Protein AF-A0A822L9Z8-F1 (afdb_monomer)

Mean predicted aligned error: 18.03 Å

pLDDT: mean 89.72, std 11.15, range [35.81, 98.69]

Sequence (725 aa):
MANYASNNVSVLLGTGTGSFGTATNFSVGNRPLSLTVGDFNSDGKSDLAVANLYSSNVSVLLNADPTATVTITDVSQPAISLSINDVTVTEGNSGTTNAVFTVSLSSAASTVVSVDYATANGTATAGTDYTAIPPTTLTFNPGETSKTITVPVNGDNQVELNETFFLNLSNLQANGSNVTLADNQGQGTINNDDSASIAITDVTITEGNSGTTNAVFTVTLSNAVDTAVTVNYATADGTATTTDNDYTAIAATPLIFNAGETSKTITVAVNGDTKVESNETFFVNLSNLQTNGRNVTLADNQGQGTILNDDTSVTLAVSPSSVTEDGTTNLVYTFTRSGVTTDALTVNYTVEGTATNGTDYTSIPTSVTFAAGSSTATVTVDPTADTIVESDETVVLTLASGTGYTIGTSTPVTGTITNDDFPQLSINDITVVEGKDNNAILTVTVDNPNSQPITVNYTTAPINATANVDYTSKTGTITIAPNTATATISIPILNDNLNEPDEVFTVTLSNPVNATINPDEAIGQVIITDTLQSAITRTLPNNVENLRLIGTNNINGTGNAGNNNITGNSGNNQINGRAGIDTLTGGLGADTFIFQFGQSTISASDRITDFAINSDKIDLLTQGGTATSAPSSFSRAANSTVTTLQNLINQVFTDANGATTGNQGLAVNSAALVQVTTGAIAGTYLVINDSAAGFQSSNDLLINITGFTGTLPALGNIPVSNFFV

InterPro domains:
  IPR001343 RTX calcium-binding nonapeptide repeat [PF00353] (558-592)
  IPR003644 Na-Ca exchanger/integrin-beta4 [PF03160] (79-193)
  IPR003644 Na-Ca exchanger/integrin-beta4 [PF03160] (208-310)
  IPR003644 Na-Ca exchanger/integrin-beta4 [PF03160] (428-530)
  IPR003644 Na-Ca exchanger/integrin-beta4 [SM00237] (70-170)
  IPR003644 Na-Ca exchanger/integrin-beta4 [SM00237] (186-287)
  IPR003644 Na-Ca exchanger/integrin-beta4 [SM00237] (303-400)
  IPR003644 Na-Ca exchanger/integrin-beta4 [SM00237] (431-510)
  IPR011049 Serralysin-like metalloprotease, C-terminal [G3DSA:2.150.10.10] (558-649)
  IPR013517 FG-GAP repeat [PF13517] (6-50)
  IPR028994 Integrin alpha, N-terminal [SSF69318] (3-101)
  IPR038081 CalX-like domain superfamily [G3DSA:2.60.40.2030] (72-199)
  IPR038081 CalX-like domain superfamily [G3DSA:2.60.40.2030] (200-316)
  IPR038081 CalX-like domain superfamily [G3DSA:2.60.40.2030] (317-421)
  IPR038081 CalX-like domain superfamily [G3DSA:2.60.40.2030] (422-542)
  IPR038081 CalX-like domain superfamily [SSF141072] (78-196)
  IPR038081 CalX-like domain superfamily [SSF141072] (197-313)
  IPR038081 CalX-like domain superfamily [SSF141072] (314-423)
  IPR038081 CalX-like domain superfamily [SSF141072] (422-531)
  IPR048165 Bluetail putative surface-anchoring domain [NF041519] (666-724)

Structure (mmCIF, N/CA/C/O backbone):
data_AF-A0A822L9Z8-F1
#
_entry.id   AF-A0A822L9Z8-F1
#
loop_
_atom_site.group_PDB
_atom_site.id
_atom_site.type_symbol
_atom_site.label_atom_id
_atom_site.label_alt_id
_atom_site.label_comp_id
_atom_site.label_asym_id
_atom_site.label_entity_id
_atom_site.label_seq_id
_atom_site.pdbx_PDB_ins_code
_atom_site.Cartn_x
_atom_site.Cartn_y
_atom_site.Cartn_z
_atom_site.occupancy
_atom_site.B_iso_or_equiv
_atom_site.auth_seq_id
_atom_site.auth_comp_id
_atom_site.auth_asym_id
_atom_site.auth_atom_id
_atom_site.pdbx_PDB_model_num
ATOM 1 N N . MET A 1 1 ? 57.750 -28.800 -144.791 1.00 73.25 1 MET A N 1
ATOM 2 C CA . MET A 1 1 ? 57.804 -29.773 -145.904 1.00 73.25 1 MET A CA 1
ATOM 3 C C . MET A 1 1 ? 58.913 -30.776 -145.630 1.00 73.25 1 MET A C 1
ATOM 5 O O . MET A 1 1 ? 59.996 -30.364 -145.225 1.00 73.25 1 MET A O 1
ATOM 9 N N . ALA A 1 2 ? 58.637 -32.071 -145.806 1.00 72.75 2 ALA A N 1
ATOM 10 C CA . ALA A 1 2 ? 59.658 -33.111 -145.721 1.00 72.75 2 ALA A CA 1
ATOM 11 C C . ALA A 1 2 ? 60.414 -33.192 -147.048 1.00 72.75 2 ALA A C 1
ATOM 13 O O . ALA A 1 2 ? 59.808 -33.414 -148.096 1.00 72.75 2 ALA A O 1
ATOM 14 N N . ASN A 1 3 ? 61.730 -32.980 -147.008 1.00 77.62 3 ASN A N 1
ATOM 15 C CA . ASN A 1 3 ? 62.567 -33.040 -148.201 1.00 77.62 3 ASN A CA 1
ATOM 16 C C . ASN A 1 3 ? 62.964 -34.501 -148.437 1.00 77.62 3 ASN A C 1
ATOM 18 O O . ASN A 1 3 ? 63.997 -34.970 -147.955 1.00 77.62 3 ASN A O 1
ATOM 22 N N . TYR A 1 4 ? 62.100 -35.239 -149.137 1.00 67.94 4 TYR A N 1
ATOM 23 C CA . TYR A 1 4 ? 62.306 -36.653 -149.449 1.00 67.94 4 TYR A CA 1
ATOM 24 C C . TYR A 1 4 ? 63.661 -36.848 -150.163 1.00 67.94 4 TYR A C 1
ATOM 26 O O . TYR A 1 4 ? 63.909 -36.216 -151.184 1.00 67.94 4 TYR A O 1
ATOM 34 N N . ALA A 1 5 ? 64.533 -37.707 -149.611 1.00 76.12 5 ALA A N 1
ATOM 35 C CA . ALA A 1 5 ? 65.953 -37.916 -149.980 1.00 76.12 5 ALA A CA 1
ATOM 36 C C . ALA A 1 5 ? 67.013 -36.949 -149.396 1.00 76.12 5 ALA A C 1
ATOM 38 O O . ALA A 1 5 ? 68.198 -37.153 -149.648 1.00 76.12 5 ALA A O 1
ATOM 39 N N . SER A 1 6 ? 66.630 -35.977 -148.560 1.00 80.25 6 SER A N 1
ATOM 40 C CA . SER A 1 6 ? 67.551 -35.134 -147.769 1.00 80.25 6 SER A CA 1
ATOM 41 C C . SER A 1 6 ? 67.664 -35.618 -146.310 1.00 80.25 6 SER A C 1
ATOM 43 O O . SER A 1 6 ? 67.047 -36.615 -145.932 1.00 80.25 6 SER A O 1
ATOM 45 N N . ASN A 1 7 ? 68.433 -34.911 -145.474 1.00 81.50 7 ASN A N 1
ATOM 46 C CA . ASN A 1 7 ? 68.509 -35.105 -144.020 1.00 81.50 7 ASN A CA 1
ATOM 47 C C . ASN A 1 7 ? 67.814 -33.993 -143.193 1.00 81.50 7 ASN A C 1
ATOM 49 O O . ASN A 1 7 ? 68.020 -33.883 -141.978 1.00 81.50 7 ASN A O 1
ATOM 53 N N . ASN A 1 8 ? 67.021 -33.140 -143.851 1.00 81.50 8 ASN A N 1
ATOM 54 C CA . ASN A 1 8 ? 66.370 -31.977 -143.250 1.00 81.50 8 ASN A CA 1
ATOM 55 C C . ASN A 1 8 ? 64.905 -31.808 -143.686 1.00 81.50 8 ASN A C 1
ATOM 57 O O . ASN A 1 8 ? 64.459 -32.342 -144.702 1.00 81.50 8 ASN A O 1
ATOM 61 N N . VAL A 1 9 ? 64.162 -31.022 -142.915 1.00 82.56 9 VAL A N 1
ATOM 62 C CA . VAL A 1 9 ? 62.843 -30.491 -143.281 1.00 82.56 9 VAL A CA 1
ATOM 63 C C . VAL A 1 9 ? 62.949 -28.984 -143.451 1.00 82.56 9 VAL A C 1
ATOM 65 O O . VAL A 1 9 ? 63.661 -28.318 -142.700 1.00 82.56 9 VAL A O 1
ATOM 68 N N . SER A 1 10 ? 62.227 -28.445 -144.429 1.00 80.69 10 SER A N 1
ATOM 69 C CA . SER A 1 10 ? 62.142 -27.004 -144.660 1.00 80.69 10 SER A CA 1
ATOM 70 C C . SER A 1 10 ? 60.831 -26.468 -144.110 1.00 80.69 10 SER A C 1
ATOM 72 O O . SER A 1 10 ? 59.753 -26.937 -144.495 1.00 80.69 10 SER A O 1
ATOM 74 N N . VAL A 1 11 ? 60.908 -25.465 -143.244 1.00 77.88 11 VAL A N 1
ATOM 75 C CA . VAL A 1 11 ? 59.760 -24.649 -142.849 1.00 77.88 11 VAL A CA 1
ATOM 76 C C . VAL A 1 11 ? 59.856 -23.338 -143.611 1.00 77.88 11 VAL A C 1
ATOM 78 O O . VAL A 1 11 ? 60.832 -22.602 -143.483 1.00 77.88 11 VAL A O 1
ATOM 81 N N . LEU A 1 12 ? 58.851 -23.069 -144.440 1.00 79.19 12 LEU A N 1
ATOM 82 C CA . LEU A 1 12 ? 58.699 -21.787 -145.103 1.00 79.19 12 LEU A CA 1
ATOM 83 C C . LEU A 1 12 ? 57.536 -21.077 -144.426 1.00 79.19 12 LEU A C 1
ATOM 85 O O . LEU A 1 12 ? 56.405 -21.562 -144.462 1.00 79.19 12 LEU A O 1
ATOM 89 N N . LEU A 1 13 ? 57.817 -19.946 -143.789 1.00 74.31 13 LEU A N 1
ATOM 90 C CA . LEU A 1 13 ? 56.772 -19.113 -143.212 1.00 74.31 13 LEU A CA 1
ATOM 91 C C . LEU A 1 13 ? 56.090 -18.330 -144.339 1.00 74.31 13 LEU A C 1
ATOM 93 O O . LEU A 1 13 ? 56.753 -17.836 -145.256 1.00 74.31 13 LEU A O 1
ATOM 97 N N . GLY A 1 14 ? 54.761 -18.242 -144.301 1.00 70.62 14 GLY A N 1
ATOM 98 C CA . GLY A 1 14 ? 54.021 -17.396 -145.232 1.00 70.62 14 GLY A CA 1
ATOM 99 C C . GLY A 1 14 ? 54.395 -15.930 -145.015 1.00 70.62 14 GLY A C 1
ATOM 100 O O . GLY A 1 14 ? 54.433 -15.467 -143.879 1.00 70.62 14 GLY A O 1
ATOM 101 N N . THR A 1 15 ? 54.640 -15.179 -146.089 1.00 71.81 15 THR A N 1
ATOM 102 C CA . THR A 1 15 ? 54.974 -13.741 -146.014 1.00 71.81 15 THR A CA 1
ATOM 103 C C . THR A 1 15 ? 53.754 -12.856 -145.736 1.00 71.81 15 THR A C 1
ATOM 105 O O . THR A 1 15 ? 53.850 -11.636 -145.805 1.00 71.81 15 THR A O 1
ATOM 108 N N . GLY A 1 16 ? 52.578 -13.451 -145.503 1.00 69.50 16 GLY A N 1
ATOM 109 C CA . GLY A 1 16 ? 51.302 -12.737 -145.389 1.00 69.50 16 GLY A CA 1
ATOM 110 C C . GLY A 1 16 ? 50.712 -12.258 -146.725 1.00 69.50 16 GLY A C 1
ATOM 111 O O . GLY A 1 16 ? 49.621 -11.705 -146.731 1.00 69.50 16 GLY A O 1
ATOM 112 N N . THR A 1 17 ? 51.379 -12.501 -147.862 1.00 74.62 17 THR A N 1
ATOM 113 C CA . THR A 1 17 ? 50.949 -12.065 -149.212 1.00 74.62 17 THR A CA 1
ATOM 114 C C . THR A 1 17 ? 50.526 -13.222 -150.129 1.00 74.62 17 THR A C 1
ATOM 116 O O . THR A 1 17 ? 50.446 -13.064 -151.345 1.00 74.62 17 THR A O 1
ATOM 119 N N . GLY A 1 18 ? 50.299 -14.414 -149.567 1.00 68.31 18 GLY A N 1
ATOM 120 C CA . GLY A 1 18 ? 50.016 -15.638 -150.331 1.00 68.31 18 GLY A CA 1
ATOM 121 C C . GLY A 1 18 ? 51.251 -16.293 -150.967 1.00 68.31 18 GLY A C 1
ATOM 122 O O . GLY A 1 18 ? 51.114 -17.293 -151.664 1.00 68.31 18 GLY A O 1
ATOM 123 N N . SER A 1 19 ? 52.451 -15.758 -150.716 1.00 74.69 19 SER A N 1
ATOM 124 C CA . SER A 1 19 ? 53.739 -16.376 -151.059 1.00 74.69 19 SER A CA 1
ATOM 125 C C . SER A 1 19 ? 54.448 -16.907 -149.809 1.00 74.69 19 SER A C 1
ATOM 127 O O . SER A 1 19 ? 54.140 -16.519 -148.680 1.00 74.69 19 SER A O 1
ATOM 129 N N . PHE A 1 20 ? 55.410 -17.804 -150.010 1.00 81.94 20 PHE A N 1
ATOM 130 C CA . PHE A 1 20 ? 56.274 -18.312 -148.948 1.00 81.94 20 PHE A CA 1
ATOM 131 C C . PHE A 1 20 ? 57.614 -17.572 -148.937 1.00 81.94 20 PHE A C 1
ATOM 133 O O . PHE A 1 20 ? 58.163 -17.261 -149.994 1.00 81.94 20 PHE A O 1
ATOM 140 N N . GLY A 1 21 ? 58.133 -17.291 -147.739 1.00 76.81 21 GLY A N 1
ATOM 141 C CA . GLY A 1 21 ? 59.463 -16.716 -147.549 1.00 76.81 21 GLY A CA 1
ATOM 142 C C . GLY A 1 21 ? 60.583 -17.731 -147.790 1.00 76.81 21 GLY A C 1
ATOM 143 O O . GLY A 1 21 ? 60.344 -18.893 -148.122 1.00 76.81 21 GLY A O 1
ATOM 144 N N . THR A 1 22 ? 61.829 -17.300 -147.594 1.00 79.62 22 THR A N 1
ATOM 145 C CA . THR A 1 22 ? 63.006 -18.182 -147.628 1.00 79.62 22 THR A CA 1
ATOM 146 C C . THR A 1 22 ? 62.857 -19.352 -146.653 1.00 79.62 22 THR A C 1
ATOM 148 O O . THR A 1 22 ? 62.456 -19.158 -145.507 1.00 79.62 22 THR A O 1
ATOM 151 N N . ALA A 1 23 ? 63.201 -20.562 -147.095 1.00 79.44 23 ALA A N 1
ATOM 152 C CA . ALA A 1 23 ? 63.126 -21.760 -146.267 1.00 79.44 23 ALA A CA 1
ATOM 153 C C . ALA A 1 23 ? 64.140 -21.744 -145.113 1.00 79.44 23 ALA A C 1
ATOM 155 O O . ALA A 1 23 ? 65.342 -21.609 -145.345 1.00 79.44 23 ALA A O 1
ATOM 156 N N . THR A 1 24 ? 63.660 -21.990 -143.893 1.00 79.50 24 THR A N 1
ATOM 157 C CA . THR A 1 24 ? 64.499 -22.358 -142.747 1.00 79.50 24 THR A CA 1
ATOM 158 C C . THR A 1 24 ? 64.573 -23.878 -142.669 1.00 79.50 24 THR A C 1
ATOM 160 O O . THR A 1 24 ? 63.544 -24.554 -142.598 1.00 79.50 24 THR A O 1
ATOM 163 N N . ASN A 1 25 ? 65.787 -24.427 -142.706 1.00 80.88 25 ASN A N 1
ATOM 164 C CA . ASN A 1 25 ? 66.011 -25.870 -142.703 1.00 80.88 25 ASN A CA 1
ATOM 165 C C . ASN A 1 25 ? 66.376 -26.363 -141.304 1.00 80.88 25 ASN A C 1
ATOM 167 O O . ASN A 1 25 ? 67.339 -25.882 -140.713 1.00 80.88 25 ASN A O 1
ATOM 171 N N . PHE A 1 26 ? 65.655 -27.372 -140.824 1.00 77.75 26 PHE A N 1
ATOM 172 C CA . PHE A 1 26 ? 65.957 -28.070 -139.579 1.00 77.75 26 PHE A CA 1
ATOM 173 C C . PHE A 1 26 ? 66.465 -29.474 -139.897 1.00 77.75 26 PHE A C 1
ATOM 175 O O . PHE A 1 26 ? 65.824 -30.221 -140.641 1.00 77.75 26 PHE A O 1
ATOM 182 N N . SER A 1 27 ? 67.625 -29.835 -139.353 1.00 79.50 27 SER A N 1
ATOM 183 C CA . SER A 1 27 ? 68.164 -31.192 -139.457 1.00 79.50 27 SER A CA 1
ATOM 184 C C . SER A 1 27 ? 67.308 -32.144 -138.632 1.00 79.50 27 SER A C 1
ATOM 186 O O . SER A 1 27 ? 67.150 -31.942 -137.432 1.00 79.50 27 SER A O 1
ATOM 188 N N . VAL A 1 28 ? 66.762 -33.177 -139.267 1.00 72.44 28 VAL A N 1
ATOM 189 C CA . VAL A 1 28 ? 65.811 -34.100 -138.619 1.00 72.44 28 VAL A CA 1
ATOM 190 C C . VAL A 1 28 ? 66.139 -35.569 -138.847 1.00 72.44 28 VAL A C 1
ATOM 192 O O . VAL A 1 28 ? 65.419 -36.420 -138.353 1.00 72.44 28 VAL A O 1
ATOM 195 N N . GLY A 1 29 ? 67.233 -35.886 -139.545 1.00 73.75 29 GLY A N 1
ATOM 196 C CA . GLY A 1 29 ? 67.642 -37.265 -139.823 1.00 73.75 29 GLY A CA 1
ATOM 197 C C . GLY A 1 29 ? 67.360 -37.695 -141.263 1.00 73.75 29 GLY A C 1
ATOM 198 O O . GLY A 1 29 ? 66.861 -36.921 -142.073 1.00 73.75 29 GLY A O 1
ATOM 199 N N . ASN A 1 30 ? 67.776 -38.912 -141.617 1.00 77.19 30 ASN A N 1
ATOM 200 C CA . ASN A 1 30 ? 67.880 -39.364 -143.008 1.00 77.19 30 ASN A CA 1
ATOM 201 C C . ASN A 1 30 ? 66.503 -39.675 -143.632 1.00 77.19 30 ASN A C 1
ATOM 203 O O . ASN A 1 30 ? 65.719 -40.408 -143.036 1.00 77.19 30 ASN A O 1
ATOM 207 N N . ARG A 1 31 ? 66.231 -39.163 -144.843 1.00 79.56 31 ARG A N 1
ATOM 208 C CA . ARG A 1 31 ? 64.976 -39.357 -145.604 1.00 79.56 31 ARG A CA 1
ATOM 209 C C . ARG A 1 31 ? 63.708 -39.087 -144.771 1.00 79.56 31 ARG A C 1
ATOM 211 O O . ARG A 1 31 ? 62.918 -40.012 -144.562 1.00 79.56 31 ARG A O 1
ATOM 218 N N . PRO A 1 32 ? 63.456 -37.836 -144.344 1.00 81.00 32 PRO A N 1
ATOM 219 C CA . PRO A 1 32 ? 62.203 -37.500 -143.678 1.00 81.00 32 PRO A CA 1
ATOM 220 C C . PRO A 1 32 ? 61.037 -37.782 -144.634 1.00 81.00 32 PRO A C 1
ATOM 222 O O . PRO A 1 32 ? 61.035 -37.316 -145.776 1.00 81.00 32 PRO A O 1
ATOM 225 N N . LEU A 1 33 ? 60.080 -38.599 -144.191 1.00 80.12 33 LEU A N 1
ATOM 226 C CA . LEU A 1 33 ? 58.956 -39.053 -145.018 1.00 80.12 33 LEU A CA 1
ATOM 227 C C . LEU A 1 33 ? 57.681 -38.279 -144.712 1.00 80.12 33 LEU A C 1
ATOM 229 O O . LEU A 1 33 ? 56.967 -37.869 -145.621 1.00 80.12 33 LEU A O 1
ATOM 233 N N . SER A 1 34 ? 57.396 -38.102 -143.426 1.00 81.00 34 SER A N 1
ATOM 234 C CA . SER A 1 34 ? 56.205 -37.415 -142.949 1.00 81.00 34 SER A CA 1
ATOM 235 C C . SER A 1 34 ? 56.560 -36.563 -141.743 1.00 81.00 34 SER A C 1
ATOM 237 O O . SER A 1 34 ? 57.427 -36.929 -140.946 1.00 81.00 34 SER A O 1
ATOM 239 N N . LEU A 1 35 ? 55.889 -35.423 -141.631 1.00 84.31 35 LEU A N 1
ATOM 240 C CA . LEU A 1 35 ? 55.989 -34.521 -140.495 1.00 84.31 35 LEU A CA 1
ATOM 241 C C . LEU A 1 35 ? 54.594 -34.264 -139.946 1.00 84.31 35 LEU A C 1
ATOM 243 O O . LEU A 1 35 ? 53.627 -34.185 -140.702 1.00 84.31 35 LEU A O 1
ATOM 247 N N . THR A 1 36 ? 54.519 -34.089 -138.638 1.00 84.25 36 THR A N 1
ATOM 248 C CA . THR A 1 36 ? 53.328 -33.599 -137.959 1.00 84.25 36 THR A CA 1
ATOM 249 C C . THR A 1 36 ? 53.727 -32.488 -137.002 1.00 84.25 36 THR A C 1
ATOM 251 O O . THR A 1 36 ? 54.853 -32.454 -136.501 1.00 84.25 36 THR A O 1
ATOM 254 N N . VAL A 1 37 ? 52.800 -31.566 -136.784 1.00 81.94 37 VAL A N 1
ATOM 255 C CA . VAL A 1 37 ? 52.950 -30.462 -135.843 1.00 81.94 37 VAL A CA 1
ATOM 256 C C . VAL A 1 37 ? 51.928 -30.676 -134.740 1.00 81.94 37 VAL A C 1
ATOM 258 O O . VAL A 1 37 ? 50.768 -30.967 -135.027 1.00 81.94 37 VAL A O 1
ATOM 261 N N . GLY A 1 38 ? 52.366 -30.592 -133.495 1.00 79.00 38 GLY A N 1
ATOM 262 C CA . GLY A 1 38 ? 51.529 -30.824 -132.329 1.00 79.00 38 GLY A CA 1
ATOM 263 C C . GLY A 1 38 ? 52.293 -30.464 -131.073 1.00 79.00 38 GLY A C 1
ATOM 264 O O . GLY A 1 38 ? 53.514 -30.446 -131.088 1.00 79.00 38 GLY A O 1
ATOM 265 N N . ASP A 1 39 ? 51.577 -30.138 -130.014 1.00 81.12 39 ASP A N 1
ATOM 266 C CA . ASP A 1 39 ? 52.170 -29.908 -128.703 1.00 81.12 39 ASP A CA 1
ATOM 267 C C . ASP A 1 39 ? 52.439 -31.274 -128.047 1.00 81.12 39 ASP A C 1
ATOM 269 O O . ASP A 1 39 ? 51.537 -31.898 -127.481 1.00 81.12 39 ASP A O 1
ATOM 273 N N . PHE A 1 40 ? 53.645 -31.817 -128.245 1.00 79.75 40 PHE A N 1
ATOM 274 C CA . PHE A 1 40 ? 53.984 -33.182 -127.827 1.00 79.75 40 PHE A CA 1
ATOM 275 C C . PHE A 1 40 ? 54.425 -33.249 -126.362 1.00 79.75 40 PHE A C 1
ATOM 277 O O . PHE A 1 40 ? 54.470 -34.347 -125.802 1.00 79.75 40 PHE A O 1
ATOM 284 N N . ASN A 1 41 ? 54.722 -32.107 -125.737 1.00 75.94 41 ASN A N 1
ATOM 285 C CA . ASN A 1 41 ? 55.059 -31.992 -124.318 1.00 75.94 41 ASN A CA 1
ATOM 286 C C . ASN A 1 41 ? 53.975 -31.276 -123.478 1.00 75.94 41 ASN A C 1
ATOM 288 O O . ASN A 1 41 ? 54.139 -31.174 -122.263 1.00 75.94 41 ASN A O 1
ATOM 292 N N . SER A 1 42 ? 52.856 -30.872 -124.091 1.00 77.75 42 SER A N 1
ATOM 293 C CA . SER A 1 42 ? 51.732 -30.156 -123.466 1.00 77.75 42 SER A CA 1
ATOM 294 C C . SER A 1 42 ? 52.104 -28.786 -122.877 1.00 77.75 42 SER A C 1
ATOM 296 O O . SER A 1 42 ? 51.516 -28.369 -121.877 1.00 77.75 42 SER A O 1
ATOM 298 N N . ASP A 1 43 ? 53.080 -28.087 -123.467 1.00 73.75 43 ASP A N 1
ATOM 299 C CA . ASP A 1 43 ? 53.517 -26.756 -123.018 1.00 73.75 43 ASP A CA 1
ATOM 300 C C . ASP A 1 43 ? 52.731 -25.587 -123.650 1.00 73.75 43 ASP A C 1
ATOM 302 O O . ASP A 1 43 ? 52.975 -24.413 -123.354 1.00 73.75 43 ASP A O 1
ATOM 306 N N . GLY A 1 44 ? 51.741 -25.899 -124.487 1.00 76.81 44 GLY A N 1
ATOM 307 C CA . GLY A 1 44 ? 50.893 -24.951 -125.198 1.00 76.81 44 GLY A CA 1
ATOM 308 C C . GLY A 1 44 ? 51.519 -24.392 -126.478 1.00 76.81 44 GLY A C 1
ATOM 309 O O . GLY A 1 44 ? 50.858 -23.619 -127.181 1.00 76.81 44 GLY A O 1
ATOM 310 N N . LYS A 1 45 ? 52.760 -24.762 -126.818 1.00 74.19 45 LYS A N 1
ATOM 311 C CA . LYS A 1 45 ? 53.426 -24.396 -128.071 1.00 74.19 45 LYS A CA 1
ATOM 312 C C . LYS A 1 45 ? 53.475 -25.609 -128.999 1.00 74.19 45 LYS A C 1
ATOM 314 O O . LYS A 1 45 ? 53.554 -26.758 -128.599 1.00 74.19 45 LYS A O 1
ATOM 319 N N . SER A 1 46 ? 53.370 -25.357 -130.301 1.00 77.06 46 SER A N 1
ATOM 320 C CA . SER A 1 46 ? 53.441 -26.437 -131.286 1.00 77.06 46 SER A CA 1
ATOM 321 C C . SER A 1 46 ? 54.887 -26.874 -131.524 1.00 77.06 46 SER A C 1
ATOM 323 O O . SER A 1 46 ? 55.716 -26.052 -131.926 1.00 77.06 46 SER A O 1
ATOM 325 N N . ASP A 1 47 ? 55.144 -28.168 -131.360 1.00 82.69 47 ASP A N 1
ATOM 326 C CA . ASP A 1 47 ? 56.397 -28.850 -131.677 1.00 82.69 47 ASP A CA 1
ATOM 327 C C . ASP A 1 47 ? 56.349 -29.488 -133.071 1.00 82.69 47 ASP A C 1
ATOM 329 O O . ASP A 1 47 ? 55.291 -29.634 -133.692 1.00 82.69 47 ASP A O 1
ATOM 333 N N . LEU A 1 48 ? 57.510 -29.928 -133.563 1.00 82.56 48 LEU A N 1
ATOM 334 C CA . LEU A 1 48 ? 57.636 -30.618 -134.846 1.00 82.56 48 LEU A CA 1
ATOM 335 C C . LEU A 1 48 ? 58.151 -32.047 -134.647 1.00 82.56 48 LEU A C 1
ATOM 337 O O . LEU A 1 48 ? 59.287 -32.234 -134.219 1.00 82.56 48 LEU A O 1
ATOM 341 N N . ALA A 1 49 ? 57.359 -33.054 -135.029 1.00 82.94 49 ALA A N 1
ATOM 342 C CA . ALA A 1 49 ? 57.779 -34.458 -135.040 1.00 82.94 49 ALA A CA 1
ATOM 343 C C . ALA A 1 49 ? 57.906 -34.991 -136.473 1.00 82.94 49 ALA A C 1
ATOM 345 O O . ALA A 1 49 ? 57.030 -34.775 -137.315 1.00 82.94 49 ALA A O 1
ATOM 346 N N . VAL A 1 50 ? 58.999 -35.704 -136.754 1.00 82.56 50 VAL A N 1
ATOM 347 C CA . VAL A 1 50 ? 59.344 -36.202 -138.091 1.00 82.56 50 VAL A CA 1
ATOM 348 C C . VAL A 1 50 ? 59.669 -37.690 -138.058 1.00 82.56 50 VAL A C 1
ATOM 350 O O . VAL A 1 50 ? 60.563 -38.132 -137.335 1.00 82.56 50 VAL A O 1
ATOM 353 N N . ALA A 1 51 ? 58.964 -38.460 -138.891 1.00 80.62 51 ALA A N 1
ATOM 354 C CA . ALA A 1 51 ? 59.261 -39.866 -139.138 1.00 80.62 51 ALA A CA 1
ATOM 355 C C . ALA A 1 51 ? 60.274 -40.002 -140.287 1.00 80.62 51 ALA A C 1
ATOM 357 O O . ALA A 1 51 ? 60.022 -39.568 -141.418 1.00 80.62 51 ALA A O 1
ATOM 358 N N . ASN A 1 52 ? 61.414 -40.628 -139.995 1.00 78.62 52 ASN A N 1
ATOM 359 C CA . ASN A 1 52 ? 62.534 -40.796 -140.921 1.00 78.62 52 ASN A CA 1
ATOM 360 C C . ASN A 1 52 ? 62.513 -42.198 -141.552 1.00 78.62 52 ASN A C 1
ATOM 362 O O . ASN A 1 52 ? 62.588 -43.204 -140.847 1.00 78.62 52 ASN A O 1
ATOM 366 N N . LEU A 1 53 ? 62.420 -42.295 -142.882 1.00 73.62 53 LEU A N 1
ATOM 367 C CA . LEU A 1 53 ? 62.389 -43.580 -143.588 1.00 73.62 53 LEU A CA 1
ATOM 368 C C . LEU A 1 53 ? 63.791 -44.222 -143.572 1.00 73.62 53 LEU A C 1
ATOM 370 O O . LEU A 1 53 ? 64.761 -43.585 -143.971 1.00 73.62 53 LEU A O 1
ATOM 374 N N . TYR A 1 54 ? 63.883 -45.495 -143.166 1.00 74.00 54 TYR A N 1
ATOM 375 C CA . TYR A 1 54 ? 65.130 -46.242 -142.881 1.00 74.00 54 TYR A CA 1
ATOM 376 C C . TYR A 1 54 ? 65.867 -45.845 -141.591 1.00 74.00 54 TYR A C 1
ATOM 378 O O . TYR A 1 54 ? 66.981 -46.317 -141.364 1.00 74.00 54 TYR A O 1
ATOM 386 N N . SER A 1 55 ? 65.243 -45.045 -140.723 1.00 71.19 55 SER A N 1
ATOM 387 C CA . SER A 1 55 ? 65.681 -44.887 -139.335 1.00 71.19 55 SER A CA 1
ATOM 388 C C . SER A 1 55 ? 64.727 -45.620 -138.393 1.00 71.19 55 SER A C 1
ATOM 390 O O . SER A 1 55 ? 63.521 -45.643 -138.626 1.00 71.19 55 SER A O 1
ATOM 392 N N . SER A 1 56 ? 65.245 -46.178 -137.300 1.00 75.94 56 SER A N 1
ATOM 393 C CA . SER A 1 56 ? 64.425 -46.771 -136.231 1.00 75.94 56 SER A CA 1
ATOM 394 C C . SER A 1 56 ? 63.965 -45.734 -135.191 1.00 75.94 56 SER A C 1
ATOM 396 O O . SER A 1 56 ? 63.619 -46.107 -134.074 1.00 75.94 56 SER A O 1
ATOM 398 N N . ASN A 1 57 ? 63.999 -44.433 -135.515 1.00 72.50 57 ASN A N 1
ATOM 399 C CA . ASN A 1 57 ? 63.609 -43.346 -134.613 1.00 72.50 57 ASN A CA 1
ATOM 400 C C . ASN A 1 57 ? 62.719 -42.283 -135.286 1.00 72.50 57 ASN A C 1
ATOM 402 O O . ASN A 1 57 ? 62.714 -42.116 -136.507 1.00 72.50 57 ASN A O 1
ATOM 406 N N . VAL A 1 58 ? 61.977 -41.553 -134.449 1.00 76.69 58 VAL A N 1
ATOM 407 C CA . VAL A 1 58 ? 61.270 -40.308 -134.784 1.00 76.69 58 VAL A CA 1
ATOM 408 C C . VAL A 1 58 ? 62.060 -39.164 -134.157 1.00 76.69 58 VAL A C 1
ATOM 410 O O . VAL A 1 58 ? 62.458 -39.260 -132.996 1.00 76.69 58 VAL A O 1
ATOM 413 N N . SER A 1 59 ? 62.306 -38.094 -134.909 1.00 80.69 59 SER A N 1
ATOM 414 C CA . SER A 1 59 ? 62.958 -36.892 -134.381 1.00 80.69 59 SER A CA 1
ATOM 415 C C . SER A 1 59 ? 61.903 -35.861 -134.003 1.00 80.69 59 SER A C 1
ATOM 417 O O . SER A 1 59 ? 61.072 -35.509 -134.837 1.00 80.69 59 SER A O 1
ATOM 419 N N . VAL A 1 60 ? 61.938 -35.384 -132.757 1.00 78.81 60 VAL A N 1
ATOM 420 C CA . VAL A 1 60 ? 61.043 -34.334 -132.250 1.00 78.81 60 VAL A CA 1
ATOM 421 C C . VAL A 1 60 ? 61.877 -33.106 -131.910 1.00 78.81 60 VAL A C 1
ATOM 423 O O . VAL A 1 60 ? 62.831 -33.200 -131.138 1.00 78.81 60 VAL A O 1
ATOM 426 N N . LEU A 1 61 ? 61.534 -31.967 -132.505 1.00 79.50 61 LEU A N 1
ATOM 427 C CA . LEU A 1 61 ? 62.079 -30.664 -132.152 1.00 79.50 61 LEU A CA 1
ATOM 428 C C . LEU A 1 61 ? 61.056 -29.953 -131.267 1.00 79.50 61 LEU A C 1
ATOM 430 O O . LEU A 1 61 ? 60.007 -29.538 -131.763 1.00 79.50 61 LEU A O 1
ATOM 434 N N . LEU A 1 62 ? 61.373 -29.850 -129.977 1.00 78.31 62 LEU A N 1
ATOM 435 C CA . LEU A 1 62 ? 60.532 -29.170 -128.996 1.00 78.31 62 LEU A CA 1
ATOM 436 C C . LEU A 1 62 ? 60.684 -27.652 -129.114 1.00 78.31 62 LEU A C 1
ATOM 438 O O . LEU A 1 62 ? 61.802 -27.141 -129.224 1.00 78.31 62 LEU A O 1
ATOM 442 N N . ASN A 1 63 ? 59.568 -26.936 -129.053 1.00 73.06 63 ASN A N 1
ATOM 443 C CA . ASN A 1 63 ? 59.490 -25.482 -129.075 1.00 73.06 63 ASN A CA 1
ATOM 444 C C . ASN A 1 63 ? 59.509 -24.912 -127.645 1.00 73.06 63 ASN A C 1
ATOM 446 O O . ASN A 1 63 ? 58.624 -24.162 -127.236 1.00 73.06 63 ASN A O 1
ATOM 450 N N . ALA A 1 64 ? 60.527 -25.293 -126.870 1.00 60.47 64 ALA A N 1
ATOM 451 C CA . ALA A 1 64 ? 60.615 -24.967 -125.450 1.00 60.47 64 ALA A CA 1
ATOM 452 C C . ALA A 1 64 ? 61.178 -23.551 -125.187 1.00 60.47 64 ALA A C 1
ATOM 454 O O . ALA A 1 64 ? 62.225 -23.177 -125.719 1.00 60.47 64 ALA A O 1
ATOM 455 N N . ASP A 1 65 ? 60.520 -22.801 -124.292 1.00 55.34 65 ASP A N 1
ATOM 456 C CA . ASP A 1 65 ? 61.123 -21.691 -123.526 1.00 55.34 65 ASP A CA 1
ATOM 457 C C . ASP A 1 65 ? 61.796 -22.277 -122.268 1.00 55.34 65 ASP A C 1
ATOM 459 O O . ASP A 1 65 ? 61.138 -23.027 -121.545 1.00 55.34 65 ASP A O 1
ATOM 463 N N . PRO A 1 66 ? 63.065 -21.980 -121.940 1.00 48.56 66 PRO A N 1
ATOM 464 C CA . PRO A 1 66 ? 63.812 -22.761 -120.954 1.00 48.56 66 PRO A CA 1
ATOM 465 C C . PRO A 1 66 ? 63.598 -22.362 -119.477 1.00 48.56 66 PRO A C 1
ATOM 467 O O . PRO A 1 66 ? 64.512 -22.560 -118.679 1.00 48.56 66 PRO A O 1
ATOM 470 N N . THR A 1 67 ? 62.433 -21.843 -119.060 1.00 51.59 67 THR A N 1
ATOM 471 C CA . THR A 1 67 ? 62.174 -21.517 -117.635 1.00 51.59 67 THR A CA 1
ATOM 472 C C . THR A 1 67 ? 60.687 -21.549 -117.232 1.00 51.59 67 THR A C 1
ATOM 474 O O . THR A 1 67 ? 60.046 -20.501 -117.166 1.00 51.59 67 THR A O 1
ATOM 477 N N . ALA A 1 68 ? 60.134 -22.715 -116.877 1.00 41.59 68 ALA A N 1
ATOM 478 C CA . ALA A 1 68 ? 58.827 -22.792 -116.207 1.00 41.59 68 ALA A CA 1
ATOM 479 C C . ALA A 1 68 ? 58.828 -23.796 -115.039 1.00 41.59 68 ALA A C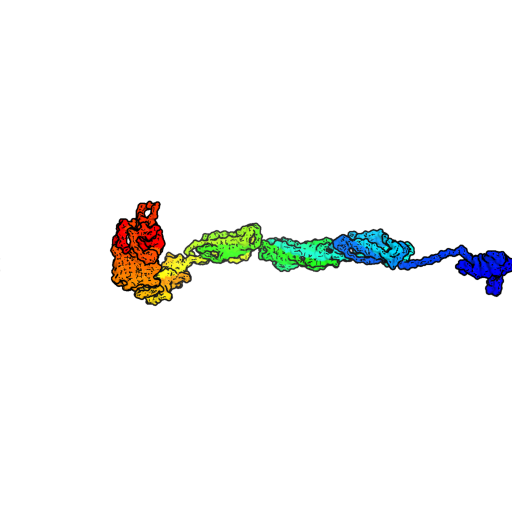 1
ATOM 481 O O . ALA A 1 68 ? 58.908 -25.008 -115.227 1.00 41.59 68 ALA A O 1
ATOM 482 N N . THR A 1 69 ? 58.734 -23.261 -113.821 1.00 41.34 69 THR A N 1
ATOM 483 C CA . THR A 1 69 ? 58.417 -23.953 -112.565 1.00 41.34 69 THR A CA 1
ATOM 484 C C . THR A 1 69 ? 56.916 -23.840 -112.283 1.00 41.34 69 THR A C 1
ATOM 486 O O . THR A 1 69 ? 56.336 -22.761 -112.379 1.00 41.34 69 THR A O 1
ATOM 489 N N . VAL A 1 70 ? 56.283 -24.956 -111.912 1.00 37.81 70 VAL A N 1
ATOM 490 C CA . VAL A 1 70 ? 54.864 -25.038 -111.520 1.00 37.81 70 VAL A CA 1
ATOM 491 C C . VAL A 1 70 ? 54.642 -24.322 -110.183 1.00 37.81 70 VAL A C 1
ATOM 493 O O . VAL A 1 70 ? 55.322 -24.620 -109.203 1.00 37.81 70 VAL A O 1
ATOM 496 N N . THR A 1 71 ? 53.678 -23.401 -110.128 1.00 36.22 71 THR A N 1
ATOM 497 C CA . THR A 1 71 ? 53.212 -22.747 -108.894 1.00 36.22 71 THR A CA 1
ATOM 498 C C . THR A 1 71 ? 51.875 -23.362 -108.473 1.00 36.22 71 THR A C 1
ATOM 500 O O . THR A 1 71 ? 50.921 -23.344 -109.247 1.00 36.22 71 THR A O 1
ATOM 503 N N . ILE A 1 72 ? 51.792 -23.906 -107.255 1.00 40.59 72 ILE A N 1
ATOM 504 C CA . ILE A 1 72 ? 50.510 -24.197 -106.599 1.00 40.59 72 ILE A CA 1
ATOM 505 C C . ILE A 1 72 ? 49.981 -22.868 -106.053 1.00 40.59 72 ILE A C 1
ATOM 507 O O . ILE A 1 72 ? 50.665 -22.212 -105.270 1.00 40.59 72 ILE A O 1
ATOM 511 N N . THR A 1 73 ? 48.785 -22.458 -106.476 1.00 39.53 73 THR A N 1
ATOM 512 C CA . THR A 1 73 ? 48.056 -21.339 -105.867 1.00 39.53 73 THR A CA 1
ATOM 513 C C . THR A 1 73 ? 47.556 -21.735 -104.482 1.00 39.53 73 THR A C 1
ATOM 515 O O . THR A 1 73 ? 46.751 -22.655 -104.340 1.00 39.53 73 THR A O 1
ATOM 518 N N . ASP A 1 74 ? 48.069 -21.016 -103.492 1.00 45.59 74 ASP A N 1
ATOM 519 C CA . ASP A 1 74 ? 47.679 -21.004 -102.087 1.00 45.59 74 ASP A CA 1
ATOM 520 C C . ASP A 1 74 ? 46.180 -20.677 -101.918 1.00 45.59 74 ASP A C 1
ATOM 522 O O . ASP A 1 74 ? 45.679 -19.690 -102.465 1.00 45.59 74 ASP A O 1
ATOM 526 N N . VAL A 1 75 ? 45.453 -21.517 -101.176 1.00 52.50 75 VAL A N 1
ATOM 527 C CA . VAL A 1 75 ? 44.073 -21.261 -100.742 1.00 52.50 75 VAL A CA 1
ATOM 528 C C . VAL A 1 75 ? 44.112 -20.378 -99.494 1.00 52.50 75 VAL A C 1
ATOM 530 O O . VAL A 1 75 ? 44.048 -20.878 -98.374 1.00 52.50 75 VAL A O 1
ATOM 533 N N . SER A 1 76 ? 44.215 -19.058 -99.677 1.00 61.25 76 SER A N 1
ATOM 534 C CA . SER A 1 76 ? 44.219 -18.105 -98.558 1.00 61.25 76 SER A CA 1
ATOM 535 C C . SER A 1 76 ? 43.013 -18.335 -97.632 1.00 61.25 76 SER A C 1
ATOM 537 O O . SER A 1 76 ? 41.865 -18.250 -98.077 1.00 61.25 76 SER A O 1
ATOM 539 N N . GLN A 1 77 ? 43.280 -18.621 -96.354 1.00 63.34 77 GLN A N 1
ATOM 540 C CA . GLN A 1 77 ? 42.281 -18.810 -95.296 1.00 63.34 77 GLN A CA 1
ATOM 541 C C . GLN A 1 77 ? 41.373 -17.563 -95.158 1.00 63.34 77 GLN A C 1
ATOM 543 O O . GLN A 1 77 ? 41.885 -16.441 -95.251 1.00 63.34 77 GLN A O 1
ATOM 548 N N . PRO A 1 78 ? 40.044 -17.711 -94.939 1.00 68.19 78 PRO A N 1
ATOM 549 C CA . PRO A 1 78 ? 39.157 -16.572 -94.684 1.00 68.19 78 PRO A CA 1
ATOM 550 C C . PRO A 1 78 ? 39.626 -15.755 -93.472 1.00 68.19 78 PRO A C 1
ATOM 552 O O . PRO A 1 78 ? 40.262 -16.287 -92.566 1.00 68.19 78 PRO A O 1
ATOM 555 N N . ALA A 1 79 ? 39.313 -14.456 -93.465 1.00 84.94 79 ALA A N 1
ATOM 556 C CA . ALA A 1 79 ? 39.691 -13.559 -92.377 1.00 84.94 79 ALA A CA 1
ATOM 557 C C . ALA A 1 79 ? 39.109 -14.035 -91.036 1.00 84.94 79 ALA A C 1
ATOM 559 O O . ALA A 1 79 ? 37.919 -14.340 -90.936 1.00 84.94 79 ALA A O 1
ATOM 560 N N . ILE A 1 80 ? 39.956 -14.068 -90.011 1.00 91.88 80 ILE A N 1
ATOM 561 C CA . ILE A 1 80 ? 39.614 -14.461 -88.647 1.00 91.88 80 ILE A CA 1
ATOM 562 C C . ILE A 1 80 ? 39.603 -13.199 -87.784 1.00 91.88 80 ILE A C 1
ATOM 564 O O . ILE A 1 80 ? 40.542 -12.405 -87.822 1.00 91.88 80 ILE A O 1
ATOM 568 N N . SER A 1 81 ? 38.559 -12.997 -86.990 1.00 93.44 81 SER A N 1
ATOM 569 C CA . SER A 1 81 ? 38.528 -11.942 -85.978 1.00 93.44 81 SER A CA 1
ATOM 570 C C . SER A 1 81 ? 38.798 -12.531 -84.601 1.00 93.44 81 SER A C 1
ATOM 572 O O . SER A 1 81 ? 38.182 -13.535 -84.241 1.00 93.44 81 SER A O 1
ATOM 574 N N . LEU A 1 82 ? 39.682 -11.893 -83.839 1.00 96.19 82 LEU A N 1
ATOM 575 C CA . LEU A 1 82 ? 39.905 -12.143 -82.422 1.00 96.19 82 LEU A CA 1
ATOM 576 C C . LEU A 1 82 ? 39.149 -11.088 -81.605 1.00 96.19 82 LEU A C 1
ATOM 578 O O . LEU A 1 82 ? 39.289 -9.892 -81.869 1.00 96.19 82 LEU A O 1
ATOM 582 N N . SER A 1 83 ? 38.351 -11.530 -80.639 1.00 96.88 83 SER A N 1
ATOM 583 C CA . SER A 1 83 ? 37.575 -10.670 -79.741 1.00 96.88 83 SER A CA 1
ATOM 584 C C . SER A 1 83 ? 37.611 -11.197 -78.309 1.00 96.88 83 SER A C 1
ATOM 586 O O . SER A 1 83 ? 37.878 -12.378 -78.075 1.00 96.88 83 SER A O 1
ATOM 588 N N . ILE A 1 84 ? 37.299 -10.336 -77.353 1.00 98.25 84 ILE A N 1
ATOM 589 C CA . ILE A 1 84 ? 37.130 -10.655 -75.934 1.00 98.25 84 ILE A CA 1
ATOM 590 C C . ILE A 1 84 ? 35.737 -10.191 -75.497 1.00 98.25 84 ILE A C 1
ATOM 592 O O . ILE A 1 84 ? 35.224 -9.234 -76.057 1.00 98.25 84 ILE A O 1
ATOM 596 N N . ASN A 1 85 ? 35.086 -10.901 -74.574 1.00 97.94 85 ASN A N 1
ATOM 597 C CA . ASN A 1 85 ? 33.782 -10.491 -74.046 1.00 97.94 85 ASN A CA 1
ATOM 598 C C . ASN A 1 85 ? 33.912 -9.656 -72.769 1.00 97.94 85 ASN A C 1
ATOM 600 O O . ASN A 1 85 ? 34.879 -9.802 -72.025 1.00 97.94 85 ASN A O 1
ATOM 604 N N . ASP A 1 86 ? 32.862 -8.905 -72.457 1.00 98.31 86 ASP A N 1
ATOM 605 C CA . ASP A 1 86 ? 32.670 -8.308 -71.138 1.00 98.31 86 ASP A CA 1
ATOM 606 C C . ASP A 1 86 ? 32.147 -9.343 -70.136 1.00 98.31 86 ASP A C 1
ATOM 608 O O . ASP A 1 86 ? 31.472 -10.316 -70.502 1.00 98.31 86 ASP A O 1
ATOM 612 N N . VAL A 1 87 ? 32.450 -9.130 -68.858 1.00 97.88 87 VAL A N 1
ATOM 613 C CA . VAL A 1 87 ? 32.029 -9.997 -67.753 1.00 97.88 87 VAL A CA 1
ATOM 614 C C . VAL A 1 87 ? 31.485 -9.172 -66.598 1.00 97.88 87 VAL A C 1
ATOM 616 O O . VAL A 1 87 ? 31.910 -8.048 -66.354 1.00 97.88 87 VAL A O 1
ATOM 619 N N . THR A 1 88 ? 30.559 -9.754 -65.846 1.00 97.81 88 THR A N 1
ATOM 620 C CA . THR A 1 88 ? 30.067 -9.187 -64.590 1.00 97.81 88 THR A CA 1
ATOM 621 C C . THR A 1 88 ? 30.207 -10.238 -63.503 1.00 97.81 88 THR A C 1
ATOM 623 O O . THR A 1 88 ? 29.870 -11.402 -63.728 1.00 97.81 88 THR A O 1
ATOM 626 N N . VAL A 1 89 ? 30.710 -9.840 -62.340 1.00 97.56 89 VAL A N 1
ATOM 627 C CA . VAL A 1 89 ? 30.913 -10.715 -61.185 1.00 97.56 89 VAL A CA 1
ATOM 628 C C . VAL A 1 89 ? 30.528 -9.967 -59.914 1.00 97.56 89 VAL A C 1
ATOM 630 O O . VAL A 1 89 ? 30.714 -8.761 -59.833 1.00 97.56 89 VAL A O 1
ATOM 633 N N . THR A 1 90 ? 29.955 -10.670 -58.946 1.00 97.31 90 THR A N 1
ATOM 634 C CA . THR A 1 90 ? 29.731 -10.143 -57.595 1.00 97.31 90 THR A CA 1
ATOM 635 C C . THR A 1 90 ? 30.950 -10.470 -56.745 1.00 97.31 90 THR A C 1
ATOM 637 O O . THR A 1 90 ? 31.413 -11.613 -56.787 1.00 97.31 90 THR A O 1
ATOM 640 N N . GLU A 1 91 ? 31.486 -9.492 -56.022 1.00 95.38 91 GLU A N 1
ATOM 641 C CA . GLU A 1 91 ? 32.731 -9.661 -55.265 1.00 95.38 91 GLU A CA 1
ATOM 642 C C . GLU A 1 91 ? 32.584 -10.585 -54.054 1.00 95.38 91 GLU A C 1
ATOM 644 O O . GLU A 1 91 ? 33.456 -11.429 -53.830 1.00 95.38 91 GLU A O 1
ATOM 649 N N . GLY A 1 92 ? 31.433 -10.526 -53.374 1.00 94.75 92 GLY A N 1
ATOM 650 C CA . GLY A 1 92 ? 31.133 -11.293 -52.174 1.00 94.75 92 GLY A CA 1
ATOM 651 C C . GLY A 1 92 ? 31.845 -10.755 -50.931 1.00 94.75 92 GLY A C 1
ATOM 652 O O . GLY A 1 92 ? 32.857 -10.082 -51.010 1.00 94.75 92 GLY A O 1
ATOM 653 N N . ASN A 1 93 ? 31.377 -11.163 -49.753 1.00 92.12 93 ASN A N 1
ATOM 654 C CA . ASN A 1 93 ? 31.783 -10.564 -48.471 1.00 92.12 93 ASN A CA 1
ATOM 655 C C . ASN A 1 93 ? 33.245 -10.788 -48.006 1.00 92.12 93 ASN A C 1
ATOM 657 O O . ASN A 1 93 ? 33.666 -10.295 -46.954 1.00 92.12 93 ASN A O 1
ATOM 661 N N . SER A 1 94 ? 33.989 -11.685 -48.664 1.00 93.06 94 SER A N 1
ATOM 662 C CA . SER A 1 94 ? 35.375 -12.022 -48.302 1.00 93.06 94 SER A CA 1
ATOM 663 C C . SER A 1 94 ? 36.059 -12.891 -49.359 1.00 93.06 94 SER A C 1
ATOM 665 O O . SER A 1 94 ? 35.414 -13.655 -50.079 1.00 93.06 94 SER A O 1
ATOM 667 N N . GLY A 1 95 ? 37.392 -12.895 -49.358 1.00 93.81 95 GLY A N 1
ATOM 668 C CA . GLY A 1 95 ? 38.179 -13.800 -50.194 1.00 93.81 95 GLY A CA 1
ATOM 669 C C . GLY A 1 95 ? 38.255 -13.304 -51.632 1.00 93.81 95 GLY A C 1
ATOM 670 O O . GLY A 1 95 ? 38.453 -12.118 -51.854 1.00 93.81 95 GLY A O 1
ATOM 671 N N . THR A 1 96 ? 38.160 -14.210 -52.607 1.00 95.25 96 THR A N 1
ATOM 672 C CA . THR A 1 96 ? 38.173 -13.825 -54.024 1.00 95.25 96 THR A CA 1
ATOM 673 C C . THR A 1 96 ? 37.135 -14.589 -54.832 1.00 95.25 96 THR A C 1
ATOM 675 O O . THR A 1 96 ? 37.023 -15.811 -54.684 1.00 95.25 96 THR A O 1
ATOM 678 N N . THR A 1 97 ? 36.459 -13.900 -55.744 1.00 96.75 97 THR A N 1
ATOM 679 C CA . THR A 1 97 ? 35.632 -14.467 -56.816 1.00 96.75 97 THR A CA 1
ATOM 680 C C . THR A 1 97 ? 36.354 -14.338 -58.160 1.00 96.75 97 THR A C 1
ATOM 682 O O . THR A 1 97 ? 37.433 -13.762 -58.251 1.00 96.75 97 THR A O 1
ATOM 685 N N . ASN A 1 98 ? 35.830 -14.954 -59.222 1.00 97.12 98 ASN A N 1
ATOM 686 C CA . ASN A 1 98 ? 36.535 -15.055 -60.502 1.00 97.12 98 ASN A CA 1
ATOM 687 C C . ASN A 1 98 ? 35.763 -14.359 -61.625 1.00 97.12 98 ASN A C 1
ATOM 689 O O . ASN A 1 98 ? 34.711 -14.842 -62.044 1.00 97.12 98 ASN A O 1
ATOM 693 N N . ALA A 1 99 ? 36.341 -13.297 -62.184 1.00 97.56 99 ALA A N 1
ATOM 694 C CA . ALA A 1 99 ? 35.928 -12.739 -63.466 1.00 97.56 99 ALA A CA 1
ATOM 695 C C . ALA A 1 99 ? 36.584 -13.544 -64.602 1.00 97.56 99 ALA A C 1
ATOM 697 O O . ALA A 1 99 ? 37.804 -13.511 -64.780 1.00 97.56 99 ALA A O 1
ATOM 698 N N . VAL A 1 100 ? 35.788 -14.311 -65.355 1.00 98.00 100 VAL A N 1
ATOM 699 C CA . VAL A 1 100 ? 36.290 -15.243 -66.383 1.00 98.00 100 VAL A CA 1
ATOM 700 C C . VAL A 1 100 ? 36.010 -14.707 -67.784 1.00 98.00 100 VAL A C 1
ATOM 702 O O . VAL A 1 100 ? 34.921 -14.883 -68.330 1.00 98.00 100 VAL A O 1
ATOM 705 N N . PHE A 1 101 ? 37.019 -14.084 -68.383 1.00 98.44 101 PHE A N 1
ATOM 706 C CA . PHE A 1 101 ? 36.973 -13.576 -69.751 1.00 98.44 101 PHE A CA 1
ATOM 707 C C . PHE A 1 101 ? 37.225 -14.704 -70.748 1.00 98.44 101 PHE A C 1
ATOM 709 O O . PHE A 1 101 ? 38.114 -15.528 -70.551 1.00 98.44 101 PHE A O 1
ATOM 716 N N . THR A 1 102 ? 36.484 -14.719 -71.849 1.00 98.06 102 THR A N 1
ATOM 717 C CA . THR A 1 10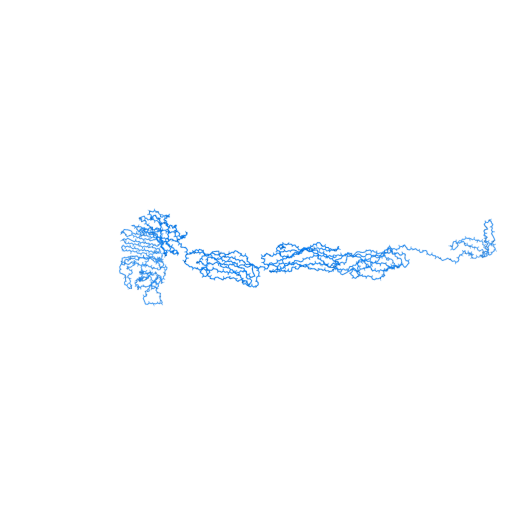2 ? 36.644 -15.644 -72.972 1.00 98.06 102 THR A CA 1
ATOM 718 C C . THR A 1 102 ? 37.145 -14.885 -74.194 1.00 98.06 102 THR A C 1
ATOM 720 O O . THR A 1 102 ? 36.433 -14.087 -74.801 1.00 98.06 102 THR A O 1
ATOM 723 N N . VAL A 1 103 ? 38.378 -15.176 -74.592 1.00 98.00 103 VAL A N 1
ATOM 724 C CA . VAL A 1 103 ? 38.970 -14.679 -75.834 1.00 98.00 103 VAL A CA 1
ATOM 725 C C . VAL A 1 103 ? 38.643 -15.669 -76.946 1.00 98.00 103 VAL A C 1
ATOM 727 O O . VAL A 1 103 ? 38.932 -16.859 -76.810 1.00 98.00 103 VAL A O 1
ATOM 730 N N . SER A 1 104 ? 38.040 -15.192 -78.035 1.00 97.50 104 SER A N 1
ATOM 731 C CA . SER A 1 104 ? 37.494 -16.024 -79.112 1.00 97.50 104 SER A CA 1
ATOM 732 C C . SER A 1 104 ? 38.043 -15.638 -80.481 1.00 97.50 104 SER A C 1
ATOM 734 O O . SER A 1 104 ? 38.167 -14.461 -80.804 1.00 97.50 104 SER A O 1
ATOM 736 N N . LEU A 1 105 ? 38.315 -16.646 -81.304 1.00 95.50 105 LEU A N 1
ATOM 737 C CA . LEU A 1 105 ? 38.522 -16.531 -82.743 1.00 95.50 105 LEU A CA 1
ATOM 738 C C . LEU A 1 105 ? 37.211 -16.873 -83.464 1.00 95.50 105 LEU A C 1
ATOM 740 O O . LEU A 1 105 ? 36.578 -17.880 -83.147 1.00 95.50 105 LEU A O 1
ATOM 744 N N . SER A 1 106 ? 36.830 -16.100 -84.486 1.00 94.12 106 SER A N 1
ATOM 745 C CA . SER A 1 106 ? 35.625 -16.375 -85.297 1.00 94.12 106 SER A CA 1
ATOM 746 C C . SER A 1 106 ? 35.677 -17.708 -86.055 1.00 94.12 106 SER A C 1
ATOM 748 O O . SER A 1 106 ? 34.641 -18.246 -86.444 1.00 94.12 106 SER A O 1
ATOM 750 N N . SER A 1 107 ? 36.878 -18.241 -86.275 1.00 90.00 107 SER A N 1
ATOM 751 C CA . SER A 1 107 ? 37.136 -19.577 -86.813 1.00 90.00 107 SER A CA 1
ATOM 752 C C . SER A 1 107 ? 38.556 -20.022 -86.459 1.00 90.00 107 SER A C 1
ATOM 754 O O . SER A 1 107 ? 39.411 -19.188 -86.170 1.00 90.00 107 SER A O 1
ATOM 756 N N . ALA A 1 108 ? 38.833 -21.324 -86.517 1.00 90.00 108 ALA A N 1
ATOM 757 C CA . ALA A 1 108 ? 40.155 -21.855 -86.192 1.00 90.00 108 ALA A CA 1
ATOM 758 C C . ALA A 1 108 ? 41.238 -21.379 -87.180 1.00 90.00 108 ALA A C 1
ATOM 760 O O . ALA A 1 108 ? 41.071 -21.489 -88.396 1.00 90.00 108 ALA A O 1
ATOM 761 N N . ALA A 1 109 ? 42.373 -20.911 -86.657 1.00 89.56 109 ALA A N 1
ATOM 762 C CA . ALA A 1 109 ? 43.555 -20.578 -87.451 1.00 89.56 109 ALA A CA 1
ATOM 763 C C . ALA A 1 109 ? 44.345 -21.840 -87.844 1.00 89.56 109 ALA A C 1
ATOM 765 O O . ALA A 1 109 ? 44.375 -22.825 -87.099 1.00 89.56 109 ALA A O 1
ATOM 766 N N . SER A 1 110 ? 44.987 -21.821 -89.018 1.00 86.31 110 SER A N 1
ATOM 767 C CA . SER A 1 110 ? 45.854 -22.922 -89.478 1.00 86.31 110 SER A CA 1
ATOM 768 C C . SER A 1 110 ? 47.280 -22.839 -88.925 1.00 86.31 110 SER A C 1
ATOM 770 O O . SER A 1 110 ? 48.026 -23.814 -88.996 1.00 86.31 110 SER A O 1
ATOM 772 N N . THR A 1 111 ? 47.662 -21.686 -88.372 1.00 89.94 111 THR A N 1
ATOM 773 C CA . THR A 1 111 ? 48.935 -21.463 -87.674 1.00 89.94 111 THR A CA 1
ATOM 774 C C . THR A 1 111 ? 48.689 -21.004 -86.236 1.00 89.94 111 THR A C 1
ATOM 776 O O . THR A 1 111 ? 47.560 -20.702 -85.854 1.00 89.94 111 THR A O 1
ATOM 779 N N . VAL A 1 112 ? 49.741 -20.999 -85.413 1.00 93.19 112 VAL A N 1
ATOM 780 C CA . VAL A 1 112 ? 49.668 -20.506 -84.030 1.00 93.19 112 VAL A CA 1
ATOM 781 C C . VAL A 1 112 ? 49.358 -19.009 -84.030 1.00 93.19 112 VAL A C 1
ATOM 783 O O . VAL A 1 112 ? 50.055 -18.238 -84.691 1.00 93.19 112 VAL A O 1
ATOM 786 N N . VAL A 1 113 ? 48.371 -18.597 -83.237 1.00 95.06 113 VAL A N 1
ATOM 787 C CA . VAL A 1 113 ? 48.026 -17.185 -83.011 1.00 95.06 113 VAL A CA 1
ATOM 788 C C . VAL A 1 113 ? 48.321 -16.850 -81.559 1.00 95.06 113 VAL A C 1
ATOM 790 O O . VAL A 1 113 ? 47.824 -17.537 -80.671 1.00 95.06 113 VAL A O 1
ATOM 793 N N . SER A 1 114 ? 49.102 -15.807 -81.292 1.00 96.00 114 SER A N 1
ATOM 794 C CA . SER A 1 114 ? 49.314 -15.324 -79.925 1.00 96.00 114 SER A CA 1
ATOM 795 C C . SER A 1 114 ? 48.932 -13.859 -79.775 1.00 96.00 114 SER A C 1
ATOM 797 O O . SER A 1 114 ? 49.067 -13.076 -80.712 1.00 96.00 114 SER A O 1
ATOM 799 N N . VAL A 1 115 ? 48.446 -13.488 -78.597 1.00 97.31 115 VAL A N 1
ATOM 800 C CA . VAL A 1 115 ? 48.078 -12.116 -78.236 1.00 97.31 115 VAL A CA 1
ATOM 801 C C . VAL A 1 115 ? 48.502 -11.869 -76.793 1.00 97.31 115 VAL A C 1
ATOM 803 O O . VAL A 1 115 ? 48.350 -12.752 -75.950 1.00 97.31 115 VAL A O 1
ATOM 806 N N . ASP A 1 116 ? 49.049 -10.697 -76.501 1.00 98.00 116 ASP A N 1
ATOM 807 C CA . ASP A 1 116 ? 49.385 -10.317 -75.132 1.00 98.00 116 ASP A CA 1
ATOM 808 C C . ASP A 1 116 ? 48.157 -9.739 -74.435 1.00 98.00 116 ASP A C 1
ATOM 810 O O . ASP A 1 116 ? 47.353 -9.041 -75.054 1.00 98.00 116 ASP A O 1
ATOM 814 N N . TYR A 1 117 ? 48.022 -9.998 -73.141 1.00 98.25 117 TYR A N 1
ATOM 815 C CA . TYR A 1 117 ? 46.952 -9.469 -72.315 1.00 98.25 117 TYR A CA 1
ATOM 816 C C . TYR A 1 117 ? 47.470 -8.944 -70.977 1.00 98.25 117 TYR A C 1
ATOM 818 O O . TYR A 1 117 ? 48.433 -9.468 -70.415 1.00 98.25 117 TYR A O 1
ATOM 826 N N . ALA A 1 118 ? 46.824 -7.898 -70.470 1.00 98.00 118 ALA A N 1
ATOM 827 C CA . ALA A 1 118 ? 47.076 -7.333 -69.147 1.00 98.00 118 ALA A CA 1
ATOM 828 C C . ALA A 1 118 ? 45.811 -6.655 -68.617 1.00 98.00 118 ALA A C 1
ATOM 830 O O . ALA A 1 118 ? 45.019 -6.112 -69.394 1.00 98.00 118 ALA A O 1
ATOM 831 N N . THR A 1 119 ? 45.634 -6.655 -67.298 1.00 98.31 119 THR A N 1
ATOM 832 C CA . THR A 1 119 ? 44.561 -5.875 -66.673 1.00 98.31 119 THR A CA 1
ATOM 833 C C . THR A 1 119 ? 44.926 -4.392 -66.600 1.00 98.31 119 THR A C 1
ATOM 835 O O . THR A 1 119 ? 46.096 -4.045 -66.435 1.00 98.31 119 THR A O 1
ATOM 838 N N . ALA A 1 120 ? 43.927 -3.518 -66.654 1.00 97.56 120 ALA A N 1
ATOM 839 C CA . ALA A 1 120 ? 44.046 -2.097 -66.357 1.00 97.56 120 ALA A CA 1
ATOM 840 C C . ALA A 1 120 ? 42.877 -1.643 -65.475 1.00 97.56 120 ALA A C 1
ATOM 842 O O . ALA A 1 120 ? 41.758 -2.130 -65.628 1.00 97.56 120 ALA A O 1
ATOM 843 N N . ASN A 1 121 ? 43.138 -0.691 -64.579 1.00 98.06 121 ASN A N 1
ATOM 844 C CA . ASN A 1 121 ? 42.106 -0.114 -63.720 1.00 98.06 121 ASN A CA 1
ATOM 845 C C . ASN A 1 121 ? 41.040 0.613 -64.553 1.00 98.06 121 ASN A C 1
ATOM 847 O O . ASN A 1 121 ? 41.359 1.237 -65.570 1.00 98.06 121 ASN A O 1
ATOM 851 N N . GLY A 1 122 ? 39.795 0.546 -64.089 1.00 96.19 122 GLY A N 1
ATOM 852 C CA . GLY A 1 122 ? 38.706 1.422 -64.512 1.00 96.19 122 GLY A CA 1
ATOM 853 C C . GLY A 1 122 ? 38.337 2.330 -63.344 1.00 96.19 122 GLY A C 1
ATOM 854 O O . GLY A 1 122 ? 39.148 3.168 -62.952 1.00 96.19 122 GLY A O 1
ATOM 855 N N . THR A 1 123 ? 37.140 2.149 -62.784 1.00 96.06 123 THR A N 1
ATOM 856 C CA . THR A 1 123 ? 36.822 2.687 -61.448 1.00 96.06 123 THR A CA 1
ATOM 857 C C . THR A 1 123 ? 37.407 1.809 -60.340 1.00 96.06 123 THR A C 1
ATOM 859 O O . THR A 1 123 ? 37.926 2.361 -59.380 1.00 96.06 123 THR A O 1
ATOM 862 N N . ALA A 1 124 ? 37.455 0.491 -60.562 1.00 97.00 124 ALA A N 1
ATOM 863 C CA . ALA A 1 124 ? 38.115 -0.466 -59.684 1.00 97.00 124 ALA A CA 1
ATOM 864 C C . ALA A 1 124 ? 39.643 -0.338 -59.766 1.00 97.00 124 ALA A C 1
ATOM 866 O O . ALA A 1 124 ? 40.240 -0.184 -60.845 1.00 97.00 124 ALA A O 1
ATOM 867 N N . THR A 1 125 ? 40.286 -0.472 -58.616 1.00 95.62 125 THR A N 1
ATOM 868 C CA . THR A 1 125 ? 41.717 -0.378 -58.355 1.00 95.62 125 THR A CA 1
ATOM 869 C C . THR A 1 125 ? 42.333 -1.747 -58.058 1.00 95.62 125 THR A C 1
ATOM 871 O O . THR A 1 125 ? 41.987 -2.447 -57.109 1.00 95.62 125 THR A O 1
ATOM 874 N N . ALA A 1 126 ? 43.357 -2.114 -58.831 1.00 96.00 126 ALA A N 1
ATOM 875 C CA . ALA A 1 126 ? 44.130 -3.320 -58.563 1.00 96.00 126 ALA A CA 1
ATOM 876 C C . ALA A 1 126 ? 44.741 -3.334 -57.148 1.00 96.00 126 ALA A C 1
ATOM 878 O O . ALA A 1 126 ? 45.398 -2.380 -56.730 1.00 96.00 126 ALA A O 1
ATOM 879 N N . GLY A 1 127 ? 44.608 -4.465 -56.462 1.00 92.88 127 GLY A N 1
ATOM 880 C CA . GLY A 1 127 ? 45.060 -4.677 -55.089 1.00 92.88 127 GLY A CA 1
ATOM 881 C C . GLY A 1 127 ? 43.941 -4.532 -54.062 1.00 92.88 127 GLY A C 1
ATOM 882 O O . GLY A 1 127 ? 43.932 -5.322 -53.121 1.00 92.88 127 GLY A O 1
ATOM 883 N N . THR A 1 128 ? 43.004 -3.600 -54.273 1.00 92.75 128 THR A N 1
ATOM 884 C CA . THR A 1 128 ? 41.791 -3.464 -53.451 1.00 92.75 128 THR A CA 1
ATOM 885 C C . THR A 1 128 ? 40.697 -4.356 -54.017 1.00 92.75 128 THR A C 1
ATOM 887 O O . THR A 1 128 ? 40.385 -5.355 -53.386 1.00 92.75 128 THR A O 1
ATOM 890 N N . ASP A 1 129 ? 40.289 -4.129 -55.267 1.00 95.81 129 ASP A N 1
ATOM 891 C CA . ASP A 1 129 ? 39.032 -4.686 -55.804 1.00 95.81 129 ASP A CA 1
ATOM 892 C C . ASP A 1 129 ? 39.286 -5.912 -56.695 1.00 95.81 129 ASP A C 1
ATOM 894 O O . ASP A 1 129 ? 38.457 -6.802 -56.869 1.00 95.81 129 ASP A O 1
ATOM 898 N N . TYR A 1 130 ? 40.485 -6.015 -57.273 1.00 97.62 130 TYR A N 1
ATOM 899 C CA . TYR A 1 130 ? 40.891 -7.181 -58.057 1.00 97.62 130 TYR A CA 1
ATOM 900 C C . TYR A 1 130 ? 42.408 -7.390 -58.056 1.00 97.62 130 TYR A C 1
ATOM 902 O O . TYR A 1 130 ? 43.199 -6.483 -57.795 1.00 97.62 130 TYR A O 1
ATOM 910 N N . THR A 1 131 ? 42.854 -8.600 -58.389 1.00 97.56 131 THR A N 1
ATOM 911 C CA . THR A 1 131 ? 44.279 -8.923 -58.526 1.00 97.56 131 THR A CA 1
ATOM 912 C C . THR A 1 131 ? 44.762 -8.642 -59.950 1.00 97.56 131 THR A C 1
ATOM 914 O O . THR A 1 131 ? 44.309 -9.275 -60.905 1.00 97.56 131 THR A O 1
ATOM 917 N N . ALA A 1 132 ? 45.720 -7.721 -60.107 1.00 97.00 132 ALA A N 1
ATOM 918 C CA . ALA A 1 132 ? 46.263 -7.378 -61.421 1.00 97.00 132 ALA A CA 1
ATOM 919 C C . ALA A 1 132 ? 46.993 -8.550 -62.090 1.00 97.00 132 ALA A C 1
ATOM 921 O O . ALA A 1 132 ? 47.809 -9.239 -61.473 1.00 97.00 132 ALA A O 1
ATOM 922 N N . ILE A 1 133 ? 46.773 -8.700 -63.396 1.00 97.56 133 ILE A N 1
ATOM 923 C CA . ILE A 1 133 ? 47.555 -9.587 -64.252 1.00 97.56 133 ILE A CA 1
ATOM 924 C C . ILE A 1 133 ? 48.570 -8.746 -65.042 1.00 97.56 133 ILE A C 1
ATOM 926 O O . ILE A 1 133 ? 48.157 -7.888 -65.832 1.00 97.56 133 ILE A O 1
ATOM 930 N N . PRO A 1 134 ? 49.888 -8.971 -64.864 1.00 95.75 134 PRO A N 1
ATOM 931 C CA . PRO A 1 134 ? 50.910 -8.296 -65.658 1.00 95.75 134 PRO A CA 1
ATOM 932 C C . PRO A 1 134 ? 50.877 -8.770 -67.124 1.00 95.75 134 PRO A C 1
ATOM 934 O O . PRO A 1 134 ? 50.310 -9.829 -67.403 1.00 95.75 134 PRO A O 1
ATOM 937 N N . PRO A 1 135 ? 51.520 -8.046 -68.063 1.00 96.25 135 PRO A N 1
ATOM 938 C CA . PRO A 1 135 ? 51.586 -8.445 -69.469 1.00 96.25 135 PRO A CA 1
ATOM 939 C C . PRO A 1 135 ? 51.990 -9.914 -69.648 1.00 96.25 135 PRO A C 1
ATOM 941 O O . PRO A 1 135 ? 53.103 -10.313 -69.306 1.00 96.25 135 PRO A O 1
ATOM 944 N N . THR A 1 136 ? 51.055 -10.711 -70.161 1.00 96.81 136 THR A N 1
ATOM 945 C CA . THR A 1 136 ? 51.163 -12.165 -70.326 1.00 96.81 136 THR A CA 1
ATOM 946 C C . THR A 1 136 ? 50.715 -12.546 -71.735 1.00 96.81 136 THR A C 1
ATOM 948 O O . THR A 1 136 ? 49.811 -11.924 -72.276 1.00 96.81 136 THR A O 1
ATOM 951 N N . THR A 1 137 ? 51.310 -13.570 -72.346 1.00 97.25 137 THR A N 1
ATOM 952 C CA . THR A 1 137 ? 50.935 -14.016 -73.700 1.00 97.25 137 THR A CA 1
ATOM 953 C C . THR A 1 137 ? 49.915 -15.156 -73.652 1.00 97.25 137 THR A C 1
ATOM 955 O O . THR A 1 137 ? 50.154 -16.190 -73.027 1.00 97.25 137 THR A O 1
ATOM 958 N N . LEU A 1 138 ? 48.794 -15.000 -74.358 1.00 97.25 138 LEU A N 1
ATOM 959 C CA . LEU A 1 138 ? 47.809 -16.046 -74.630 1.00 97.25 138 LEU A CA 1
ATOM 960 C C . LEU A 1 138 ? 48.063 -16.642 -76.020 1.00 97.25 138 LEU A C 1
ATOM 962 O O . LEU A 1 138 ? 48.088 -15.914 -77.009 1.00 97.25 138 LEU A O 1
ATOM 966 N N . THR A 1 139 ? 48.202 -17.965 -76.110 1.00 96.25 139 THR A N 1
ATOM 967 C CA . THR A 1 139 ? 48.545 -18.661 -77.364 1.00 96.25 139 THR A CA 1
ATOM 968 C C . THR A 1 139 ? 47.454 -19.638 -77.769 1.00 96.25 139 THR A C 1
ATOM 970 O O . THR A 1 139 ? 47.183 -20.569 -77.023 1.00 96.25 139 THR A O 1
ATOM 973 N N . PHE A 1 140 ? 46.888 -19.483 -78.963 1.00 96.19 140 PHE A N 1
ATOM 974 C CA . PHE A 1 140 ? 45.998 -20.439 -79.619 1.00 96.19 140 PHE A CA 1
ATOM 975 C C . PHE A 1 140 ? 46.813 -21.370 -80.519 1.00 96.19 140 PHE A C 1
ATOM 977 O O . PHE A 1 140 ? 47.452 -20.929 -81.479 1.00 96.19 140 PHE A O 1
ATOM 984 N N . ASN A 1 141 ? 46.784 -22.664 -80.217 1.00 93.81 141 ASN A N 1
ATOM 985 C CA . ASN A 1 141 ? 47.310 -23.692 -81.106 1.00 93.81 141 ASN A CA 1
ATOM 986 C C . ASN A 1 141 ? 46.371 -23.881 -82.313 1.00 93.81 141 ASN A C 1
ATOM 988 O O . ASN A 1 141 ? 45.171 -23.610 -82.200 1.00 93.81 141 ASN A O 1
ATOM 992 N N . PRO A 1 142 ? 46.874 -24.378 -83.461 1.00 90.81 142 PRO A N 1
ATOM 993 C CA . PRO A 1 142 ? 46.033 -24.638 -84.626 1.00 90.81 142 PRO A CA 1
ATOM 994 C C . PRO A 1 142 ? 44.810 -25.493 -84.265 1.00 90.81 142 PRO A C 1
ATOM 996 O O . PRO A 1 142 ? 44.942 -26.522 -83.603 1.00 90.81 142 PRO A O 1
ATOM 999 N N . GLY A 1 143 ? 43.622 -25.069 -84.702 1.00 87.25 143 GLY A N 1
ATOM 1000 C CA . GLY A 1 143 ? 42.354 -25.735 -84.375 1.00 87.25 143 GLY A CA 1
ATOM 1001 C C . GLY A 1 143 ? 41.609 -25.187 -83.149 1.00 87.25 143 GLY A C 1
ATOM 1002 O O . GLY A 1 143 ? 40.412 -25.437 -83.029 1.00 87.25 143 GLY A O 1
ATOM 1003 N N . GLU A 1 144 ? 42.257 -24.426 -82.261 1.00 94.81 144 GLU A N 1
ATOM 1004 C CA . GLU A 1 144 ? 41.590 -23.810 -81.104 1.00 94.81 144 GLU A CA 1
ATOM 1005 C C . GLU A 1 144 ? 40.836 -22.533 -81.506 1.00 94.81 144 GLU A C 1
ATOM 1007 O O . GLU A 1 144 ? 41.328 -21.735 -82.302 1.00 94.81 144 GLU A O 1
ATOM 1012 N N . THR A 1 145 ? 39.647 -22.315 -80.934 1.00 95.06 145 THR A N 1
ATOM 1013 C CA . THR A 1 145 ? 38.809 -21.135 -81.229 1.00 95.06 145 THR A CA 1
ATOM 1014 C C . THR A 1 145 ? 38.492 -20.278 -80.012 1.00 95.06 145 THR A C 1
ATOM 1016 O O . THR A 1 145 ? 37.998 -19.172 -80.175 1.00 95.06 145 THR A O 1
ATOM 1019 N N . SER A 1 146 ? 38.756 -20.751 -78.795 1.00 96.50 146 SER A N 1
ATOM 1020 C CA . SER A 1 146 ? 38.502 -19.982 -77.574 1.00 96.50 146 SER A CA 1
ATOM 1021 C C . SER A 1 146 ? 39.466 -20.367 -76.459 1.00 96.50 146 SER A C 1
ATOM 1023 O O . SER A 1 146 ? 39.802 -21.544 -76.307 1.00 96.50 146 SER A O 1
ATOM 1025 N N . LYS A 1 147 ? 39.857 -19.393 -75.640 1.00 97.38 147 LYS A N 1
ATOM 1026 C CA . LYS A 1 147 ? 40.550 -19.607 -74.365 1.00 97.38 147 LYS A CA 1
ATOM 1027 C C . LYS A 1 147 ? 40.013 -18.653 -73.312 1.00 97.38 147 LYS A C 1
ATOM 1029 O O . LYS A 1 147 ? 39.512 -17.583 -73.642 1.00 97.38 147 LYS A O 1
ATOM 1034 N N . THR A 1 148 ? 40.139 -19.041 -72.050 1.00 97.62 148 THR A N 1
ATOM 1035 C CA . THR A 1 148 ? 39.697 -18.224 -70.921 1.00 97.62 148 THR A CA 1
ATOM 1036 C C . THR A 1 148 ? 40.872 -17.595 -70.187 1.00 97.62 148 THR A C 1
ATOM 1038 O O . THR A 1 148 ? 41.914 -18.232 -70.025 1.00 97.62 148 THR A O 1
ATOM 1041 N N . ILE A 1 149 ? 40.677 -16.375 -69.698 1.00 98.19 149 ILE A N 1
ATOM 1042 C CA . ILE A 1 149 ? 41.560 -15.689 -68.755 1.00 98.19 149 ILE A CA 1
ATOM 1043 C C . ILE A 1 149 ? 40.738 -15.403 -67.500 1.00 98.19 149 ILE A C 1
ATOM 1045 O O . ILE A 1 149 ? 39.660 -14.818 -67.583 1.00 98.19 149 ILE A O 1
ATOM 1049 N N . THR A 1 150 ? 41.250 -15.811 -66.343 1.00 98.00 150 THR A N 1
ATOM 1050 C CA . THR A 1 150 ? 40.593 -15.583 -65.053 1.00 98.00 150 THR A CA 1
ATOM 1051 C C . THR A 1 150 ? 41.302 -14.469 -64.303 1.00 98.00 150 THR A C 1
ATOM 1053 O O . THR A 1 150 ? 42.498 -14.581 -64.038 1.00 98.00 150 THR A O 1
ATOM 1056 N N . VAL A 1 151 ? 40.556 -13.430 -63.939 1.00 98.19 151 VAL A N 1
ATOM 1057 C CA . VAL A 1 151 ? 41.004 -12.347 -63.059 1.00 98.19 151 VAL A CA 1
ATOM 1058 C C . VAL A 1 151 ? 40.327 -12.536 -61.693 1.00 98.19 151 VAL A C 1
ATOM 1060 O O . VAL A 1 151 ? 39.095 -12.522 -61.643 1.00 98.19 151 VAL A O 1
ATOM 1063 N N . PRO A 1 152 ? 41.081 -12.749 -60.597 1.00 97.94 152 PRO A N 1
ATOM 1064 C CA . PRO A 1 152 ? 40.511 -12.775 -59.251 1.00 97.94 152 PRO A CA 1
ATOM 1065 C C . PRO A 1 152 ? 40.002 -11.385 -58.850 1.00 97.94 152 PRO A C 1
ATOM 1067 O O . PRO A 1 152 ? 40.761 -10.419 -58.928 1.00 97.94 152 PRO A O 1
ATOM 1070 N N . VAL A 1 153 ? 38.748 -11.298 -58.419 1.00 98.06 153 VAL A N 1
ATOM 1071 C CA . VAL A 1 153 ? 38.105 -10.122 -57.814 1.00 98.06 153 VAL A CA 1
ATOM 1072 C C . VAL A 1 153 ? 38.109 -10.322 -56.307 1.00 98.06 153 VAL A C 1
ATOM 1074 O O . VAL A 1 153 ? 37.800 -11.420 -55.853 1.00 98.06 153 VAL A O 1
ATOM 1077 N N . ASN A 1 154 ? 38.531 -9.319 -55.549 1.00 96.88 154 ASN A N 1
ATOM 1078 C CA . ASN A 1 154 ? 38.663 -9.400 -54.100 1.00 96.88 154 ASN A CA 1
ATOM 1079 C C . ASN A 1 154 ? 37.327 -9.027 -53.462 1.00 96.88 154 ASN A C 1
ATOM 1081 O O . ASN A 1 154 ? 36.756 -8.021 -53.841 1.00 96.88 154 ASN A O 1
ATOM 1085 N N . GLY A 1 155 ? 36.850 -9.835 -52.524 1.00 96.44 155 GLY A N 1
ATOM 1086 C CA . GLY A 1 155 ? 35.627 -9.552 -51.782 1.00 96.44 155 GLY A CA 1
ATOM 1087 C C . GLY A 1 155 ? 35.912 -8.958 -50.406 1.00 96.44 155 GLY A C 1
ATOM 1088 O O . GLY A 1 155 ? 36.833 -9.427 -49.719 1.00 96.44 155 GLY A O 1
ATOM 1089 N N . ASP A 1 156 ? 35.109 -7.987 -49.978 1.00 94.81 156 ASP A N 1
ATOM 1090 C CA . ASP A 1 156 ? 35.133 -7.409 -48.634 1.00 94.81 156 ASP A CA 1
ATOM 1091 C C . ASP A 1 156 ? 33.714 -7.062 -48.123 1.00 94.81 156 ASP A C 1
ATOM 1093 O O . ASP A 1 156 ? 32.761 -7.635 -48.615 1.00 94.81 156 ASP A O 1
ATOM 1097 N N . ASN A 1 157 ? 33.570 -6.277 -47.046 1.00 95.62 157 ASN A N 1
ATOM 1098 C CA . ASN A 1 157 ? 32.254 -5.874 -46.505 1.00 95.62 157 ASN A CA 1
ATOM 1099 C C . ASN A 1 157 ? 32.010 -4.357 -46.628 1.00 95.62 157 ASN A C 1
ATOM 1101 O O . ASN A 1 157 ? 31.185 -3.793 -45.898 1.00 95.62 157 ASN A O 1
ATOM 1105 N N . GLN A 1 158 ? 32.822 -3.653 -47.410 1.00 95.62 158 GLN A N 1
ATOM 1106 C CA . GLN A 1 158 ? 32.707 -2.221 -47.601 1.00 95.62 158 GLN A CA 1
ATOM 1107 C C . GLN A 1 158 ? 31.513 -1.949 -48.504 1.00 95.62 158 GLN A C 1
ATOM 1109 O O . GLN A 1 158 ? 31.352 -2.551 -49.548 1.00 95.62 158 GLN A O 1
ATOM 1114 N N . VAL A 1 159 ? 30.636 -1.037 -48.096 1.00 97.38 159 VAL A N 1
ATOM 1115 C CA . VAL A 1 159 ? 29.519 -0.645 -48.953 1.00 97.38 159 VAL A CA 1
ATOM 1116 C C . VAL A 1 159 ? 30.004 0.422 -49.918 1.00 97.38 159 VAL A C 1
ATOM 1118 O O . VAL A 1 159 ? 30.231 1.568 -49.517 1.00 97.38 159 VAL A O 1
ATOM 1121 N N . GLU A 1 160 ? 30.077 0.063 -51.189 1.00 95.31 160 GLU A N 1
ATOM 1122 C CA . GLU A 1 160 ? 30.470 0.949 -52.275 1.00 95.31 160 GLU A CA 1
ATOM 1123 C C . GLU A 1 160 ? 29.522 0.857 -53.483 1.00 95.31 160 GLU A C 1
ATOM 1125 O O . GLU A 1 160 ? 28.394 0.362 -53.393 1.00 95.31 160 GLU A O 1
ATOM 1130 N N . LEU A 1 161 ? 29.898 1.484 -54.600 1.00 96.69 161 LEU A N 1
ATOM 1131 C CA . LEU A 1 161 ? 29.155 1.360 -55.856 1.00 96.69 161 LEU A CA 1
ATOM 1132 C C . LEU A 1 161 ? 29.760 0.247 -56.697 1.00 96.69 161 LEU A C 1
ATOM 1134 O O . LEU A 1 161 ? 30.942 -0.029 -56.594 1.00 96.69 161 LEU A O 1
ATOM 1138 N N . ASN A 1 162 ? 28.974 -0.299 -57.624 1.00 96.19 162 ASN A N 1
ATOM 1139 C CA . ASN A 1 162 ? 29.523 -1.197 -58.633 1.00 96.19 162 ASN A CA 1
ATOM 1140 C C . ASN A 1 162 ? 30.657 -0.522 -59.408 1.00 96.19 162 ASN A C 1
ATOM 1142 O O . ASN A 1 162 ? 30.532 0.625 -59.855 1.00 96.19 162 ASN A O 1
ATOM 1146 N N . GLU A 1 163 ? 31.710 -1.288 -59.652 1.00 96.81 163 GLU A N 1
ATOM 1147 C CA . GLU A 1 163 ? 32.933 -0.797 -60.256 1.00 96.81 163 GLU A CA 1
ATOM 1148 C C . GLU A 1 163 ? 33.283 -1.517 -61.558 1.00 96.81 163 GLU A C 1
ATOM 1150 O O . GLU A 1 163 ? 32.662 -2.503 -61.957 1.00 96.81 163 GLU A O 1
ATOM 1155 N N . THR A 1 164 ? 34.289 -1.007 -62.269 1.00 98.06 164 THR A N 1
ATOM 1156 C CA . THR A 1 164 ? 34.768 -1.580 -63.527 1.00 98.06 164 THR A CA 1
ATOM 1157 C C . THR A 1 164 ? 36.287 -1.642 -63.595 1.00 98.06 164 THR A C 1
ATOM 1159 O O . THR A 1 164 ? 36.973 -0.733 -63.135 1.00 98.06 164 THR A O 1
ATOM 1162 N N . PHE A 1 165 ? 36.811 -2.676 -64.246 1.00 98.50 165 PHE A N 1
ATOM 1163 C CA . PHE A 1 165 ? 38.201 -2.789 -64.689 1.00 98.50 165 PHE A CA 1
ATOM 1164 C C . PHE A 1 165 ? 38.245 -3.322 -66.128 1.00 98.50 165 PHE A C 1
ATOM 1166 O O . PHE A 1 165 ? 37.226 -3.735 -66.681 1.00 98.50 165 PHE A O 1
ATOM 1173 N N . PHE A 1 166 ? 39.420 -3.324 -66.753 1.00 98.38 166 PHE A N 1
ATOM 1174 C CA . PHE A 1 166 ? 39.587 -3.753 -68.143 1.00 98.38 166 PHE A CA 1
ATOM 1175 C C . PHE A 1 166 ? 40.622 -4.868 -68.280 1.00 98.38 166 PHE A C 1
ATOM 1177 O O . PHE A 1 166 ? 41.642 -4.867 -67.591 1.00 98.38 166 PHE A O 1
ATOM 1184 N N . LEU A 1 167 ? 40.403 -5.780 -69.226 1.00 98.25 167 LEU A N 1
ATOM 1185 C CA . LEU A 1 167 ? 41.375 -6.755 -69.709 1.00 98.25 167 LEU A CA 1
ATOM 1186 C C . LEU A 1 167 ? 41.715 -6.430 -71.168 1.00 98.25 167 LEU A C 1
ATOM 1188 O O . LEU A 1 167 ? 40.925 -6.671 -72.081 1.00 98.25 167 LEU A O 1
ATOM 1192 N N . ASN A 1 168 ? 42.895 -5.848 -71.379 1.00 97.81 168 ASN A N 1
ATOM 1193 C CA . ASN A 1 168 ? 43.311 -5.330 -72.678 1.00 97.81 168 ASN A CA 1
ATOM 1194 C C . ASN A 1 168 ? 44.114 -6.368 -73.447 1.00 97.81 168 ASN A C 1
ATOM 1196 O O . ASN A 1 168 ? 45.076 -6.918 -72.915 1.00 97.81 168 ASN A O 1
ATOM 1200 N N . LEU A 1 169 ? 43.768 -6.563 -74.715 1.00 97.69 169 LEU A N 1
ATOM 1201 C CA . LEU A 1 169 ? 44.508 -7.370 -75.670 1.00 97.69 169 LEU A CA 1
ATOM 1202 C C . LEU A 1 169 ? 45.425 -6.487 -76.520 1.00 97.69 169 LEU A C 1
ATOM 1204 O O . LEU A 1 169 ? 45.034 -5.429 -77.016 1.00 97.69 169 LEU A O 1
ATOM 1208 N N . SER A 1 170 ? 46.659 -6.930 -76.720 1.00 95.81 170 SER A N 1
ATOM 1209 C CA . SER A 1 170 ? 47.679 -6.188 -77.454 1.00 95.81 170 SER A CA 1
ATOM 1210 C C . SER A 1 170 ? 48.638 -7.124 -78.185 1.00 95.81 170 SER A C 1
ATOM 1212 O O . SER A 1 170 ? 48.608 -8.337 -78.000 1.00 95.81 170 SER A O 1
ATOM 1214 N N . ASN A 1 171 ? 49.485 -6.560 -79.049 1.00 94.94 171 ASN A N 1
ATOM 1215 C CA . ASN A 1 171 ? 50.586 -7.285 -79.688 1.00 94.94 171 ASN A CA 1
ATOM 1216 C C . ASN A 1 171 ? 50.171 -8.606 -80.386 1.00 94.94 171 ASN A C 1
ATOM 1218 O O . ASN A 1 171 ? 50.803 -9.644 -80.204 1.00 94.94 171 ASN A O 1
ATOM 1222 N N . LEU A 1 172 ? 49.099 -8.579 -81.187 1.00 95.31 172 LEU A N 1
ATOM 1223 C CA . LEU A 1 172 ? 48.624 -9.747 -81.938 1.00 95.31 172 LEU A CA 1
ATOM 1224 C C . LEU A 1 172 ? 49.696 -10.263 -82.920 1.00 95.31 172 LEU A C 1
ATOM 1226 O O . LEU A 1 172 ? 50.139 -9.533 -83.805 1.00 95.31 172 LEU A O 1
ATOM 1230 N N . GLN A 1 173 ? 50.043 -11.546 -82.815 1.00 94.50 173 GLN A N 1
ATOM 1231 C CA . GLN A 1 173 ? 50.970 -12.261 -83.692 1.00 94.50 173 GLN A CA 1
ATOM 1232 C C . GLN A 1 173 ? 50.242 -13.420 -84.387 1.00 94.50 173 GLN A C 1
ATOM 1234 O O . GLN A 1 173 ? 49.954 -14.450 -83.779 1.00 94.50 173 GLN A O 1
ATOM 1239 N N . ALA A 1 174 ? 49.945 -13.260 -85.679 1.00 87.50 174 ALA A N 1
ATOM 1240 C CA . ALA A 1 174 ? 49.119 -14.205 -86.438 1.00 87.50 174 ALA A CA 1
ATOM 1241 C C . ALA A 1 174 ? 49.910 -15.249 -87.258 1.00 87.50 174 ALA A C 1
ATOM 1243 O O . ALA A 1 174 ? 49.304 -16.111 -87.888 1.00 87.50 174 ALA A O 1
ATOM 1244 N N . ASN A 1 175 ? 51.250 -15.168 -87.285 1.00 86.00 175 ASN A N 1
ATOM 1245 C CA . ASN A 1 175 ? 52.171 -16.136 -87.914 1.00 86.00 175 ASN A CA 1
ATOM 1246 C C . ASN A 1 175 ? 51.697 -16.690 -89.276 1.00 86.00 175 ASN A C 1
ATOM 1248 O O . ASN A 1 175 ? 51.672 -17.903 -89.490 1.00 86.00 175 ASN A O 1
ATOM 1252 N N . GLY A 1 176 ? 51.276 -15.806 -90.186 1.00 79.69 176 GLY A N 1
ATOM 1253 C CA . GLY A 1 176 ? 50.824 -16.157 -91.539 1.00 79.69 176 GLY A CA 1
ATOM 1254 C C . GLY A 1 176 ? 49.317 -16.407 -91.705 1.00 79.69 176 GLY A C 1
ATOM 1255 O O . GLY A 1 176 ? 48.851 -16.415 -92.839 1.00 79.69 176 GLY A O 1
ATOM 1256 N N . SER A 1 177 ? 48.542 -16.545 -90.621 1.00 84.06 177 SER A N 1
ATOM 1257 C CA . SER A 1 177 ? 47.070 -16.537 -90.676 1.00 84.06 177 SER A CA 1
ATOM 1258 C C . SER A 1 177 ? 46.543 -15.096 -90.793 1.00 84.06 177 SER A C 1
ATOM 1260 O O . SER A 1 177 ? 47.129 -14.164 -90.242 1.00 84.06 177 SER A O 1
ATOM 1262 N N . ASN A 1 178 ? 45.422 -14.890 -91.492 1.00 88.25 178 ASN A N 1
ATOM 1263 C CA . ASN A 1 178 ? 44.791 -13.571 -91.634 1.00 88.25 178 ASN A CA 1
ATOM 1264 C C . ASN A 1 178 ? 43.895 -13.262 -90.419 1.00 88.25 178 ASN A C 1
ATOM 1266 O O . ASN A 1 178 ? 42.675 -13.413 -90.498 1.00 88.25 178 ASN A O 1
ATOM 1270 N N . VAL A 1 179 ? 44.502 -12.888 -89.286 1.00 90.69 179 VAL A N 1
ATOM 1271 C CA . VAL A 1 179 ? 43.790 -12.575 -88.033 1.00 90.69 179 VAL A CA 1
ATOM 1272 C C . VAL A 1 179 ? 43.791 -11.071 -87.767 1.00 90.69 179 VAL A C 1
ATOM 1274 O O . VAL A 1 179 ? 44.833 -10.424 -87.838 1.00 90.69 179 VAL A O 1
ATOM 1277 N N . THR A 1 180 ? 42.634 -10.523 -87.405 1.00 91.94 180 THR A N 1
ATOM 1278 C CA . THR A 1 180 ? 42.462 -9.124 -86.985 1.00 91.94 180 THR A CA 1
ATOM 1279 C C . THR A 1 180 ? 41.938 -9.055 -85.558 1.00 91.94 180 THR A C 1
ATOM 1281 O O . THR A 1 180 ? 41.214 -9.945 -85.118 1.00 91.94 180 THR A O 1
ATOM 1284 N N . LEU A 1 181 ? 42.299 -8.003 -84.829 1.00 93.94 181 LEU A N 1
ATOM 1285 C CA . LEU A 1 181 ? 41.786 -7.750 -83.486 1.00 93.94 181 LEU A CA 1
ATOM 1286 C C . LEU A 1 181 ? 40.511 -6.905 -83.612 1.00 93.94 181 LEU A C 1
ATOM 1288 O O . LEU A 1 181 ? 40.597 -5.713 -83.897 1.00 93.94 181 LEU A O 1
ATOM 1292 N N . ALA A 1 182 ? 39.346 -7.545 -83.502 1.00 93.62 182 ALA A N 1
ATOM 1293 C CA . ALA A 1 182 ? 38.047 -6.898 -83.698 1.00 93.62 182 ALA A CA 1
ATOM 1294 C C . ALA A 1 182 ? 37.537 -6.223 -82.424 1.00 93.62 182 ALA A C 1
ATOM 1296 O O . ALA A 1 182 ? 36.965 -5.140 -82.498 1.00 93.62 182 ALA A O 1
ATOM 1297 N N . ASP A 1 183 ? 37.787 -6.853 -81.280 1.00 95.69 183 ASP A N 1
ATOM 1298 C CA . ASP A 1 183 ? 37.595 -6.259 -79.965 1.00 95.69 183 ASP A CA 1
ATOM 1299 C C . ASP A 1 183 ? 38.848 -6.527 -79.136 1.00 95.69 183 ASP A C 1
ATOM 1301 O O . ASP A 1 183 ? 39.283 -7.675 -78.994 1.00 95.69 183 ASP A O 1
ATOM 1305 N N . ASN A 1 184 ? 39.469 -5.455 -78.659 1.00 95.50 184 ASN A N 1
ATOM 1306 C CA . ASN A 1 184 ? 40.725 -5.506 -77.934 1.00 95.50 184 ASN A CA 1
ATOM 1307 C C . ASN A 1 184 ? 40.577 -5.224 -76.438 1.00 95.50 184 ASN A C 1
ATOM 1309 O O . ASN A 1 184 ? 41.603 -5.150 -75.762 1.00 95.50 184 ASN A O 1
ATOM 1313 N N . GLN A 1 185 ? 39.364 -5.059 -75.912 1.00 96.81 185 GLN A N 1
ATOM 1314 C CA . GLN A 1 185 ? 39.168 -4.701 -74.513 1.00 96.81 185 GLN A CA 1
ATOM 1315 C C . GLN A 1 185 ? 37.921 -5.377 -73.950 1.00 96.81 185 GLN A C 1
ATOM 1317 O O . GLN A 1 185 ? 36.810 -5.031 -74.316 1.00 96.81 185 GLN A O 1
ATOM 1322 N N . GLY A 1 186 ? 38.114 -6.304 -73.012 1.00 97.94 186 GLY A N 1
ATOM 1323 C CA . GLY A 1 186 ? 37.012 -6.830 -72.210 1.00 97.94 186 GLY A CA 1
ATOM 1324 C C . GLY A 1 186 ? 36.834 -5.972 -70.965 1.00 97.94 186 GLY A C 1
ATOM 1325 O O . GLY A 1 186 ? 37.792 -5.784 -70.214 1.00 97.94 186 GLY A O 1
ATOM 1326 N N . GLN A 1 187 ? 35.633 -5.470 -70.712 1.00 98.38 187 GLN A N 1
ATOM 1327 C CA . GLN A 1 187 ? 35.272 -4.796 -69.469 1.00 98.38 187 GLN A CA 1
ATOM 1328 C C . GLN A 1 187 ? 34.813 -5.823 -68.424 1.00 98.38 187 GLN A C 1
ATOM 1330 O O . GLN A 1 187 ? 33.915 -6.628 -68.668 1.00 98.38 187 GLN A O 1
ATOM 1335 N N . GLY A 1 188 ? 35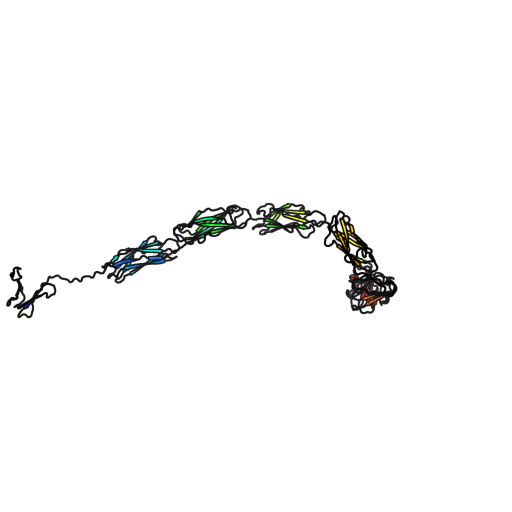.418 -5.795 -67.241 1.00 98.25 188 GLY A N 1
ATOM 1336 C CA . GLY A 1 188 ? 34.928 -6.494 -66.057 1.00 98.25 188 GLY A CA 1
ATOM 1337 C C . GLY A 1 188 ? 34.142 -5.536 -65.175 1.00 98.25 188 GLY A C 1
ATOM 1338 O O . GLY A 1 188 ? 34.683 -4.512 -64.777 1.00 98.25 188 GLY A O 1
ATOM 1339 N N . THR A 1 189 ? 32.887 -5.853 -64.865 1.00 98.31 189 THR A N 1
ATOM 1340 C CA . THR A 1 189 ? 32.068 -5.130 -63.881 1.00 98.31 189 THR A CA 1
ATOM 1341 C C . THR A 1 189 ? 32.017 -5.914 -62.573 1.00 98.31 189 THR A C 1
ATOM 1343 O O . THR A 1 189 ? 31.643 -7.089 -62.579 1.00 98.31 189 THR A O 1
ATOM 1346 N N . ILE A 1 190 ? 32.373 -5.262 -61.471 1.00 98.12 190 ILE A N 1
ATOM 1347 C CA . ILE A 1 190 ? 32.290 -5.791 -60.110 1.00 98.12 190 ILE A CA 1
ATOM 1348 C C . ILE A 1 190 ? 31.001 -5.245 -59.491 1.00 98.12 190 ILE A C 1
ATOM 1350 O O . ILE A 1 190 ? 30.806 -4.034 -59.415 1.00 98.12 190 ILE A O 1
ATOM 1354 N N . ASN A 1 191 ? 30.075 -6.131 -59.137 1.00 97.25 191 ASN A N 1
ATOM 1355 C CA . ASN A 1 191 ? 28.846 -5.769 -58.444 1.00 97.25 191 ASN A CA 1
ATOM 1356 C C . ASN A 1 191 ? 29.071 -5.854 -56.934 1.00 97.25 191 ASN A C 1
ATOM 1358 O O . ASN A 1 191 ? 29.334 -6.953 -56.443 1.00 97.25 191 ASN A O 1
ATOM 1362 N N . ASN A 1 192 ? 28.848 -4.741 -56.239 1.00 96.31 192 ASN A N 1
ATOM 1363 C CA . ASN A 1 192 ? 28.845 -4.682 -54.782 1.00 96.31 192 ASN A CA 1
ATOM 1364 C C . ASN A 1 192 ? 27.548 -5.299 -54.246 1.00 96.31 192 ASN A C 1
ATOM 1366 O O . ASN A 1 192 ? 26.449 -4.801 -54.526 1.00 96.31 192 ASN A O 1
ATOM 1370 N N . ASP A 1 193 ? 27.658 -6.367 -53.459 1.00 96.00 193 ASP A N 1
ATOM 1371 C CA . ASP A 1 193 ? 26.541 -7.009 -52.756 1.00 96.00 193 ASP A CA 1
ATOM 1372 C C . ASP A 1 193 ? 26.414 -6.605 -51.280 1.00 96.00 193 ASP A C 1
ATOM 1374 O O . ASP A 1 193 ? 25.481 -7.042 -50.598 1.00 96.00 193 ASP A O 1
ATOM 1378 N N . ASP A 1 194 ? 27.264 -5.695 -50.812 1.00 96.75 194 ASP A N 1
ATOM 1379 C CA . ASP A 1 194 ? 27.239 -5.201 -49.444 1.00 96.75 194 ASP A CA 1
ATOM 1380 C C . ASP A 1 194 ? 26.164 -4.150 -49.167 1.00 96.75 194 ASP A C 1
ATOM 1382 O O . ASP A 1 194 ? 25.694 -3.391 -50.023 1.00 96.75 194 ASP A O 1
ATOM 1386 N N . SER A 1 195 ? 25.754 -4.108 -47.902 1.00 96.88 195 SER A N 1
ATOM 1387 C CA . SER A 1 195 ? 24.795 -3.137 -47.382 1.00 96.88 195 SER A CA 1
ATOM 1388 C C . SER A 1 195 ? 25.122 -2.773 -45.942 1.00 96.88 195 SER A C 1
ATOM 1390 O O . SER A 1 195 ? 25.765 -3.540 -45.222 1.00 96.88 195 SER A O 1
ATOM 1392 N N . ALA A 1 196 ? 24.660 -1.604 -45.506 1.00 98.00 196 ALA A N 1
ATOM 1393 C CA . ALA A 1 196 ? 24.774 -1.184 -44.118 1.00 98.00 196 ALA A CA 1
ATOM 1394 C C . ALA A 1 196 ? 23.426 -0.734 -43.551 1.00 98.00 196 ALA A C 1
ATOM 1396 O O . ALA A 1 196 ? 22.508 -0.317 -44.260 1.00 98.00 196 ALA A O 1
ATOM 1397 N N . SER A 1 197 ? 23.312 -0.777 -42.233 1.00 97.88 197 SER A N 1
ATOM 1398 C CA . SER A 1 197 ? 22.189 -0.204 -41.507 1.00 97.88 197 SER A CA 1
ATOM 1399 C C . SER A 1 197 ? 22.682 0.660 -40.361 1.00 97.88 197 SER A C 1
ATOM 1401 O O . SER A 1 197 ? 23.649 0.293 -39.691 1.00 97.88 197 SER A O 1
ATOM 1403 N N . ILE A 1 198 ? 21.990 1.769 -40.120 1.00 98.62 198 ILE A N 1
ATOM 1404 C CA . ILE A 1 198 ? 22.194 2.615 -38.950 1.00 98.62 198 ILE A CA 1
ATOM 1405 C C . ILE A 1 198 ? 21.196 2.229 -37.856 1.00 98.62 198 ILE A C 1
ATOM 1407 O O . ILE A 1 198 ? 20.013 2.030 -38.145 1.00 98.62 198 ILE A O 1
ATOM 1411 N N . ALA A 1 199 ? 21.679 2.145 -36.620 1.00 98.44 199 ALA A N 1
ATOM 1412 C CA . ALA A 1 199 ? 20.871 1.966 -35.418 1.00 98.44 199 ALA A CA 1
ATOM 1413 C C . ALA A 1 199 ? 21.358 2.900 -34.301 1.00 98.44 199 ALA A C 1
ATOM 1415 O O . ALA A 1 199 ? 22.523 3.300 -34.285 1.00 98.44 199 ALA A O 1
ATOM 1416 N N . ILE A 1 200 ? 20.479 3.243 -33.363 1.00 98.69 200 ILE A N 1
ATOM 1417 C CA . ILE A 1 200 ? 20.781 4.070 -32.189 1.00 98.69 200 ILE A CA 1
ATOM 1418 C C . ILE A 1 200 ? 20.399 3.307 -30.917 1.00 98.69 200 ILE A C 1
ATOM 1420 O O . ILE A 1 200 ? 19.409 2.594 -30.899 1.00 98.69 200 ILE A O 1
ATOM 1424 N N . THR A 1 201 ? 21.212 3.405 -29.866 1.00 98.50 201 THR A N 1
ATOM 1425 C CA . THR A 1 201 ? 20.963 2.708 -28.592 1.00 98.50 201 THR A CA 1
ATOM 1426 C C . THR A 1 201 ? 20.021 3.479 -27.677 1.00 98.50 201 THR A C 1
ATOM 1428 O O . THR A 1 201 ? 20.143 4.697 -27.594 1.00 98.50 201 THR A O 1
ATOM 1431 N N . ASP A 1 202 ? 19.239 2.780 -26.859 1.00 98.50 202 ASP A N 1
ATOM 1432 C CA . ASP A 1 202 ? 18.556 3.376 -25.703 1.00 98.50 202 ASP A CA 1
ATOM 1433 C C . ASP A 1 202 ? 19.524 3.670 -24.545 1.00 98.50 202 ASP A C 1
ATOM 1435 O O . ASP A 1 202 ? 20.559 3.013 -24.387 1.00 98.50 202 ASP A O 1
ATOM 1439 N N . VAL A 1 203 ? 19.178 4.649 -23.706 1.00 98.00 203 VAL A N 1
ATOM 1440 C CA . VAL A 1 203 ? 19.964 5.083 -22.541 1.00 98.00 203 VAL A CA 1
ATOM 1441 C C . VAL A 1 203 ? 19.058 5.196 -21.318 1.00 98.00 203 VAL A C 1
ATOM 1443 O O . VAL A 1 203 ? 17.926 5.650 -21.412 1.00 98.00 203 VAL A O 1
ATOM 1446 N N . THR A 1 204 ? 19.550 4.811 -20.142 1.00 97.75 204 THR A N 1
ATOM 1447 C CA . THR A 1 204 ? 18.898 5.093 -18.852 1.00 97.75 204 THR A CA 1
ATOM 1448 C C . THR A 1 204 ? 19.874 5.847 -17.959 1.00 97.75 204 THR A C 1
ATOM 1450 O O . THR A 1 204 ? 21.035 5.449 -17.857 1.00 97.75 204 THR A O 1
ATOM 1453 N N . ILE A 1 205 ? 19.421 6.934 -17.339 1.00 96.00 205 ILE A N 1
ATOM 1454 C CA . ILE A 1 205 ? 20.250 7.828 -16.526 1.00 96.00 205 ILE A CA 1
ATOM 1455 C C . ILE A 1 205 ? 19.447 8.364 -15.340 1.00 96.00 205 ILE A C 1
ATOM 1457 O O . ILE A 1 205 ? 18.242 8.545 -15.447 1.00 96.00 205 ILE A O 1
ATOM 1461 N N . THR A 1 206 ? 20.110 8.609 -14.215 1.00 93.56 206 THR A N 1
ATOM 1462 C CA . THR A 1 206 ? 19.532 9.330 -13.073 1.00 93.56 206 THR A CA 1
ATOM 1463 C C . THR A 1 206 ? 19.798 10.823 -13.239 1.00 93.56 206 THR A C 1
ATOM 1465 O O . THR A 1 206 ? 20.930 11.199 -13.560 1.00 93.56 206 THR A O 1
ATOM 1468 N N . GLU A 1 207 ? 18.779 11.662 -13.063 1.00 91.94 207 GLU A N 1
ATOM 1469 C CA . GLU A 1 207 ? 18.901 13.111 -13.279 1.00 91.94 207 GLU A CA 1
ATOM 1470 C C . GLU A 1 207 ? 19.774 13.801 -12.230 1.00 91.94 207 GLU A C 1
ATOM 1472 O O . GLU A 1 207 ? 20.571 14.678 -12.576 1.00 91.94 207 GLU A O 1
ATOM 1477 N N . GLY A 1 208 ? 19.729 13.319 -10.985 1.00 88.44 208 GLY A N 1
ATOM 1478 C CA . GLY A 1 208 ? 20.445 13.910 -9.869 1.00 88.44 208 GLY A CA 1
ATOM 1479 C C . GLY A 1 208 ? 19.763 15.176 -9.363 1.00 88.44 208 GLY A C 1
ATOM 1480 O O . GLY A 1 208 ? 19.027 15.842 -10.074 1.00 88.44 208 GLY A O 1
ATOM 1481 N N . ASN A 1 209 ? 20.109 15.593 -8.146 1.00 84.94 209 ASN A N 1
ATOM 1482 C CA . ASN A 1 209 ? 19.332 16.646 -7.483 1.00 84.94 209 ASN A CA 1
ATOM 1483 C C . ASN A 1 209 ? 19.590 18.094 -7.985 1.00 84.94 209 ASN A C 1
ATOM 1485 O O . ASN A 1 209 ? 19.109 19.073 -7.406 1.00 84.94 209 ASN A O 1
ATOM 1489 N N . SER A 1 210 ? 20.520 18.277 -8.933 1.00 87.38 210 SER A N 1
ATOM 1490 C CA . SER A 1 210 ? 20.900 19.588 -9.484 1.00 87.38 210 SER A CA 1
ATOM 1491 C C . SER A 1 210 ? 21.833 19.460 -10.691 1.00 87.38 210 SER A C 1
ATOM 1493 O O . SER A 1 210 ? 22.612 18.513 -10.796 1.00 87.38 210 SER A O 1
ATOM 1495 N N . GLY A 1 211 ? 21.882 20.498 -11.527 1.00 92.81 211 GLY A N 1
ATOM 1496 C CA . GLY A 1 211 ? 22.859 20.593 -12.612 1.00 92.81 211 GLY A CA 1
ATOM 1497 C C . GLY A 1 211 ? 22.437 19.777 -13.828 1.00 92.81 211 GLY A C 1
ATOM 1498 O O . GLY A 1 211 ? 21.264 19.777 -14.176 1.00 92.81 211 GLY A O 1
ATOM 1499 N N . THR A 1 212 ? 23.392 19.145 -14.516 1.00 94.56 212 THR A N 1
ATOM 1500 C CA . THR A 1 212 ? 23.086 18.288 -15.673 1.00 94.56 212 THR A CA 1
ATOM 1501 C C . THR A 1 212 ? 23.862 16.979 -15.631 1.00 94.56 212 THR A C 1
ATOM 1503 O O . THR A 1 212 ? 25.041 16.960 -15.262 1.00 94.56 212 THR A O 1
ATOM 1506 N N . THR A 1 213 ? 23.218 15.899 -16.063 1.00 95.44 213 THR A N 1
ATOM 1507 C CA . THR A 1 213 ? 23.834 14.607 -16.370 1.00 95.44 213 THR A CA 1
ATOM 1508 C C . THR A 1 213 ? 23.749 14.336 -17.873 1.00 95.44 213 THR A C 1
ATOM 1510 O O . THR A 1 213 ? 22.931 14.905 -18.591 1.00 95.44 213 THR A O 1
ATOM 1513 N N . ASN A 1 214 ? 24.654 13.511 -18.402 1.00 96.44 214 ASN A N 1
ATOM 1514 C CA . ASN A 1 214 ? 24.767 13.289 -19.844 1.00 96.44 214 ASN A CA 1
ATOM 1515 C C . ASN A 1 214 ? 24.193 11.925 -20.230 1.00 96.44 214 ASN A C 1
ATOM 1517 O O . ASN A 1 214 ? 24.799 10.894 -19.932 1.00 96.44 214 ASN A O 1
ATOM 1521 N N . ALA A 1 215 ? 23.090 11.921 -20.975 1.00 97.69 215 ALA A N 1
ATOM 1522 C CA . ALA A 1 215 ? 22.617 10.741 -21.685 1.00 97.69 215 ALA A CA 1
ATOM 1523 C C . ALA A 1 215 ? 23.409 10.589 -22.997 1.00 97.69 215 ALA A C 1
ATOM 1525 O O . ALA A 1 215 ? 23.316 11.436 -23.889 1.00 97.69 215 ALA A O 1
ATOM 1526 N N . VAL A 1 216 ? 24.224 9.534 -23.107 1.00 98.25 216 VAL A N 1
ATOM 1527 C CA . VAL A 1 216 ? 25.120 9.299 -24.255 1.00 98.25 216 VAL A CA 1
ATOM 1528 C C . VAL A 1 216 ? 24.599 8.148 -25.110 1.00 98.25 216 VAL A C 1
ATOM 1530 O O . VAL A 1 216 ? 24.774 6.979 -24.774 1.00 98.25 216 VAL A O 1
ATOM 1533 N N . PHE A 1 217 ? 23.988 8.489 -26.238 1.00 98.62 217 PHE A N 1
ATOM 1534 C CA . PHE A 1 217 ? 23.465 7.551 -27.224 1.00 98.62 217 PHE A CA 1
ATOM 1535 C C . PHE A 1 217 ? 24.581 7.157 -28.191 1.00 98.62 217 PHE A C 1
ATOM 1537 O O . PHE A 1 217 ? 25.294 8.025 -28.699 1.00 98.62 217 PHE A O 1
ATOM 1544 N N . THR A 1 218 ? 24.729 5.865 -28.479 1.00 98.56 218 THR A N 1
ATOM 1545 C CA . THR A 1 218 ? 25.649 5.383 -29.515 1.00 98.56 218 THR A CA 1
ATOM 1546 C C . THR A 1 218 ? 24.865 5.126 -30.791 1.00 98.56 218 THR A C 1
ATOM 1548 O O . THR A 1 218 ? 23.894 4.375 -30.784 1.00 98.56 218 THR A O 1
ATOM 1551 N N . VAL A 1 219 ? 25.298 5.740 -31.887 1.00 98.69 219 VAL A N 1
ATOM 1552 C CA . VAL A 1 219 ? 24.776 5.488 -33.229 1.00 98.69 219 VAL A CA 1
ATOM 1553 C C . VAL A 1 219 ? 25.786 4.617 -33.962 1.00 98.69 219 VAL A C 1
ATOM 1555 O O . VAL A 1 219 ? 26.945 5.006 -34.117 1.00 98.69 219 VAL A O 1
ATOM 1558 N N . THR A 1 220 ? 25.364 3.436 -34.396 1.00 98.50 220 THR A N 1
ATOM 1559 C CA . THR A 1 220 ? 26.213 2.456 -35.078 1.00 98.50 220 THR A CA 1
ATOM 1560 C C . THR A 1 220 ? 25.826 2.340 -36.542 1.00 98.50 220 THR A C 1
ATOM 1562 O O . THR A 1 220 ? 24.657 2.457 -36.894 1.00 98.50 220 THR A O 1
ATOM 1565 N N . LEU A 1 221 ? 26.819 2.108 -37.394 1.00 98.25 221 LEU A N 1
ATOM 1566 C CA . LEU A 1 221 ? 26.674 1.774 -38.805 1.00 98.25 221 LEU A CA 1
ATOM 1567 C C . LEU A 1 221 ? 27.265 0.371 -38.994 1.00 98.25 221 LEU A C 1
ATOM 1569 O O . LEU A 1 221 ? 28.429 0.144 -38.669 1.00 98.25 221 LEU A O 1
ATOM 1573 N N . SER A 1 222 ? 26.450 -0.582 -39.455 1.00 97.62 222 SER A N 1
ATOM 1574 C CA . SER A 1 222 ? 26.778 -2.016 -39.371 1.00 97.62 222 SER A CA 1
ATOM 1575 C C . SER A 1 222 ? 28.004 -2.442 -40.180 1.00 97.62 222 SER A C 1
ATOM 1577 O O . SER A 1 222 ? 28.666 -3.398 -39.791 1.00 97.62 222 SER A O 1
ATOM 1579 N N . ASN A 1 223 ? 28.301 -1.738 -41.272 1.00 96.94 223 ASN A N 1
ATOM 1580 C CA . ASN A 1 223 ? 29.447 -1.965 -42.146 1.00 96.94 223 ASN A CA 1
ATOM 1581 C C . ASN A 1 223 ? 30.057 -0.622 -42.561 1.00 96.94 223 ASN A C 1
ATOM 1583 O O . ASN A 1 223 ? 29.366 0.396 -42.595 1.00 96.94 223 ASN A O 1
ATOM 1587 N N . ALA A 1 224 ? 31.353 -0.615 -42.868 1.00 96.62 224 ALA A N 1
ATOM 1588 C CA . ALA A 1 224 ? 32.032 0.573 -43.372 1.00 96.62 224 ALA A CA 1
ATOM 1589 C C . ALA A 1 224 ? 31.464 0.987 -44.739 1.00 96.62 224 ALA A C 1
ATOM 1591 O O . ALA A 1 224 ? 31.092 0.140 -45.542 1.00 96.62 224 ALA A O 1
ATOM 1592 N N . VAL A 1 225 ? 31.423 2.291 -45.004 1.00 97.94 225 VAL A N 1
ATOM 1593 C CA . VAL A 1 225 ? 31.022 2.860 -46.299 1.00 97.94 225 VAL A CA 1
ATOM 1594 C C . VAL A 1 225 ? 32.218 3.625 -46.863 1.00 97.94 225 VAL A C 1
ATOM 1596 O O . VAL A 1 225 ? 32.920 4.310 -46.111 1.00 97.94 225 VAL A O 1
ATOM 1599 N N . ASP A 1 226 ? 32.459 3.503 -48.165 1.00 95.12 226 ASP A N 1
ATOM 1600 C CA . ASP A 1 226 ? 33.604 4.097 -48.879 1.00 95.12 226 ASP A CA 1
ATOM 1601 C C . ASP A 1 226 ? 33.573 5.640 -48.930 1.00 95.12 226 ASP A C 1
ATOM 1603 O O . ASP A 1 226 ? 34.580 6.318 -49.149 1.00 95.12 226 ASP A O 1
ATOM 1607 N N . THR A 1 227 ? 32.400 6.223 -48.690 1.00 96.31 227 THR A N 1
ATOM 1608 C CA . THR A 1 227 ? 32.156 7.663 -48.658 1.00 96.31 227 THR A CA 1
ATOM 1609 C C . THR A 1 227 ? 31.426 8.093 -47.389 1.00 96.31 227 THR A C 1
ATOM 1611 O O . THR A 1 227 ? 30.947 7.276 -46.605 1.00 96.31 227 THR A O 1
ATOM 1614 N N . ALA A 1 228 ? 31.325 9.405 -47.175 1.00 97.38 228 ALA A N 1
ATOM 1615 C CA . ALA A 1 228 ? 30.624 9.931 -46.015 1.00 97.38 228 ALA A CA 1
ATOM 1616 C C . ALA A 1 228 ? 29.114 9.631 -46.076 1.00 97.38 228 ALA A C 1
ATOM 1618 O O . ALA A 1 228 ? 28.468 9.856 -47.105 1.00 97.38 228 ALA A O 1
ATOM 1619 N N . VAL A 1 229 ? 28.548 9.197 -44.949 1.00 98.12 229 VAL A N 1
ATOM 1620 C CA . VAL A 1 229 ? 27.104 9.015 -44.740 1.00 98.12 229 VAL A CA 1
ATOM 1621 C C . VAL A 1 229 ? 26.631 10.010 -43.692 1.00 98.12 229 VAL A C 1
ATOM 1623 O O . VAL A 1 229 ? 27.199 10.097 -42.604 1.00 98.12 229 VAL A O 1
ATOM 1626 N N . THR A 1 230 ? 25.572 10.752 -44.009 1.00 98.25 230 THR A N 1
ATOM 1627 C CA . THR A 1 230 ? 25.005 11.757 -43.101 1.00 98.25 230 THR A CA 1
ATOM 1628 C C . THR A 1 230 ? 23.600 11.355 -42.686 1.00 98.25 230 THR A C 1
ATOM 1630 O O . THR A 1 230 ? 22.764 11.048 -43.532 1.00 98.25 230 THR A O 1
ATOM 1633 N N . VAL A 1 231 ? 23.312 11.413 -41.390 1.00 98.38 231 VAL A N 1
ATOM 1634 C CA . VAL A 1 231 ? 21.967 11.260 -40.825 1.00 98.38 231 VAL A CA 1
ATOM 1635 C C . VAL A 1 231 ? 21.713 12.414 -39.863 1.00 98.38 231 VAL A C 1
ATOM 1637 O O . VAL A 1 231 ? 22.588 12.774 -39.086 1.00 98.38 231 VAL A O 1
ATOM 1640 N N . ASN A 1 232 ? 20.545 13.042 -39.915 1.00 98.56 232 ASN A N 1
ATOM 1641 C CA . ASN A 1 232 ? 20.196 14.081 -38.950 1.00 98.56 232 ASN A CA 1
ATOM 1642 C C . ASN A 1 232 ? 19.672 13.445 -37.665 1.00 98.56 232 ASN A C 1
ATOM 1644 O O . ASN A 1 232 ? 18.944 12.459 -37.732 1.00 98.56 232 ASN A O 1
ATOM 1648 N N . TYR A 1 233 ? 19.952 14.060 -36.521 1.00 98.69 233 TYR A N 1
ATOM 1649 C CA . TYR A 1 233 ? 19.338 13.710 -35.246 1.00 98.69 233 TYR A CA 1
ATOM 1650 C C . TYR A 1 233 ? 18.690 14.932 -34.592 1.00 98.69 233 TYR A C 1
ATOM 1652 O O . TYR A 1 233 ? 19.163 16.058 -34.750 1.00 98.69 233 TYR A O 1
ATOM 1660 N N . ALA A 1 234 ? 17.593 14.711 -33.875 1.00 98.62 234 ALA A N 1
ATOM 1661 C CA . ALA A 1 234 ? 16.927 15.712 -33.047 1.00 98.62 234 ALA A CA 1
ATOM 1662 C C . ALA A 1 234 ? 16.299 15.027 -31.834 1.00 98.62 234 ALA A C 1
ATOM 1664 O O . ALA A 1 234 ? 15.854 13.881 -31.941 1.00 98.62 234 ALA A O 1
ATOM 1665 N N . THR A 1 235 ? 16.228 15.724 -30.704 1.00 98.62 235 THR A N 1
ATOM 1666 C CA . THR A 1 235 ? 15.451 15.229 -29.565 1.00 98.62 235 THR A CA 1
ATOM 1667 C C . THR A 1 235 ? 13.957 15.469 -29.779 1.00 98.62 235 THR A C 1
ATOM 1669 O O . THR A 1 235 ? 13.567 16.419 -30.463 1.00 98.62 235 THR A O 1
ATOM 1672 N N . ALA A 1 236 ? 13.119 14.639 -29.172 1.00 98.38 236 ALA A N 1
ATOM 1673 C CA . ALA A 1 236 ? 11.681 14.844 -29.079 1.00 98.38 236 ALA A CA 1
ATOM 1674 C C . ALA A 1 236 ? 11.187 14.487 -27.676 1.00 98.38 236 ALA A C 1
ATOM 1676 O O . ALA A 1 236 ? 11.671 13.527 -27.075 1.00 98.38 236 ALA A O 1
ATOM 1677 N N . ASP A 1 237 ? 10.205 15.249 -27.198 1.00 98.50 237 ASP A N 1
ATOM 1678 C CA . ASP A 1 237 ? 9.571 15.018 -25.903 1.00 98.50 237 ASP A CA 1
ATOM 1679 C C . ASP A 1 237 ? 8.863 13.655 -25.881 1.00 98.50 237 ASP A C 1
ATOM 1681 O O . ASP A 1 237 ? 8.252 13.233 -26.872 1.00 98.50 237 ASP A O 1
ATOM 1685 N N . GLY A 1 238 ? 8.956 12.977 -24.741 1.00 97.25 238 GLY A N 1
ATOM 1686 C CA . GLY A 1 238 ? 8.155 11.805 -24.408 1.00 97.25 238 GLY A CA 1
ATOM 1687 C C . GLY A 1 238 ? 7.254 12.141 -23.226 1.00 97.25 238 GLY A C 1
ATOM 1688 O O . GLY A 1 238 ? 6.398 13.018 -23.337 1.00 97.25 238 GLY A O 1
ATOM 1689 N N . THR A 1 239 ? 7.440 11.449 -22.102 1.00 97.06 239 THR A N 1
ATOM 1690 C CA . THR A 1 239 ? 6.875 11.912 -20.823 1.00 97.06 239 THR A CA 1
ATOM 1691 C C . THR A 1 239 ? 7.738 12.999 -20.190 1.00 97.06 239 THR A C 1
ATOM 1693 O O . THR A 1 239 ? 7.167 13.922 -19.633 1.00 97.06 239 THR A O 1
ATOM 1696 N N . ALA A 1 240 ? 9.060 12.934 -20.386 1.00 97.19 240 ALA A N 1
ATOM 1697 C CA . ALA A 1 240 ? 9.969 14.032 -20.098 1.00 97.19 240 ALA A CA 1
ATOM 1698 C C . ALA A 1 240 ? 9.813 15.092 -21.191 1.00 97.19 240 ALA A C 1
ATOM 1700 O O . ALA A 1 240 ? 9.842 14.783 -22.395 1.00 97.19 240 ALA A O 1
ATOM 1701 N N . THR A 1 241 ? 9.649 16.343 -20.784 1.00 96.81 241 THR A N 1
ATOM 1702 C CA . THR A 1 241 ? 9.387 17.487 -21.641 1.00 96.81 241 THR A CA 1
ATOM 1703 C C . THR A 1 241 ? 10.358 18.635 -21.402 1.00 96.81 241 THR A C 1
ATOM 1705 O O . THR A 1 241 ? 10.716 19.022 -20.295 1.00 96.81 241 THR A O 1
ATOM 1708 N N . THR A 1 242 ? 10.693 19.323 -22.484 1.00 95.69 242 THR A N 1
ATOM 1709 C CA . THR A 1 242 ? 11.460 20.578 -22.404 1.00 95.69 242 THR A CA 1
ATOM 1710 C C . THR A 1 242 ? 10.711 21.716 -21.695 1.00 95.69 242 THR A C 1
ATOM 1712 O O . THR A 1 242 ? 11.326 22.713 -21.323 1.00 95.69 242 THR A O 1
ATOM 1715 N N . THR A 1 243 ? 9.390 21.588 -21.511 1.00 96.25 243 THR A N 1
ATOM 1716 C CA . THR A 1 243 ? 8.568 22.565 -20.777 1.00 96.25 243 THR A CA 1
ATOM 1717 C C . THR A 1 243 ? 8.731 22.421 -19.269 1.00 96.25 243 THR A C 1
ATOM 1719 O O . THR A 1 243 ? 8.757 23.441 -18.580 1.00 96.25 243 THR A O 1
ATOM 1722 N N . ASP A 1 244 ? 8.865 21.188 -18.779 1.00 93.00 244 ASP A N 1
ATOM 1723 C CA . ASP A 1 244 ? 9.172 20.894 -17.374 1.00 93.00 244 ASP A CA 1
ATOM 1724 C C . ASP A 1 244 ? 10.679 20.982 -17.077 1.00 93.00 244 ASP A C 1
ATOM 1726 O O . ASP A 1 244 ? 11.105 20.983 -15.932 1.00 93.00 244 ASP A O 1
ATOM 1730 N N . ASN A 1 245 ? 11.478 21.236 -18.122 1.00 94.88 245 ASN A N 1
ATOM 1731 C CA . ASN A 1 245 ? 12.923 21.417 -18.059 1.00 94.88 245 ASN A CA 1
ATOM 1732 C C . ASN A 1 245 ? 13.682 20.120 -17.724 1.00 94.88 245 ASN A C 1
ATOM 1734 O O . ASN A 1 245 ? 14.801 20.209 -17.245 1.00 94.88 245 ASN A O 1
ATOM 1738 N N . ASP A 1 246 ? 13.173 18.944 -18.094 1.00 96.31 246 ASP A N 1
ATOM 1739 C CA . ASP A 1 246 ? 13.806 17.646 -17.772 1.00 96.31 246 ASP A CA 1
ATOM 1740 C C . ASP A 1 246 ? 15.094 17.397 -18.577 1.00 96.31 246 ASP A C 1
ATOM 1742 O O . ASP A 1 246 ? 16.038 16.738 -18.143 1.00 96.31 246 ASP A O 1
ATOM 1746 N N . TYR A 1 247 ? 15.184 17.947 -19.791 1.00 97.75 247 TYR A N 1
ATOM 1747 C CA . TYR A 1 247 ? 16.376 17.834 -20.632 1.00 97.75 247 TYR A CA 1
ATOM 1748 C C . TYR A 1 247 ? 16.534 19.024 -21.589 1.00 97.75 247 TYR A C 1
ATOM 1750 O O . TYR A 1 247 ? 15.596 19.764 -21.895 1.00 97.75 247 TYR A O 1
ATOM 1758 N N . THR A 1 248 ? 17.752 19.219 -22.096 1.00 97.62 248 THR A N 1
ATOM 1759 C CA . THR A 1 248 ? 18.065 20.262 -23.081 1.00 97.62 248 THR A CA 1
ATOM 1760 C C . THR A 1 248 ? 17.808 19.762 -24.501 1.00 97.62 248 THR A C 1
ATOM 1762 O O . THR A 1 248 ? 18.484 18.851 -24.985 1.00 97.62 248 THR A O 1
ATOM 1765 N N . ALA A 1 249 ? 16.871 20.405 -25.201 1.00 97.38 249 ALA A N 1
ATOM 1766 C CA . ALA A 1 249 ? 16.524 20.050 -26.573 1.00 97.38 249 ALA A CA 1
ATOM 1767 C C . ALA A 1 249 ? 17.700 20.209 -27.548 1.00 97.38 249 ALA A C 1
ATOM 1769 O O . ALA A 1 249 ? 18.377 21.240 -27.575 1.00 97.38 249 ALA A O 1
ATOM 1770 N N . ILE A 1 250 ? 17.865 19.233 -28.439 1.00 98.19 250 ILE A N 1
ATOM 1771 C CA . ILE A 1 250 ? 18.749 19.328 -29.599 1.00 98.19 250 ILE A CA 1
ATOM 1772 C C . ILE A 1 250 ? 17.896 19.468 -30.856 1.00 98.19 250 ILE A C 1
ATOM 1774 O O . ILE A 1 250 ? 17.154 18.560 -31.235 1.00 98.19 250 ILE A O 1
ATOM 1778 N N . ALA A 1 251 ? 18.026 20.614 -31.527 1.00 96.69 251 ALA A N 1
ATOM 1779 C CA . ALA A 1 251 ? 17.435 20.829 -32.844 1.00 96.69 251 ALA A CA 1
ATOM 1780 C C . ALA A 1 251 ? 18.095 19.926 -33.900 1.00 96.69 251 ALA A C 1
ATOM 1782 O O . ALA A 1 251 ? 19.228 19.479 -33.725 1.00 96.69 251 ALA A O 1
ATOM 1783 N N . ALA A 1 252 ? 17.407 19.703 -35.024 1.00 97.50 252 ALA A N 1
ATOM 1784 C CA . ALA A 1 252 ? 17.887 18.853 -36.112 1.00 97.50 252 ALA A CA 1
ATOM 1785 C C . ALA A 1 252 ? 19.331 19.189 -36.532 1.00 97.50 252 ALA A C 1
ATOM 1787 O O . ALA A 1 252 ? 19.591 20.232 -37.134 1.00 97.50 252 ALA A O 1
ATOM 1788 N N . THR A 1 253 ? 20.254 18.281 -36.216 1.00 97.94 253 THR A N 1
ATOM 1789 C CA . THR A 1 253 ? 21.703 18.441 -36.390 1.00 97.94 253 THR A CA 1
ATOM 1790 C C . THR A 1 253 ? 22.248 17.280 -37.228 1.00 97.94 253 THR A C 1
ATOM 1792 O O . THR A 1 253 ? 21.871 16.135 -36.979 1.00 97.94 253 THR A O 1
ATOM 1795 N N . PRO A 1 254 ? 23.109 17.523 -38.232 1.00 98.00 254 PRO A N 1
ATOM 1796 C CA . PRO A 1 254 ? 23.708 16.447 -39.014 1.00 98.00 254 PRO A CA 1
ATOM 1797 C C . PRO A 1 254 ? 24.760 15.681 -38.201 1.00 98.00 254 PRO A C 1
ATOM 1799 O O . PRO A 1 254 ? 25.669 16.275 -37.622 1.00 98.00 254 PRO A O 1
ATOM 1802 N N . LEU A 1 255 ? 24.672 14.355 -38.225 1.00 98.25 255 LEU A N 1
ATOM 1803 C CA . LEU A 1 255 ? 25.689 13.421 -37.762 1.00 98.25 255 LEU A CA 1
ATOM 1804 C C . LEU A 1 255 ? 26.342 12.763 -38.981 1.00 98.25 255 LEU A C 1
ATOM 1806 O O . LEU A 1 255 ? 25.663 12.138 -39.795 1.00 98.25 255 LEU A O 1
ATOM 1810 N N . ILE A 1 256 ? 27.657 12.930 -39.114 1.00 98.12 256 ILE A N 1
ATOM 1811 C CA . ILE A 1 256 ? 28.417 12.501 -40.294 1.00 98.12 256 ILE A CA 1
ATOM 1812 C C . ILE A 1 256 ? 29.333 11.345 -39.902 1.00 98.12 256 ILE A C 1
ATOM 1814 O O . ILE A 1 256 ? 30.238 11.532 -39.089 1.00 98.12 256 ILE A O 1
ATOM 1818 N N . PHE A 1 257 ? 29.127 10.180 -40.508 1.00 98.25 257 PHE A N 1
ATOM 1819 C CA . PHE A 1 257 ? 30.112 9.105 -40.564 1.00 98.25 257 PHE A CA 1
ATOM 1820 C C . PHE A 1 257 ? 31.027 9.399 -41.750 1.00 98.25 257 PHE A C 1
ATOM 1822 O O . PHE A 1 257 ? 30.569 9.395 -42.890 1.00 98.25 257 PHE A O 1
ATOM 1829 N N . ASN A 1 258 ? 32.297 9.720 -41.503 1.00 97.69 258 ASN A N 1
ATOM 1830 C CA . ASN A 1 258 ? 33.288 9.806 -42.575 1.00 97.69 258 ASN A CA 1
ATOM 1831 C C . ASN A 1 258 ? 33.566 8.401 -43.130 1.00 97.69 258 ASN A C 1
ATOM 1833 O O . ASN A 1 258 ? 33.247 7.406 -42.480 1.00 97.69 258 ASN A O 1
ATOM 1837 N N . ALA A 1 259 ? 34.179 8.323 -44.314 1.00 95.62 259 ALA A N 1
ATOM 1838 C CA . ALA A 1 259 ? 34.526 7.050 -44.945 1.00 95.62 259 ALA A CA 1
ATOM 1839 C C . ALA A 1 259 ? 35.230 6.102 -43.954 1.00 95.62 259 ALA A C 1
ATOM 1841 O O . ALA A 1 259 ? 36.177 6.498 -43.268 1.00 95.62 259 ALA A O 1
ATOM 1842 N N . GLY A 1 260 ? 34.733 4.869 -43.858 1.00 93.38 260 GLY A N 1
ATOM 1843 C CA . GLY A 1 260 ? 35.232 3.845 -42.936 1.00 93.38 260 GLY A CA 1
ATOM 1844 C C . GLY A 1 260 ? 34.777 3.944 -41.470 1.00 93.38 260 GLY A C 1
ATOM 1845 O O . GLY A 1 260 ? 35.027 3.009 -40.711 1.00 93.38 260 GLY A O 1
ATOM 1846 N N . GLU A 1 261 ? 34.115 5.021 -41.028 1.00 97.94 261 GLU A N 1
ATOM 1847 C CA . GLU A 1 261 ? 33.624 5.130 -39.645 1.00 97.94 261 GLU A CA 1
ATOM 1848 C C . GLU A 1 261 ? 32.340 4.314 -39.432 1.00 97.94 261 GLU A C 1
ATOM 1850 O O . GLU A 1 261 ? 31.395 4.421 -40.207 1.00 97.94 261 GLU A O 1
ATOM 1855 N N . THR A 1 262 ? 32.267 3.555 -38.332 1.00 97.75 262 THR A N 1
ATOM 1856 C CA . THR A 1 262 ? 31.112 2.689 -38.010 1.00 97.75 262 THR A CA 1
ATOM 1857 C C . THR A 1 262 ? 30.410 3.029 -36.693 1.00 97.75 262 THR A C 1
ATOM 1859 O O . THR A 1 262 ? 29.424 2.392 -36.327 1.00 97.75 262 THR A O 1
ATOM 1862 N N . SER A 1 263 ? 30.884 4.037 -35.954 1.00 97.88 263 SER A N 1
ATOM 1863 C CA . SER A 1 263 ? 30.267 4.458 -34.691 1.00 97.88 263 SER A CA 1
ATOM 1864 C C . SER A 1 263 ? 30.435 5.953 -34.432 1.00 97.88 263 SER A C 1
ATOM 1866 O O . SER A 1 263 ? 31.483 6.537 -34.719 1.00 97.88 263 SER A O 1
ATOM 1868 N N . LYS A 1 264 ? 29.394 6.561 -33.865 1.00 98.44 264 LYS A N 1
ATOM 1869 C CA . LYS A 1 264 ? 29.350 7.938 -33.372 1.00 98.44 264 LYS A CA 1
ATOM 1870 C C . LYS A 1 264 ? 28.530 8.002 -32.089 1.00 98.44 264 LYS A C 1
ATOM 1872 O O . LYS A 1 264 ? 27.752 7.100 -31.794 1.00 98.44 264 LYS A O 1
ATOM 1877 N N . THR A 1 265 ? 28.665 9.093 -31.344 1.00 98.00 265 THR A N 1
ATOM 1878 C CA . THR A 1 265 ? 27.851 9.344 -30.153 1.00 98.00 265 THR A CA 1
ATOM 1879 C C . THR A 1 265 ? 27.059 10.639 -30.273 1.00 98.00 265 THR A C 1
ATOM 1881 O O . THR A 1 265 ? 27.499 11.599 -30.907 1.00 98.00 265 THR A O 1
ATOM 1884 N N . ILE A 1 266 ? 25.886 10.657 -29.644 1.00 98.56 266 ILE A N 1
ATOM 1885 C CA . ILE A 1 266 ? 25.052 11.837 -29.424 1.00 98.56 266 ILE A CA 1
ATOM 1886 C C . ILE A 1 266 ? 24.914 12.008 -27.913 1.00 98.56 266 ILE A C 1
ATOM 1888 O O . ILE A 1 266 ? 24.530 11.069 -27.220 1.00 98.56 266 ILE A O 1
ATOM 1892 N N . THR A 1 267 ? 25.204 13.202 -27.406 1.00 98.19 267 THR A N 1
ATOM 1893 C CA . THR A 1 267 ? 25.056 13.519 -25.981 1.00 98.19 267 THR A CA 1
ATOM 1894 C C . THR A 1 267 ? 23.898 14.483 -25.788 1.00 98.19 267 THR A C 1
ATOM 1896 O O . THR A 1 267 ? 23.916 15.571 -26.362 1.00 98.19 267 THR A O 1
ATOM 1899 N N . VAL A 1 268 ? 22.930 14.099 -24.961 1.00 98.38 268 VAL A N 1
ATOM 1900 C CA . VAL A 1 268 ? 21.817 14.946 -24.517 1.00 98.38 268 VAL A CA 1
ATOM 1901 C C . VAL A 1 268 ? 22.015 15.260 -23.035 1.00 98.38 268 VAL A C 1
ATOM 1903 O O . VAL A 1 268 ? 22.271 14.352 -22.246 1.00 98.38 268 VAL A O 1
ATOM 1906 N N . ALA A 1 269 ? 21.928 16.537 -22.662 1.00 97.81 269 ALA A N 1
ATOM 1907 C CA . ALA A 1 269 ? 21.989 16.951 -21.263 1.00 97.81 269 ALA A CA 1
ATOM 1908 C C . ALA A 1 269 ? 20.607 16.782 -20.617 1.00 97.81 269 ALA A C 1
ATOM 1910 O O . ALA A 1 269 ? 19.648 17.403 -21.074 1.00 97.81 269 ALA A O 1
ATOM 1911 N N . VAL A 1 270 ? 20.526 15.953 -19.582 1.00 97.81 270 VAL A N 1
ATOM 1912 C CA . VAL A 1 270 ? 19.375 15.790 -18.685 1.00 97.81 270 VAL A CA 1
ATOM 1913 C C . VAL A 1 270 ? 19.583 16.741 -17.515 1.00 97.81 270 VAL A C 1
ATOM 1915 O O . VAL A 1 270 ? 20.684 16.783 -16.967 1.00 97.81 270 VAL A O 1
ATOM 1918 N N . ASN A 1 271 ? 18.590 17.558 -17.188 1.00 96.31 271 ASN A N 1
ATOM 1919 C CA . ASN A 1 271 ? 18.700 18.530 -16.108 1.00 96.31 271 ASN A CA 1
ATOM 1920 C C . ASN A 1 271 ? 18.238 17.873 -14.811 1.00 96.31 271 ASN A C 1
ATOM 1922 O O . ASN A 1 271 ? 17.178 17.273 -14.786 1.00 96.31 271 ASN A O 1
ATOM 1926 N N . GLY A 1 272 ? 19.035 17.997 -13.757 1.00 92.31 272 GLY A N 1
ATOM 1927 C CA . GLY A 1 272 ? 18.668 17.516 -12.433 1.00 92.31 272 GLY A CA 1
ATOM 1928 C C . GLY A 1 272 ? 17.968 18.591 -11.611 1.00 92.31 272 GLY A C 1
ATOM 1929 O O . GLY A 1 272 ? 18.397 19.756 -11.640 1.00 92.31 272 GLY A O 1
ATOM 1930 N N . ASP A 1 273 ? 16.949 18.216 -10.843 1.00 88.31 273 ASP A N 1
ATOM 1931 C CA . ASP A 1 273 ? 16.247 19.109 -9.923 1.00 88.31 273 ASP A CA 1
ATOM 1932 C C . ASP A 1 273 ? 15.848 18.422 -8.599 1.00 88.31 273 ASP A C 1
ATOM 1934 O O . ASP A 1 273 ? 16.542 17.524 -8.168 1.00 88.31 273 ASP A O 1
ATOM 1938 N N . THR A 1 274 ? 14.869 18.944 -7.853 1.00 86.50 274 THR A N 1
ATOM 1939 C CA . THR A 1 274 ? 14.440 18.330 -6.570 1.00 86.50 274 THR A CA 1
ATOM 1940 C C . THR A 1 274 ? 12.947 17.995 -6.549 1.00 86.50 274 THR A C 1
ATOM 1942 O O . THR A 1 274 ? 12.320 17.888 -5.481 1.00 86.50 274 THR A O 1
ATOM 1945 N N . LYS A 1 275 ? 12.338 17.953 -7.732 1.00 84.50 275 LYS A N 1
ATOM 1946 C CA . LYS A 1 275 ? 10.922 17.730 -7.935 1.00 84.50 275 LYS A CA 1
ATOM 1947 C C . LYS A 1 275 ? 10.669 16.228 -7.961 1.00 84.50 275 LYS A C 1
ATOM 1949 O O . LYS A 1 275 ? 11.082 15.487 -8.833 1.00 84.50 275 LYS A O 1
ATOM 1954 N N . VAL A 1 276 ? 9.883 15.762 -6.990 1.00 84.62 276 VAL A N 1
ATOM 1955 C CA . VAL A 1 276 ? 9.500 14.347 -6.966 1.00 84.62 276 VAL A CA 1
ATOM 1956 C C . VAL A 1 276 ? 8.489 14.054 -8.063 1.00 84.62 276 VAL A C 1
ATOM 1958 O O . VAL A 1 276 ? 7.304 14.373 -7.936 1.00 84.62 276 VAL A O 1
ATOM 1961 N N . GLU A 1 277 ? 8.962 13.356 -9.083 1.00 85.69 277 GLU A N 1
ATOM 1962 C CA . GLU A 1 277 ? 8.165 12.876 -10.203 1.00 85.69 277 GLU A CA 1
ATOM 1963 C C . GLU A 1 277 ? 8.297 11.366 -10.448 1.00 85.69 277 GLU A C 1
ATOM 1965 O O . GLU A 1 277 ? 8.853 10.615 -9.643 1.00 85.69 277 GLU A O 1
ATOM 1970 N N . SER A 1 278 ? 7.642 10.863 -11.493 1.00 89.75 278 SER A N 1
ATOM 1971 C CA . SER A 1 278 ? 7.826 9.468 -11.913 1.00 89.75 278 SER A CA 1
ATOM 1972 C C . SER A 1 278 ? 9.067 9.360 -12.792 1.00 89.75 278 SER A C 1
ATOM 1974 O O . SER A 1 278 ? 9.550 10.366 -13.277 1.00 89.75 278 SER A O 1
ATOM 1976 N N . ASN A 1 279 ? 9.567 8.149 -13.048 1.00 93.38 279 ASN A N 1
ATOM 1977 C CA . ASN A 1 279 ? 10.571 7.988 -14.102 1.00 93.38 279 ASN A CA 1
ATOM 1978 C C . ASN A 1 279 ? 9.972 8.394 -15.449 1.00 93.38 279 ASN A C 1
ATOM 1980 O O . ASN A 1 279 ? 8.836 8.020 -15.763 1.00 93.38 279 ASN A O 1
ATOM 1984 N N . GLU A 1 280 ? 10.768 9.073 -16.261 1.00 96.19 280 GLU A N 1
ATOM 1985 C CA . GLU A 1 280 ? 10.300 9.698 -17.485 1.00 96.19 280 GLU A CA 1
ATOM 1986 C C . GLU A 1 280 ? 11.119 9.294 -18.709 1.00 96.19 280 GLU A C 1
ATOM 1988 O O . GLU A 1 280 ? 12.148 8.630 -18.606 1.00 96.19 280 GLU A O 1
ATOM 1993 N N . THR A 1 281 ? 10.647 9.655 -19.902 1.00 98.19 281 THR A N 1
ATOM 1994 C CA . THR A 1 281 ? 11.284 9.291 -21.170 1.00 98.19 281 THR A CA 1
ATOM 1995 C C . THR A 1 281 ? 11.304 10.446 -22.162 1.00 98.19 281 THR A C 1
ATOM 1997 O O . THR A 1 281 ? 10.329 11.185 -22.267 1.00 98.19 281 THR A O 1
ATOM 2000 N N . PHE A 1 282 ? 12.376 10.553 -22.941 1.00 98.62 282 PHE A N 1
ATOM 2001 C CA . PHE A 1 282 ? 12.484 11.382 -24.144 1.00 98.62 282 PHE A CA 1
ATOM 2002 C C . PHE A 1 282 ? 13.087 10.553 -25.287 1.00 98.62 282 PHE A C 1
ATOM 2004 O O . PHE A 1 282 ? 13.568 9.439 -25.074 1.00 98.62 282 PHE A O 1
ATOM 2011 N N . PHE A 1 283 ? 13.087 11.082 -26.510 1.00 98.69 283 PHE A N 1
ATOM 2012 C CA . PHE A 1 283 ? 13.579 10.363 -27.688 1.00 98.69 283 PHE A CA 1
ATOM 2013 C C . PHE A 1 283 ? 14.662 11.137 -28.438 1.00 98.69 283 PHE A C 1
ATOM 2015 O O . PHE A 1 283 ? 14.644 12.365 -28.479 1.00 98.69 283 PHE A O 1
ATOM 2022 N N . VAL A 1 284 ? 15.563 10.417 -29.106 1.00 98.69 284 VAL A N 1
ATOM 2023 C CA . VAL A 1 284 ? 16.490 10.929 -30.123 1.00 98.69 284 VAL A CA 1
ATOM 2024 C C . VAL A 1 284 ? 16.134 10.283 -31.458 1.00 98.69 284 VAL A C 1
ATOM 2026 O O . VAL A 1 284 ? 16.348 9.091 -31.661 1.00 98.69 284 VAL A O 1
ATOM 2029 N N . ASN A 1 285 ? 15.588 11.076 -32.379 1.00 98.56 285 ASN A N 1
ATOM 2030 C CA . ASN A 1 285 ? 15.098 10.600 -33.670 1.00 98.56 285 ASN A CA 1
ATOM 2031 C C . ASN A 1 285 ? 16.130 10.818 -34.774 1.00 98.56 285 ASN A C 1
ATOM 2033 O O . ASN A 1 285 ? 16.570 11.948 -34.998 1.00 98.56 285 ASN A O 1
ATOM 2037 N N . LEU A 1 286 ? 16.441 9.758 -35.515 1.00 98.50 286 LEU A N 1
ATOM 2038 C CA . LEU A 1 286 ? 17.251 9.793 -36.724 1.00 98.50 286 LEU A CA 1
ATOM 2039 C C . LEU A 1 286 ? 16.378 10.064 -37.956 1.00 98.50 286 LEU A C 1
ATOM 2041 O O . LEU A 1 286 ? 15.322 9.463 -38.152 1.00 98.50 286 LEU A O 1
ATOM 2045 N N . SER A 1 287 ? 16.818 10.976 -38.817 1.00 97.69 287 SER A N 1
ATOM 2046 C CA . SER A 1 287 ? 16.065 11.413 -39.995 1.00 97.69 287 SER A CA 1
ATOM 2047 C C . SER A 1 287 ? 16.980 11.842 -41.141 1.00 97.69 287 SER A C 1
ATOM 2049 O O . SER A 1 287 ? 18.190 11.971 -40.978 1.00 97.69 287 SER A O 1
ATOM 2051 N N . ASN A 1 288 ? 16.399 12.086 -42.320 1.00 97.38 288 ASN A N 1
ATOM 2052 C CA . ASN A 1 288 ? 17.100 12.662 -43.473 1.00 97.38 288 ASN A CA 1
ATOM 2053 C C . ASN A 1 288 ? 18.401 11.922 -43.862 1.00 97.38 288 ASN A C 1
ATOM 2055 O O . ASN A 1 288 ? 19.415 12.558 -44.136 1.00 97.38 288 ASN A O 1
ATOM 2059 N N . LEU A 1 289 ? 18.378 10.586 -43.882 1.00 97.94 289 LEU A N 1
ATOM 2060 C CA . LEU A 1 289 ? 19.532 9.767 -44.261 1.00 97.94 289 LEU A CA 1
ATOM 2061 C C . LEU A 1 289 ? 20.012 10.103 -45.688 1.00 97.94 289 LEU A C 1
ATOM 2063 O O . LEU A 1 289 ? 19.241 10.010 -46.641 1.00 97.94 289 LEU A O 1
ATOM 2067 N N . GLN A 1 290 ? 21.286 10.471 -45.828 1.00 97.62 290 GLN A N 1
ATOM 2068 C CA . GLN A 1 290 ? 21.967 10.762 -47.091 1.00 97.62 290 GLN A CA 1
ATOM 2069 C C . GLN A 1 290 ? 23.121 9.772 -47.290 1.00 97.62 290 GLN A C 1
ATOM 2071 O O . GLN A 1 290 ? 24.092 9.790 -46.533 1.00 97.62 290 GLN A O 1
ATOM 2076 N N . THR A 1 291 ? 23.023 8.926 -48.319 1.00 96.81 291 THR A N 1
ATOM 2077 C CA . THR A 1 291 ? 23.937 7.783 -48.530 1.00 96.81 291 THR A CA 1
ATOM 2078 C C . THR A 1 291 ? 24.793 7.899 -49.789 1.00 96.81 291 THR A C 1
ATOM 2080 O O . THR A 1 291 ? 25.529 6.975 -50.117 1.00 96.81 291 THR A O 1
ATOM 2083 N N . ASN A 1 292 ? 24.676 8.997 -50.546 1.00 94.19 292 ASN A N 1
ATOM 2084 C CA . ASN A 1 292 ? 25.389 9.193 -51.816 1.00 94.19 292 ASN A CA 1
ATOM 2085 C C . ASN A 1 292 ? 25.251 7.998 -52.790 1.00 94.19 292 ASN A C 1
ATOM 2087 O O . ASN A 1 292 ? 26.186 7.652 -53.511 1.00 94.19 292 ASN A O 1
ATOM 2091 N N . GLY A 1 293 ? 24.083 7.347 -52.792 1.00 93.56 293 GLY A N 1
ATOM 2092 C CA . GLY A 1 293 ? 23.775 6.204 -53.655 1.00 93.56 293 GLY A CA 1
ATOM 2093 C C . GLY A 1 293 ? 24.178 4.832 -53.104 1.00 93.56 293 GLY 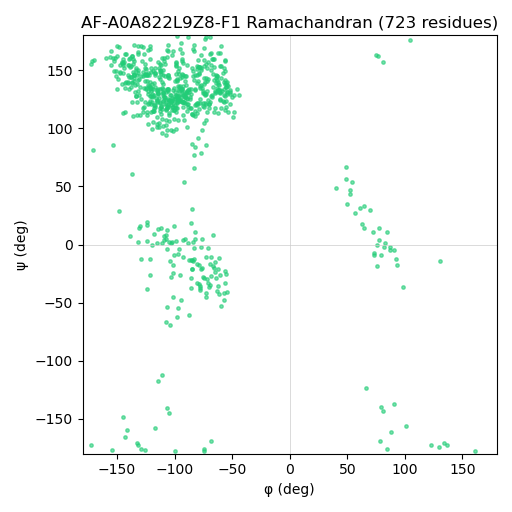A C 1
ATOM 2094 O O . GLY A 1 293 ? 23.871 3.840 -53.756 1.00 93.56 293 GLY A O 1
ATOM 2095 N N . ARG A 1 294 ? 24.811 4.751 -51.923 1.00 96.88 294 ARG A N 1
ATOM 2096 C CA . ARG A 1 294 ? 25.154 3.476 -51.272 1.00 96.88 294 ARG A CA 1
ATOM 2097 C C . ARG A 1 294 ? 23.933 2.849 -50.614 1.00 96.88 294 ARG A C 1
ATOM 2099 O O . ARG A 1 294 ? 23.015 3.556 -50.178 1.00 96.88 294 ARG A O 1
ATOM 2106 N N . ASN A 1 295 ? 23.944 1.522 -50.523 1.00 96.75 295 ASN A N 1
ATOM 2107 C CA . ASN A 1 295 ? 22.875 0.735 -49.922 1.00 96.75 295 ASN A CA 1
ATOM 2108 C C . ASN A 1 295 ? 22.939 0.798 -48.387 1.00 96.75 295 ASN A C 1
ATOM 2110 O O . ASN A 1 295 ? 23.438 -0.113 -47.728 1.00 96.75 295 ASN A O 1
ATOM 2114 N N . VAL A 1 296 ? 22.458 1.909 -47.822 1.00 98.19 296 VAL A N 1
ATOM 2115 C CA . VAL A 1 296 ? 22.383 2.124 -46.372 1.00 98.19 296 VAL A CA 1
ATOM 2116 C C . VAL A 1 296 ? 20.939 2.378 -45.951 1.00 98.19 296 VAL A C 1
ATOM 2118 O O . VAL A 1 296 ? 20.228 3.161 -46.581 1.00 98.19 296 VAL A O 1
ATOM 2121 N N . THR A 1 297 ? 20.503 1.734 -44.872 1.00 97.81 297 THR A N 1
ATOM 2122 C CA . THR A 1 297 ? 19.138 1.841 -44.328 1.00 97.81 297 THR A CA 1
ATOM 2123 C C . THR A 1 297 ? 19.140 2.298 -42.865 1.00 97.81 297 THR A C 1
ATOM 2125 O O . THR A 1 297 ? 20.183 2.312 -42.216 1.00 97.81 297 THR A O 1
ATOM 2128 N N . LEU A 1 298 ? 17.980 2.691 -42.329 1.00 97.94 298 LEU A N 1
ATOM 2129 C CA . LEU A 1 298 ? 17.788 2.876 -40.885 1.00 97.94 298 LEU A CA 1
ATOM 2130 C C . LEU A 1 298 ? 17.134 1.603 -40.334 1.00 97.94 298 LEU A C 1
ATOM 2132 O O . LEU A 1 298 ? 15.965 1.355 -40.625 1.00 97.94 298 LEU A O 1
ATOM 2136 N N . ALA A 1 299 ? 17.888 0.788 -39.593 1.00 97.50 299 ALA A N 1
ATOM 2137 C CA . ALA A 1 299 ? 17.344 -0.391 -38.913 1.00 97.50 299 ALA A CA 1
ATOM 2138 C C . ALA A 1 299 ? 16.597 0.006 -37.638 1.00 97.50 299 ALA A C 1
ATOM 2140 O O . ALA A 1 299 ? 15.536 -0.542 -37.352 1.00 97.50 299 ALA A O 1
ATOM 2141 N N . ASP A 1 300 ? 17.141 0.987 -36.921 1.00 97.88 300 ASP A N 1
ATOM 2142 C CA . ASP A 1 300 ? 16.495 1.636 -35.792 1.00 97.88 300 ASP A CA 1
ATOM 2143 C C . ASP A 1 300 ? 16.725 3.144 -35.894 1.00 97.88 300 ASP A C 1
ATOM 2145 O O . ASP A 1 300 ? 17.861 3.614 -36.003 1.00 97.88 300 ASP A O 1
ATOM 2149 N N . ASN A 1 301 ? 15.634 3.901 -35.935 1.00 97.81 301 ASN A N 1
ATOM 2150 C CA . ASN A 1 301 ? 15.658 5.342 -36.121 1.00 97.81 301 ASN A CA 1
ATOM 2151 C C . ASN A 1 301 ? 15.267 6.129 -34.867 1.00 97.81 301 ASN A C 1
ATOM 2153 O O . ASN A 1 301 ? 15.137 7.350 -34.971 1.00 97.81 301 ASN A O 1
ATOM 2157 N N . GLN A 1 302 ? 15.082 5.488 -33.712 1.00 98.12 302 GLN A N 1
ATOM 2158 C CA . GLN A 1 302 ? 14.677 6.175 -32.491 1.00 98.12 302 GLN A CA 1
ATOM 2159 C C . GLN A 1 302 ? 15.365 5.574 -31.266 1.00 98.12 302 GLN A C 1
ATOM 2161 O O . GLN A 1 302 ? 15.078 4.453 -30.884 1.00 98.12 302 GLN A O 1
ATOM 2166 N N . GLY A 1 303 ? 16.228 6.357 -30.615 1.00 98.50 303 GLY A N 1
ATOM 2167 C CA . GLY A 1 303 ? 16.793 5.994 -29.315 1.00 98.50 303 GLY A CA 1
ATOM 2168 C C . GLY A 1 303 ? 15.948 6.584 -28.194 1.00 98.50 303 GLY A C 1
ATOM 2169 O O . GLY A 1 303 ? 15.681 7.786 -28.202 1.00 98.50 303 GLY A O 1
ATOM 2170 N N . GLN A 1 304 ? 15.541 5.776 -27.223 1.00 98.62 304 GLN A N 1
ATOM 2171 C CA . GLN A 1 304 ? 14.822 6.213 -26.030 1.00 98.62 304 GLN A CA 1
ATOM 2172 C C . GLN A 1 304 ? 15.803 6.552 -24.899 1.00 98.62 304 GLN A C 1
ATOM 2174 O O . GLN A 1 304 ? 16.647 5.742 -24.518 1.00 98.62 304 GLN A O 1
ATOM 2179 N N . GLY A 1 305 ? 15.686 7.752 -24.337 1.00 98.44 305 GLY A N 1
ATOM 2180 C CA . GLY A 1 305 ? 16.327 8.135 -23.082 1.00 98.44 305 GLY A CA 1
ATOM 2181 C C . GLY A 1 305 ? 15.338 8.014 -21.932 1.00 98.44 305 GLY A C 1
ATOM 2182 O O . GLY A 1 305 ? 14.304 8.667 -21.969 1.00 98.44 305 GLY A O 1
ATOM 2183 N N . THR A 1 306 ? 15.648 7.207 -20.919 1.00 98.31 306 THR A N 1
ATOM 2184 C CA . THR A 1 306 ? 14.863 7.084 -19.682 1.00 98.31 306 THR A CA 1
ATOM 2185 C C . THR A 1 306 ? 15.556 7.845 -18.553 1.00 98.31 306 THR A C 1
ATOM 2187 O O . THR A 1 306 ? 16.713 7.553 -18.239 1.00 98.31 306 THR A O 1
ATOM 2190 N N . ILE A 1 307 ? 14.848 8.787 -17.938 1.00 96.81 307 ILE A N 1
ATOM 2191 C CA . ILE A 1 307 ? 15.289 9.583 -16.793 1.00 96.81 307 ILE A CA 1
ATOM 2192 C C . ILE A 1 307 ? 14.719 8.944 -15.522 1.00 96.81 307 ILE A C 1
ATOM 2194 O O . ILE A 1 307 ? 13.515 8.705 -15.417 1.00 96.81 307 ILE A O 1
ATOM 2198 N N . LEU A 1 308 ? 15.594 8.577 -14.588 1.00 93.75 308 LEU A N 1
ATOM 2199 C CA . LEU A 1 308 ? 15.223 8.012 -13.296 1.00 93.75 308 LEU A CA 1
ATOM 2200 C C . LEU A 1 308 ? 15.181 9.118 -12.248 1.00 93.75 308 LEU A C 1
ATOM 2202 O O . LEU A 1 308 ? 16.214 9.748 -12.016 1.00 93.75 308 LEU A O 1
ATOM 2206 N N . ASN A 1 309 ? 14.035 9.242 -11.579 1.00 88.50 309 ASN A N 1
ATOM 2207 C CA . ASN A 1 309 ? 13.870 10.147 -10.451 1.00 88.50 309 ASN A CA 1
ATOM 2208 C C . ASN A 1 309 ? 14.600 9.588 -9.217 1.00 88.50 309 ASN A C 1
ATOM 2210 O O . ASN A 1 309 ? 14.308 8.473 -8.759 1.00 88.50 309 ASN A O 1
ATOM 2214 N N . ASP A 1 310 ? 15.541 10.353 -8.668 1.00 85.44 310 ASP A N 1
ATOM 2215 C CA . ASP A 1 310 ? 16.241 10.057 -7.415 1.00 85.44 310 ASP A CA 1
ATOM 2216 C C . ASP A 1 310 ? 15.834 10.947 -6.232 1.00 85.44 310 ASP A C 1
ATOM 2218 O O . ASP A 1 310 ? 16.385 10.813 -5.131 1.00 85.44 310 ASP A O 1
ATOM 2222 N N . ASP A 1 311 ? 14.799 11.767 -6.396 1.00 86.12 311 ASP A N 1
ATOM 2223 C CA . ASP A 1 311 ? 14.340 12.665 -5.354 1.00 86.12 311 ASP A CA 1
ATOM 2224 C C . ASP A 1 311 ? 13.581 11.982 -4.219 1.00 86.12 311 ASP A C 1
ATOM 2226 O O . ASP A 1 311 ? 12.784 11.047 -4.360 1.00 86.12 311 ASP A O 1
ATOM 2230 N N . THR A 1 312 ? 13.817 12.516 -3.024 1.00 88.56 312 THR A N 1
ATOM 2231 C CA . THR A 1 312 ? 13.245 12.022 -1.773 1.00 88.56 312 THR A CA 1
ATOM 2232 C C . THR A 1 312 ? 12.131 12.954 -1.299 1.00 88.56 312 THR A C 1
ATOM 2234 O O . THR A 1 312 ? 12.366 14.138 -1.068 1.00 88.56 312 THR A O 1
ATOM 2237 N N . SER A 1 313 ? 10.925 12.423 -1.073 1.00 90.50 313 SER A N 1
ATOM 2238 C CA . SER A 1 313 ? 9.819 13.130 -0.404 1.00 90.50 313 SER A CA 1
ATOM 2239 C C . SER A 1 313 ? 9.385 12.388 0.854 1.00 90.50 313 SER A C 1
ATOM 2241 O O . SER A 1 313 ? 9.534 11.168 0.951 1.00 90.50 313 SER A O 1
ATOM 2243 N N . VAL A 1 314 ? 8.852 13.124 1.830 1.00 94.62 314 VAL A N 1
ATOM 2244 C CA . VAL A 1 314 ? 8.293 12.566 3.063 1.00 94.62 314 VAL A CA 1
ATOM 2245 C C . VAL A 1 314 ? 6.843 13.003 3.241 1.00 94.62 314 VAL A C 1
ATOM 2247 O O . VAL A 1 314 ? 6.527 14.189 3.184 1.00 94.62 314 VAL A O 1
ATOM 2250 N N . THR A 1 315 ? 5.965 12.042 3.503 1.00 96.00 315 THR A N 1
ATOM 2251 C CA . THR A 1 315 ? 4.557 12.238 3.857 1.00 96.00 315 THR A CA 1
ATOM 2252 C C . THR A 1 315 ? 4.308 11.847 5.311 1.00 96.00 315 THR A C 1
ATOM 2254 O O . THR A 1 315 ? 5.096 11.125 5.924 1.00 96.00 315 THR A O 1
ATOM 2257 N N . LEU A 1 316 ? 3.209 12.342 5.875 1.00 97.94 316 LEU A N 1
ATOM 2258 C CA . LEU A 1 316 ? 2.794 12.098 7.253 1.00 97.94 316 LEU A CA 1
ATOM 2259 C C . LEU A 1 316 ? 1.315 11.708 7.285 1.00 97.94 316 LEU A C 1
ATOM 2261 O O . LEU A 1 316 ? 0.495 12.313 6.596 1.00 97.94 316 LEU A O 1
ATOM 2265 N N . ALA A 1 317 ? 0.979 10.718 8.104 1.00 98.06 317 ALA A N 1
ATOM 2266 C CA . ALA A 1 317 ? -0.392 10.322 8.405 1.00 98.06 317 ALA A CA 1
ATOM 2267 C C . ALA A 1 317 ? -0.500 9.863 9.864 1.00 98.06 317 ALA A C 1
ATOM 2269 O O . ALA A 1 317 ? 0.503 9.477 10.461 1.00 98.06 317 ALA A O 1
ATOM 2270 N N . VAL A 1 318 ? -1.709 9.870 10.423 1.00 98.31 318 VAL A N 1
ATOM 2271 C CA . VAL A 1 318 ? -1.997 9.332 11.759 1.00 98.31 318 VAL A CA 1
ATOM 2272 C C . VAL A 1 318 ? -3.075 8.261 11.660 1.00 98.31 318 VAL A C 1
ATOM 2274 O O . VAL A 1 318 ? -4.037 8.411 10.906 1.00 98.31 318 VAL A O 1
ATOM 2277 N N . SER A 1 319 ? -2.898 7.160 12.385 1.00 97.25 319 SER A N 1
ATOM 2278 C CA . SER A 1 319 ? -3.920 6.126 12.524 1.00 97.25 319 SER A CA 1
ATOM 2279 C C . SER A 1 319 ? -3.788 5.428 13.881 1.00 97.25 319 SER A C 1
ATOM 2281 O O . SER A 1 319 ? -2.678 5.016 14.223 1.00 97.25 319 SER A O 1
ATOM 2283 N N . PRO A 1 320 ? -4.892 5.217 14.620 1.00 97.88 320 PRO A N 1
ATOM 2284 C CA . PRO A 1 320 ? -6.236 5.760 14.367 1.00 97.88 320 PRO A CA 1
ATOM 2285 C C . PRO A 1 320 ? -6.263 7.301 14.427 1.00 97.88 320 PRO A C 1
ATOM 2287 O O . PRO A 1 320 ? -5.309 7.920 14.887 1.00 97.88 320 PRO A O 1
ATOM 2290 N N . SER A 1 321 ? -7.329 7.931 13.920 1.00 96.81 321 SER A N 1
ATOM 2291 C CA . SER A 1 321 ? -7.487 9.398 13.959 1.00 96.81 321 SER A CA 1
ATOM 2292 C C . SER A 1 321 ? -7.946 9.924 15.320 1.00 96.81 321 SER A C 1
ATOM 2294 O O . SER A 1 321 ? -7.824 11.116 15.581 1.00 96.81 321 SER A O 1
ATOM 2296 N N . SER A 1 322 ? -8.487 9.053 16.170 1.00 97.06 322 SER A N 1
ATOM 2297 C CA . SER A 1 322 ? -8.906 9.377 17.530 1.00 97.06 322 SER A CA 1
ATOM 2298 C C . SER A 1 322 ? -8.717 8.183 18.462 1.00 97.06 322 SER A C 1
ATOM 2300 O O . SER A 1 322 ? -8.875 7.039 18.027 1.00 97.06 322 SER A O 1
ATOM 2302 N N . VAL A 1 323 ? -8.406 8.453 19.725 1.00 97.38 323 VAL A N 1
ATOM 2303 C CA . VAL A 1 323 ? -8.296 7.470 20.817 1.00 97.38 323 VAL A CA 1
ATOM 2304 C C . VAL A 1 323 ? -8.880 8.068 22.093 1.00 97.38 323 VAL A C 1
ATOM 2306 O O . VAL A 1 323 ? -8.893 9.289 22.213 1.00 97.38 323 VAL A O 1
ATOM 2309 N N . THR A 1 324 ? -9.344 7.236 23.025 1.00 93.62 324 THR A N 1
ATOM 2310 C CA . THR A 1 324 ? -9.710 7.702 24.370 1.00 93.62 324 THR A CA 1
ATOM 2311 C C . THR A 1 324 ? -8.470 7.881 25.243 1.00 93.62 324 THR A C 1
ATOM 2313 O O . THR A 1 324 ? -7.458 7.220 25.002 1.00 93.62 324 THR A O 1
ATOM 2316 N N . GLU A 1 325 ? -8.545 8.778 26.224 1.00 91.38 325 GLU A N 1
ATOM 2317 C CA . GLU A 1 325 ? -7.461 9.054 27.180 1.00 91.38 325 GLU A CA 1
ATOM 2318 C C . GLU A 1 325 ? -7.108 7.842 28.061 1.00 91.38 325 GLU A C 1
ATOM 2320 O O . GLU A 1 325 ? -5.929 7.516 28.198 1.00 91.38 325 GLU A O 1
ATOM 2325 N N . ASP A 1 326 ? -8.112 7.086 28.522 1.00 89.12 326 ASP A N 1
ATOM 2326 C CA . ASP A 1 326 ? -7.936 5.863 29.323 1.00 89.12 326 ASP A CA 1
ATOM 2327 C C . ASP A 1 326 ? -7.857 4.582 28.469 1.00 89.12 326 ASP A C 1
ATOM 2329 O O . ASP A 1 326 ? -7.790 3.445 28.962 1.00 89.12 326 ASP A O 1
ATOM 2333 N N . GLY A 1 327 ? -7.864 4.744 27.146 1.00 86.81 327 GLY A N 1
ATOM 2334 C CA . GLY A 1 327 ? -7.816 3.649 26.193 1.00 86.81 327 GLY A CA 1
ATOM 2335 C C . GLY A 1 327 ? -6.457 2.948 26.145 1.00 86.81 327 GLY A C 1
ATOM 2336 O O . GLY A 1 327 ? -5.404 3.513 26.406 1.00 86.81 327 GLY A O 1
ATOM 2337 N N . THR A 1 328 ? -6.442 1.692 25.693 1.00 89.88 328 THR A N 1
ATOM 2338 C CA . THR A 1 328 ? -5.184 0.954 25.450 1.00 89.88 328 THR A CA 1
ATOM 2339 C C . THR A 1 328 ? -4.556 1.243 24.078 1.00 89.88 328 THR A C 1
ATOM 2341 O O . THR A 1 328 ? -3.613 0.562 23.675 1.00 89.88 328 THR A O 1
ATOM 2344 N N . THR A 1 329 ? -5.152 2.139 23.288 1.00 94.12 329 THR A N 1
ATOM 2345 C CA . THR A 1 329 ? -4.752 2.450 21.906 1.00 94.12 329 THR A CA 1
ATOM 2346 C C . THR A 1 329 ? -4.153 3.840 21.811 1.00 94.12 329 THR A C 1
ATOM 2348 O O . THR A 1 329 ? -4.706 4.787 22.350 1.00 94.12 329 THR A O 1
ATOM 2351 N N . ASN A 1 330 ? -3.093 3.968 21.015 1.00 96.44 330 ASN A N 1
ATOM 2352 C CA . ASN A 1 330 ? -2.308 5.195 20.909 1.00 96.44 330 ASN A CA 1
ATOM 2353 C C . ASN A 1 330 ? -2.506 5.827 19.529 1.00 96.44 330 ASN A C 1
ATOM 2355 O O . ASN A 1 330 ? -2.741 5.120 18.544 1.00 96.44 330 ASN A O 1
ATOM 2359 N N . LEU A 1 331 ? -2.327 7.142 19.424 1.00 97.81 331 LEU A N 1
ATOM 2360 C CA . LEU A 1 331 ? -2.216 7.807 18.127 1.00 97.81 331 LEU A CA 1
ATOM 2361 C C . LEU A 1 331 ? -0.832 7.497 17.540 1.00 97.81 331 LEU A C 1
ATOM 2363 O O . LEU A 1 331 ? 0.196 7.860 18.116 1.00 97.81 331 LEU A O 1
ATOM 2367 N N . VAL A 1 332 ? -0.780 6.832 16.384 1.00 98.25 332 VAL A N 1
ATOM 2368 C CA . VAL A 1 332 ? 0.489 6.508 15.716 1.00 98.25 332 VAL A CA 1
ATOM 2369 C C . VAL A 1 332 ? 0.656 7.373 14.478 1.00 98.25 332 VAL A C 1
ATOM 2371 O O . VAL A 1 332 ? 0.019 7.151 13.445 1.00 98.25 332 VAL A O 1
ATOM 2374 N N . TYR A 1 333 ? 1.557 8.345 14.571 1.00 98.31 333 TYR A N 1
ATOM 2375 C CA . TYR A 1 333 ? 1.977 9.165 13.446 1.00 98.31 333 TYR A CA 1
ATOM 2376 C C . TYR A 1 333 ? 3.036 8.424 12.644 1.00 98.31 333 TYR A C 1
ATOM 2378 O O . TYR A 1 333 ? 4.134 8.157 13.132 1.00 98.31 333 TYR A O 1
ATOM 2386 N N . THR A 1 334 ? 2.708 8.088 11.404 1.00 98.19 334 THR A N 1
ATOM 2387 C CA . THR A 1 334 ? 3.586 7.371 10.484 1.00 98.19 334 THR A CA 1
ATOM 2388 C C . THR A 1 334 ? 4.108 8.324 9.423 1.00 98.19 334 THR A C 1
ATOM 2390 O O . THR A 1 334 ? 3.352 8.871 8.619 1.00 98.19 334 THR A O 1
ATOM 2393 N N . PHE A 1 335 ? 5.424 8.488 9.410 1.00 97.75 335 PHE A N 1
ATOM 2394 C CA . PHE A 1 335 ? 6.164 9.207 8.392 1.00 97.75 335 PHE A CA 1
ATOM 2395 C C . PHE A 1 335 ? 6.561 8.205 7.314 1.00 97.75 335 PHE A C 1
ATOM 2397 O O . PHE A 1 335 ? 7.158 7.170 7.620 1.00 97.75 335 PHE A O 1
ATOM 2404 N N . THR A 1 336 ? 6.253 8.508 6.058 1.00 96.19 336 THR A N 1
ATOM 2405 C CA . THR A 1 336 ? 6.566 7.641 4.916 1.00 96.19 336 THR A CA 1
ATOM 2406 C C . THR A 1 336 ? 7.464 8.385 3.945 1.00 96.19 336 THR A C 1
ATOM 2408 O O . THR A 1 336 ? 7.186 9.526 3.601 1.00 96.19 336 THR A O 1
ATOM 2411 N N . ARG A 1 337 ? 8.545 7.747 3.504 1.00 92.69 337 ARG A N 1
ATOM 2412 C CA . ARG A 1 337 ? 9.554 8.329 2.617 1.00 92.69 337 ARG A CA 1
ATOM 2413 C C . ARG A 1 337 ? 9.529 7.640 1.248 1.00 92.69 337 ARG A C 1
ATOM 2415 O O . ARG A 1 337 ? 9.534 6.410 1.192 1.00 92.69 337 ARG A O 1
ATOM 2422 N N . SER A 1 338 ? 9.557 8.417 0.166 1.00 87.50 338 SER A N 1
ATOM 2423 C CA . SER A 1 338 ? 9.814 7.946 -1.205 1.00 87.50 338 SER A CA 1
ATOM 2424 C C . SER A 1 338 ? 11.300 8.063 -1.579 1.00 87.50 338 SER A C 1
ATOM 2426 O O . SER A 1 338 ? 12.081 8.710 -0.881 1.00 87.50 338 SER A O 1
ATOM 2428 N N . GLY A 1 339 ? 11.715 7.401 -2.661 1.00 79.25 339 GLY A N 1
ATOM 2429 C CA . GLY A 1 339 ? 13.119 7.344 -3.086 1.00 79.25 339 GLY A CA 1
ATOM 2430 C C . GLY A 1 339 ? 13.953 6.349 -2.270 1.00 79.25 339 GLY A C 1
ATOM 2431 O O . GLY A 1 339 ? 13.426 5.568 -1.467 1.00 79.25 339 GLY A O 1
ATOM 2432 N N . VAL A 1 340 ? 15.277 6.372 -2.420 1.00 71.31 340 VAL A N 1
ATOM 2433 C CA . VAL A 1 340 ? 16.205 5.507 -1.670 1.00 71.31 340 VAL A CA 1
ATOM 2434 C C . VAL A 1 340 ? 17.254 6.372 -0.982 1.00 71.31 340 VAL A C 1
ATOM 2436 O O . VAL A 1 340 ? 17.992 7.084 -1.648 1.00 71.31 340 VAL A O 1
ATOM 2439 N N . THR A 1 341 ? 17.363 6.277 0.344 1.00 74.06 341 THR A N 1
ATOM 2440 C CA . THR A 1 341 ? 18.471 6.890 1.086 1.00 74.06 341 THR A CA 1
ATOM 2441 C C . THR A 1 341 ? 19.450 5.806 1.527 1.00 74.06 341 THR A C 1
ATOM 2443 O O . THR A 1 341 ? 19.071 4.823 2.172 1.00 74.06 341 THR A O 1
ATOM 2446 N N . THR A 1 342 ? 20.724 5.965 1.168 1.00 75.25 342 THR A N 1
ATOM 2447 C CA . THR A 1 342 ? 21.810 5.087 1.636 1.00 75.25 342 THR A CA 1
ATOM 2448 C C . THR A 1 342 ? 22.199 5.381 3.081 1.00 75.25 342 THR A C 1
ATOM 2450 O O . THR A 1 342 ? 22.620 4.476 3.796 1.00 75.25 342 THR A O 1
ATOM 2453 N N . ASP A 1 343 ? 21.995 6.624 3.516 1.00 85.19 343 ASP A N 1
ATOM 2454 C CA . ASP A 1 343 ? 22.214 7.087 4.882 1.00 85.19 343 ASP A CA 1
ATOM 2455 C C . ASP A 1 343 ? 20.884 7.288 5.628 1.00 85.19 343 ASP A C 1
ATOM 2457 O O . ASP A 1 343 ? 19.795 7.288 5.041 1.00 85.19 343 ASP A O 1
ATOM 2461 N N . ALA A 1 344 ? 20.972 7.437 6.951 1.00 89.94 344 ALA A N 1
ATOM 2462 C CA . ALA A 1 344 ? 19.823 7.791 7.775 1.00 89.94 344 ALA A CA 1
ATOM 2463 C C . ALA A 1 344 ? 19.329 9.209 7.441 1.00 89.94 344 ALA A C 1
ATOM 2465 O O . ALA A 1 344 ? 20.135 10.118 7.236 1.00 89.94 344 ALA A O 1
ATOM 2466 N N . LEU A 1 345 ? 18.009 9.403 7.439 1.00 92.38 345 LEU A N 1
ATOM 2467 C CA . LEU A 1 345 ? 17.373 10.691 7.155 1.00 92.38 345 LEU A CA 1
ATOM 2468 C C . LEU A 1 345 ? 16.631 11.197 8.392 1.00 92.38 345 LEU A C 1
ATOM 2470 O O . LEU A 1 345 ? 15.719 10.530 8.880 1.00 92.38 345 LEU A O 1
ATOM 2474 N N . THR A 1 346 ? 16.984 12.389 8.869 1.00 94.75 346 THR A N 1
ATOM 2475 C CA . THR A 1 346 ? 16.253 13.067 9.948 1.00 94.75 346 THR A CA 1
ATOM 2476 C C . THR A 1 346 ? 15.208 14.009 9.365 1.00 94.75 346 THR A C 1
ATOM 2478 O O . THR A 1 346 ? 15.537 14.932 8.619 1.00 94.75 346 THR A O 1
ATOM 2481 N N . VAL A 1 347 ? 13.953 13.796 9.748 1.00 96.12 347 VAL A N 1
ATOM 2482 C CA . VAL A 1 347 ? 12.799 14.604 9.355 1.00 96.12 347 VAL A CA 1
ATOM 2483 C C . VAL A 1 347 ? 12.301 15.382 10.561 1.00 96.12 347 VAL A C 1
ATOM 2485 O O . VAL A 1 347 ? 12.098 14.822 11.638 1.00 96.12 347 VAL A O 1
ATOM 2488 N N . ASN A 1 348 ? 12.101 16.681 10.377 1.00 95.56 348 ASN A N 1
ATOM 2489 C CA . ASN A 1 348 ? 11.643 17.579 11.427 1.00 95.56 348 ASN A CA 1
ATOM 2490 C C . ASN A 1 348 ? 10.131 17.778 11.310 1.00 95.56 348 ASN A C 1
ATOM 2492 O O . ASN A 1 348 ? 9.578 17.766 10.209 1.00 95.56 348 ASN A O 1
ATOM 2496 N N . TYR A 1 349 ? 9.469 18.006 12.437 1.00 96.94 349 TYR A N 1
ATOM 2497 C CA . TYR A 1 349 ? 8.060 18.380 12.475 1.00 96.94 349 TYR A CA 1
ATOM 2498 C C . TYR A 1 349 ? 7.802 19.354 13.622 1.00 96.94 349 TYR A C 1
ATOM 2500 O O . TYR A 1 349 ? 8.552 19.408 14.597 1.00 96.94 349 TYR A O 1
ATOM 2508 N N . THR A 1 350 ? 6.743 20.144 13.499 1.00 96.12 350 THR A N 1
ATOM 2509 C CA . THR A 1 350 ? 6.207 20.934 14.609 1.00 96.12 350 THR A CA 1
ATOM 2510 C C . THR A 1 350 ? 5.063 20.180 15.270 1.00 96.12 350 THR A C 1
ATOM 2512 O O . THR A 1 350 ? 4.398 19.362 14.632 1.00 96.12 350 THR A O 1
ATOM 2515 N N . VAL A 1 351 ? 4.864 20.447 16.559 1.00 96.06 351 VAL A N 1
ATOM 2516 C CA . VAL A 1 351 ? 3.777 19.892 17.368 1.00 96.06 351 VAL A CA 1
ATOM 2517 C C . VAL A 1 351 ? 2.917 21.063 17.829 1.00 96.06 351 VAL A C 1
ATOM 2519 O O . VAL A 1 351 ? 3.417 21.981 18.477 1.00 96.06 351 VAL A O 1
ATOM 2522 N N . GLU A 1 352 ? 1.649 21.037 17.449 1.00 95.06 352 GLU A N 1
ATOM 2523 C CA . GLU A 1 352 ? 0.601 21.991 17.811 1.00 95.06 352 GLU A CA 1
ATOM 2524 C C . GLU A 1 352 ? -0.640 21.207 18.282 1.00 95.06 352 GLU A C 1
ATOM 2526 O O . GLU A 1 352 ? -0.587 19.985 18.422 1.00 95.06 352 GLU A O 1
ATOM 2531 N N . GLY A 1 353 ? -1.759 21.895 18.505 1.00 96.12 353 GLY A N 1
ATOM 2532 C CA . GLY A 1 353 ? -3.006 21.300 18.984 1.00 96.12 353 GLY A CA 1
ATOM 2533 C C . GLY A 1 353 ? -3.482 21.936 20.285 1.00 96.12 353 GLY A C 1
ATOM 2534 O O . GLY A 1 353 ? -2.952 22.966 20.709 1.00 96.12 353 GLY A O 1
ATOM 2535 N N . THR A 1 354 ? -4.519 21.354 20.877 1.00 97.12 354 THR A N 1
ATOM 2536 C CA . THR A 1 354 ? -5.031 21.770 22.192 1.00 97.12 354 THR A CA 1
ATOM 2537 C C . THR A 1 354 ? -4.449 20.936 23.328 1.00 97.12 354 THR A C 1
ATOM 2539 O O . THR A 1 354 ? -4.298 21.487 24.410 1.00 97.12 354 THR A O 1
ATOM 2542 N N . ALA A 1 355 ? -4.043 19.692 23.049 1.00 96.38 355 ALA A N 1
ATOM 2543 C CA . ALA A 1 355 ? -3.355 18.833 24.003 1.00 96.38 355 ALA A CA 1
ATOM 2544 C C . ALA A 1 355 ? -1.901 19.284 24.206 1.00 96.38 355 ALA A C 1
ATOM 2546 O O . ALA A 1 355 ? -1.175 19.634 23.267 1.00 96.38 355 ALA A O 1
ATOM 2547 N N . THR A 1 356 ? -1.448 19.236 25.447 1.00 93.38 356 THR A N 1
ATOM 2548 C CA . THR A 1 356 ? -0.149 19.681 25.938 1.00 93.38 356 THR A CA 1
ATOM 2549 C C . THR A 1 356 ? 0.825 18.510 26.063 1.00 93.38 356 THR A C 1
ATOM 2551 O O . THR A 1 356 ? 0.676 17.609 26.886 1.00 93.38 356 THR A O 1
ATOM 2554 N N . ASN A 1 357 ? 1.914 18.572 25.293 1.00 92.69 357 ASN A N 1
ATOM 2555 C CA . ASN A 1 357 ? 3.008 17.598 25.332 1.00 92.69 357 ASN A CA 1
ATOM 2556 C C . ASN A 1 357 ? 3.597 17.440 26.749 1.00 92.69 357 ASN A C 1
ATOM 2558 O O . ASN A 1 357 ? 4.180 18.381 27.294 1.00 92.69 357 ASN A O 1
ATOM 2562 N N . GLY A 1 358 ? 3.510 16.227 27.300 1.00 88.69 358 GLY A N 1
ATOM 2563 C CA . GLY A 1 358 ? 4.015 15.875 28.626 1.00 88.69 358 GLY A CA 1
ATOM 2564 C C . GLY A 1 358 ? 3.009 16.055 29.767 1.00 88.69 358 GLY A C 1
ATOM 2565 O O . GLY A 1 358 ? 3.351 15.689 30.892 1.00 88.69 358 GLY A O 1
ATOM 2566 N N . THR A 1 359 ? 1.816 16.589 29.489 1.00 90.31 359 THR A N 1
ATOM 2567 C CA . THR A 1 359 ? 0.676 16.600 30.419 1.00 90.31 359 THR A CA 1
ATOM 2568 C C . THR A 1 359 ? -0.366 15.601 29.925 1.00 90.31 359 THR A C 1
ATOM 2570 O O . THR A 1 359 ? -0.484 14.530 30.510 1.00 90.31 359 THR A O 1
ATOM 2573 N N . ASP A 1 360 ? -0.982 15.882 28.777 1.00 93.75 360 ASP A N 1
ATOM 2574 C CA . ASP A 1 360 ? -2.149 15.146 28.261 1.00 93.75 360 ASP A CA 1
ATOM 2575 C C . ASP A 1 360 ? -1.727 13.903 27.451 1.00 93.75 360 ASP A C 1
ATOM 2577 O O . ASP A 1 360 ? -2.505 13.001 27.159 1.00 93.75 360 ASP A O 1
ATOM 2581 N N . TYR A 1 361 ? -0.442 13.823 27.094 1.00 95.88 361 TYR A N 1
ATOM 2582 C CA . TYR A 1 361 ? 0.187 12.643 26.506 1.00 95.88 361 TYR A CA 1
ATOM 2583 C C . TYR A 1 361 ? 1.685 12.597 26.822 1.00 95.88 361 TYR A C 1
ATOM 2585 O O . TYR A 1 361 ? 2.325 13.620 27.097 1.00 95.88 361 TYR A O 1
ATOM 2593 N N . THR A 1 362 ? 2.278 11.403 26.748 1.00 94.94 362 THR A N 1
ATOM 2594 C CA . THR A 1 362 ? 3.712 11.205 27.005 1.00 94.94 362 THR A CA 1
ATOM 2595 C C . THR A 1 362 ? 4.591 12.040 26.076 1.00 94.94 362 THR A C 1
ATOM 2597 O O . THR A 1 362 ? 4.268 12.301 24.917 1.00 94.94 362 THR A O 1
ATOM 2600 N N . SER A 1 363 ? 5.747 12.475 26.583 1.00 94.94 363 SER A N 1
ATOM 2601 C CA . SER A 1 363 ? 6.533 13.464 25.857 1.00 94.94 363 SER A CA 1
ATOM 2602 C C . SER A 1 363 ? 7.165 12.908 24.575 1.00 94.94 363 SER A C 1
ATOM 2604 O O . SER A 1 363 ? 7.966 11.971 24.622 1.00 94.94 363 SER A O 1
ATOM 2606 N N . ILE A 1 364 ? 6.826 13.505 23.427 1.00 95.94 364 ILE A N 1
ATOM 2607 C CA . ILE A 1 364 ? 7.329 13.112 22.098 1.00 95.94 364 ILE A CA 1
ATOM 2608 C C . ILE A 1 364 ? 8.493 14.007 21.632 1.00 95.94 364 ILE A C 1
ATOM 2610 O O . ILE A 1 364 ? 8.574 15.170 22.046 1.00 95.94 364 ILE A O 1
ATOM 2614 N N . PRO A 1 365 ? 9.397 13.507 20.760 1.00 93.81 365 PRO A N 1
ATOM 2615 C CA . PRO A 1 365 ? 10.483 14.313 20.202 1.00 93.81 365 PRO A CA 1
ATOM 2616 C C . PRO A 1 365 ? 9.975 15.396 19.227 1.00 93.81 365 PRO A C 1
ATOM 2618 O O . PRO A 1 365 ? 8.789 15.516 18.952 1.00 93.81 365 PRO A O 1
ATOM 2621 N N . THR A 1 366 ? 10.891 16.206 18.690 1.00 90.75 366 THR A N 1
ATOM 2622 C CA . THR A 1 366 ? 10.606 17.234 17.659 1.00 90.75 366 THR A CA 1
ATOM 2623 C C . THR A 1 366 ? 11.075 16.831 16.255 1.00 90.75 366 THR A C 1
ATOM 2625 O O . THR A 1 366 ? 10.991 17.597 15.296 1.00 90.75 366 THR A O 1
ATOM 2628 N N . SER A 1 367 ? 11.630 15.627 16.130 1.00 95.00 367 SER A N 1
ATOM 2629 C CA . SER A 1 367 ? 12.084 15.048 14.868 1.00 95.00 367 SER A CA 1
ATOM 2630 C C . SER A 1 367 ? 11.963 13.530 14.918 1.00 95.00 367 SER A C 1
ATOM 2632 O O . SER A 1 367 ? 11.823 12.934 15.989 1.00 95.00 367 SER A O 1
ATOM 2634 N N . VAL A 1 368 ? 11.993 12.909 13.745 1.00 96.56 368 VAL A N 1
ATOM 2635 C CA . VAL A 1 368 ? 12.010 11.460 13.568 1.00 96.56 368 VAL A CA 1
ATOM 2636 C C . VAL A 1 368 ? 13.148 11.088 12.625 1.00 96.56 368 VAL A C 1
ATOM 2638 O O . VAL A 1 368 ? 13.447 11.816 11.679 1.00 96.56 368 VAL A O 1
ATOM 2641 N N . THR A 1 369 ? 13.786 9.947 12.867 1.00 95.12 369 THR A N 1
ATOM 2642 C CA . THR A 1 369 ? 14.883 9.460 12.027 1.00 95.12 369 THR A CA 1
ATOM 2643 C C . THR A 1 369 ? 14.461 8.194 11.298 1.00 95.12 369 THR A C 1
ATOM 2645 O O . THR A 1 369 ? 14.141 7.184 11.923 1.00 95.12 369 THR A O 1
ATOM 2648 N N . PHE A 1 370 ? 14.525 8.222 9.971 1.00 94.44 370 PHE A N 1
ATOM 2649 C CA . PHE A 1 370 ? 14.503 7.018 9.151 1.00 94.44 370 PHE A CA 1
ATOM 2650 C C . PHE A 1 370 ? 15.875 6.354 9.244 1.00 94.44 370 PHE A C 1
ATOM 2652 O O . PHE A 1 370 ? 16.891 6.965 8.907 1.00 94.44 370 PHE A O 1
ATOM 2659 N N . ALA A 1 371 ? 15.916 5.098 9.690 1.00 90.81 371 ALA A N 1
ATOM 2660 C CA . ALA A 1 371 ? 17.125 4.288 9.571 1.00 90.81 371 ALA A CA 1
ATOM 2661 C C . ALA A 1 371 ? 17.514 4.128 8.089 1.00 90.81 371 ALA A C 1
ATOM 2663 O O . ALA A 1 371 ? 16.647 4.177 7.215 1.00 90.81 371 ALA A O 1
ATOM 2664 N N . ALA A 1 372 ? 18.802 3.913 7.806 1.00 86.75 372 ALA A N 1
ATOM 2665 C CA . ALA A 1 372 ? 19.289 3.693 6.442 1.00 86.75 372 ALA A CA 1
ATOM 2666 C C . ALA A 1 372 ? 18.482 2.585 5.738 1.00 86.75 372 ALA A C 1
ATOM 2668 O O . ALA A 1 372 ? 18.264 1.512 6.304 1.00 86.75 372 ALA A O 1
ATOM 2669 N N . GLY A 1 373 ? 18.000 2.864 4.524 1.00 83.81 373 GLY A N 1
ATOM 2670 C CA . GLY A 1 373 ? 17.136 1.958 3.762 1.00 83.81 373 GLY A CA 1
ATOM 2671 C C . GLY A 1 373 ? 15.688 1.822 4.259 1.00 83.81 373 GLY A C 1
ATOM 2672 O O . GLY A 1 373 ? 14.881 1.216 3.558 1.00 83.81 373 GLY A O 1
ATOM 2673 N N . SER A 1 374 ? 15.310 2.394 5.411 1.00 91.81 374 SER A N 1
ATOM 2674 C CA . SER A 1 374 ? 13.915 2.380 5.874 1.00 91.81 374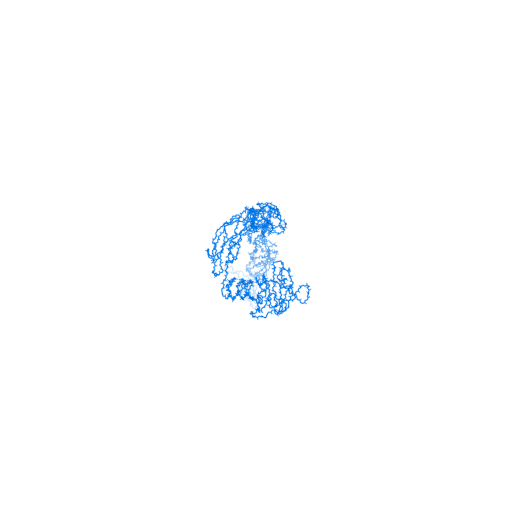 SER A CA 1
ATOM 2675 C C . SER A 1 374 ? 13.058 3.356 5.068 1.00 91.81 374 SER A C 1
ATOM 2677 O O . SER A 1 374 ? 13.466 4.486 4.781 1.00 91.81 374 SER A O 1
ATOM 2679 N N . SER A 1 375 ? 11.846 2.931 4.717 1.00 93.25 375 SER A N 1
ATOM 2680 C CA . SER A 1 375 ? 10.830 3.765 4.062 1.00 93.25 375 SER A CA 1
ATOM 2681 C C . SER A 1 375 ? 9.816 4.349 5.043 1.00 93.25 375 SER A C 1
ATOM 2683 O O . SER A 1 375 ? 9.005 5.180 4.643 1.00 93.25 375 SER A O 1
ATOM 2685 N N . THR A 1 376 ? 9.842 3.932 6.312 1.00 95.69 376 THR A N 1
ATOM 2686 C CA . THR A 1 376 ? 8.911 4.403 7.345 1.00 95.69 376 THR A CA 1
ATOM 2687 C C . THR A 1 376 ? 9.621 4.700 8.658 1.00 95.69 376 THR A C 1
ATOM 2689 O O . THR A 1 376 ? 10.585 4.021 9.027 1.00 95.69 376 THR A O 1
ATOM 2692 N N . ALA A 1 377 ? 9.098 5.677 9.389 1.00 96.75 377 ALA A N 1
ATOM 2693 C CA . ALA A 1 377 ? 9.423 5.929 10.785 1.00 96.75 377 ALA A CA 1
ATOM 2694 C C . ALA A 1 377 ? 8.163 6.408 11.519 1.00 96.75 377 ALA A C 1
ATOM 2696 O O . ALA A 1 377 ? 7.266 6.974 10.895 1.00 96.75 377 ALA A O 1
ATOM 2697 N N . THR A 1 378 ? 8.063 6.165 12.824 1.00 97.31 378 THR A N 1
ATOM 2698 C CA . THR A 1 378 ? 6.837 6.446 13.584 1.00 97.31 378 THR A CA 1
ATOM 2699 C C . THR A 1 378 ? 7.107 7.292 14.817 1.00 97.31 378 THR A C 1
ATOM 2701 O O . THR A 1 378 ? 8.151 7.160 15.456 1.00 97.31 378 THR A O 1
ATOM 2704 N N . VAL A 1 379 ? 6.125 8.113 15.174 1.00 97.94 379 VAL A N 1
ATOM 2705 C CA . VAL A 1 379 ? 6.026 8.804 16.460 1.00 97.94 379 VAL A CA 1
ATOM 2706 C C . VAL A 1 379 ? 4.724 8.351 17.104 1.00 97.94 379 VAL A C 1
ATOM 2708 O O . VAL A 1 379 ? 3.651 8.510 16.524 1.00 97.94 379 VAL A O 1
ATOM 2711 N N . THR A 1 380 ? 4.828 7.755 18.285 1.00 97.44 380 THR A N 1
ATOM 2712 C CA . THR A 1 380 ? 3.663 7.316 19.053 1.00 97.44 380 THR A CA 1
ATOM 2713 C C . THR A 1 380 ? 3.310 8.394 20.062 1.00 97.44 380 THR A C 1
ATOM 2715 O O . THR A 1 380 ? 4.171 8.829 20.822 1.00 97.44 380 THR A O 1
ATOM 2718 N N . VAL A 1 381 ? 2.048 8.804 20.058 1.00 97.56 381 VAL A N 1
ATOM 2719 C CA . VAL A 1 381 ? 1.440 9.688 21.048 1.00 97.56 381 VAL A CA 1
ATOM 2720 C C . VAL A 1 381 ? 0.564 8.813 21.937 1.00 97.56 381 VAL A C 1
ATOM 2722 O O . VAL A 1 381 ? -0.418 8.234 21.473 1.00 97.56 381 VAL A O 1
ATOM 2725 N N . ASP A 1 382 ? 0.991 8.665 23.185 1.00 96.44 382 ASP A N 1
ATOM 2726 C CA . ASP A 1 382 ? 0.367 7.834 24.219 1.00 96.44 382 ASP A CA 1
ATOM 2727 C C . ASP A 1 382 ? -0.367 8.761 25.200 1.00 96.44 382 ASP A C 1
ATOM 2729 O O . ASP A 1 382 ? 0.340 9.493 25.905 1.00 96.44 382 ASP A O 1
ATOM 2733 N N . PRO A 1 383 ? -1.714 8.824 25.180 1.00 96.50 383 PRO A N 1
ATOM 2734 C CA . PRO A 1 383 ? -2.489 9.680 26.079 1.00 96.50 383 PRO A CA 1
ATOM 2735 C C . PRO A 1 383 ? -2.193 9.404 27.556 1.00 96.50 383 PRO A C 1
ATOM 2737 O O . PRO A 1 383 ? -1.848 8.284 27.938 1.00 96.50 383 PRO A O 1
ATOM 2740 N N . THR A 1 384 ? -2.303 10.432 28.390 1.00 93.75 384 THR A N 1
ATOM 2741 C CA . THR A 1 384 ? -2.194 10.293 29.842 1.00 93.75 384 THR A CA 1
ATOM 2742 C C . THR A 1 384 ? -3.590 10.101 30.419 1.00 93.75 384 THR A C 1
ATOM 2744 O O . THR A 1 384 ? -4.370 11.039 30.429 1.00 93.75 384 THR A O 1
ATOM 2747 N N . ALA A 1 385 ? -3.867 8.907 30.935 1.00 91.00 385 ALA A N 1
ATOM 2748 C CA . ALA A 1 385 ? -5.108 8.598 31.639 1.00 91.00 385 ALA A CA 1
ATOM 2749 C C . ALA A 1 385 ? -5.279 9.435 32.920 1.00 91.00 385 ALA A C 1
ATOM 2751 O O . ALA A 1 385 ? -4.346 9.486 33.742 1.00 91.00 385 ALA A O 1
ATOM 2752 N N . ASP A 1 386 ? -6.462 10.014 33.134 1.00 84.75 386 ASP A N 1
ATOM 2753 C CA . ASP A 1 386 ? -6.838 10.611 34.415 1.00 84.75 386 ASP A CA 1
ATOM 2754 C C . ASP A 1 386 ? -8.334 10.458 34.776 1.00 84.75 386 ASP A C 1
ATOM 2756 O O . ASP A 1 386 ? -8.869 9.371 34.632 1.00 84.75 386 ASP A O 1
ATOM 2760 N N . THR A 1 387 ? -8.931 11.413 35.494 1.00 80.81 387 THR A N 1
ATOM 2761 C CA . THR A 1 387 ? -10.349 11.350 35.925 1.00 80.81 387 THR A CA 1
ATOM 2762 C C . THR A 1 387 ? -11.055 12.710 35.792 1.00 80.81 387 THR A C 1
ATOM 2764 O O . THR A 1 387 ? -12.137 12.936 36.356 1.00 80.81 387 THR A O 1
ATOM 2767 N N . ILE A 1 388 ? -10.385 13.687 35.183 1.00 80.88 388 ILE A N 1
ATOM 2768 C CA . ILE A 1 388 ? -10.818 15.068 35.071 1.00 80.88 388 ILE A CA 1
ATOM 2769 C C . ILE A 1 388 ? -11.644 15.197 33.801 1.00 80.88 388 ILE A C 1
ATOM 2771 O O . ILE A 1 388 ? -11.131 15.177 32.700 1.00 80.88 388 ILE A O 1
ATOM 2775 N N . VAL A 1 389 ? -12.932 15.502 33.970 1.00 82.19 389 VAL A N 1
ATOM 2776 C CA . VAL A 1 389 ? -13.783 15.829 32.823 1.00 82.19 389 VAL A CA 1
ATOM 2777 C C . VAL A 1 389 ? -13.283 17.089 32.116 1.00 82.19 389 VAL A C 1
ATOM 2779 O O . VAL A 1 389 ? -13.432 18.211 32.622 1.00 82.19 389 VAL A O 1
ATOM 2782 N N . GLU A 1 390 ? -12.810 16.900 30.898 1.00 83.56 390 GLU A N 1
ATOM 2783 C CA . GLU A 1 390 ? -12.374 17.926 29.972 1.00 83.56 390 GLU A CA 1
ATOM 2784 C C . GLU A 1 390 ? -13.027 17.779 28.589 1.00 83.56 390 GLU A C 1
ATOM 2786 O O . GLU A 1 390 ? -13.991 17.039 28.383 1.00 83.56 390 GLU A O 1
ATOM 2791 N N . SER A 1 391 ? -12.623 18.636 27.653 1.00 88.88 391 SER A N 1
ATOM 2792 C CA . SER A 1 391 ? -13.092 18.573 26.267 1.00 88.88 391 SER A CA 1
ATOM 2793 C C . SER A 1 391 ? -12.121 17.763 25.431 1.00 88.88 391 SER A C 1
ATOM 2795 O O . SER A 1 391 ? -10.928 17.932 25.631 1.00 88.88 391 SER A O 1
ATOM 2797 N N . ASP A 1 392 ? -12.610 17.039 24.419 1.00 93.81 392 ASP A N 1
ATOM 2798 C CA . ASP A 1 392 ? -11.749 16.385 23.427 1.00 93.81 392 ASP A CA 1
ATOM 2799 C C . ASP A 1 392 ? -10.626 17.310 22.943 1.00 93.81 392 ASP A C 1
ATOM 2801 O O . ASP A 1 392 ? -10.860 18.438 22.483 1.00 93.81 392 ASP A O 1
ATOM 2805 N N . GLU A 1 393 ? -9.405 16.798 23.000 1.00 96.06 393 GLU A N 1
ATOM 2806 C CA . GLU A 1 393 ? -8.205 17.535 22.671 1.00 96.06 393 GLU A CA 1
ATOM 2807 C C . GLU A 1 393 ? -7.571 17.049 21.368 1.00 96.06 393 GLU A C 1
ATOM 2809 O O . GLU A 1 393 ? -7.826 15.958 20.862 1.00 96.06 393 GLU A O 1
ATOM 2814 N N . THR A 1 394 ? -6.721 17.880 20.774 1.00 97.94 394 THR A N 1
ATOM 2815 C CA . THR A 1 394 ? -6.046 17.572 19.512 1.00 97.94 394 THR A CA 1
ATOM 2816 C C . THR A 1 394 ? -4.541 17.603 19.681 1.00 97.94 394 THR A C 1
ATOM 2818 O O . THR A 1 394 ? -4.003 18.512 20.308 1.00 97.94 394 THR A O 1
ATOM 2821 N N . VAL A 1 395 ? -3.867 16.656 19.038 1.00 98.12 395 VAL A N 1
ATOM 2822 C CA . VAL A 1 395 ? -2.431 16.687 18.762 1.00 98.12 395 VAL A CA 1
ATOM 2823 C C . VAL A 1 395 ? -2.283 16.889 17.262 1.00 98.12 395 VAL A C 1
ATOM 2825 O O . VAL A 1 395 ? -2.922 16.195 16.473 1.00 98.12 395 VAL A O 1
ATOM 2828 N N . VAL A 1 396 ? -1.485 17.865 16.843 1.00 98.06 396 VAL A N 1
ATOM 2829 C CA . VAL A 1 396 ? -1.338 18.240 15.435 1.00 98.06 396 VAL A CA 1
ATOM 2830 C C . VAL A 1 396 ? 0.136 18.240 15.069 1.00 98.06 396 VAL A C 1
ATOM 2832 O O . VAL A 1 396 ? 0.904 19.062 15.565 1.00 98.06 396 VAL A O 1
ATOM 2835 N N . LEU A 1 397 ? 0.543 17.332 14.183 1.00 98.00 397 LEU A N 1
ATOM 2836 C CA . LEU A 1 397 ? 1.908 17.289 13.660 1.00 98.00 397 LEU A CA 1
ATOM 2837 C C . LEU A 1 397 ? 1.945 17.864 12.245 1.00 98.00 397 LEU A C 1
ATOM 2839 O O . LEU A 1 397 ? 1.195 17.440 11.365 1.00 98.00 397 LEU A O 1
ATOM 2843 N N . THR A 1 398 ? 2.859 18.804 12.013 1.00 97.25 398 THR A N 1
ATOM 2844 C CA . THR A 1 398 ? 3.104 19.383 10.684 1.00 97.25 398 THR A CA 1
ATOM 2845 C C . THR A 1 398 ? 4.545 19.128 10.274 1.00 97.25 398 THR A C 1
ATOM 2847 O O . THR A 1 398 ? 5.469 19.443 11.023 1.00 97.25 398 THR A O 1
ATOM 2850 N N . LEU A 1 399 ? 4.754 18.565 9.081 1.00 96.94 399 LEU A N 1
ATOM 2851 C CA . LEU A 1 399 ? 6.098 18.383 8.534 1.00 96.94 399 LEU A CA 1
ATOM 2852 C C . LEU A 1 399 ? 6.790 19.738 8.364 1.00 96.94 399 LEU A C 1
ATOM 2854 O O . LEU A 1 399 ? 6.234 20.664 7.776 1.00 96.94 399 LEU A O 1
ATOM 2858 N N . ALA A 1 400 ? 8.017 19.840 8.866 1.00 94.88 400 ALA A N 1
ATOM 2859 C CA . ALA A 1 400 ? 8.852 21.020 8.705 1.00 94.88 400 ALA A CA 1
ATOM 2860 C C . ALA A 1 400 ? 9.853 20.808 7.565 1.00 94.88 400 ALA A C 1
ATOM 2862 O O . ALA A 1 400 ? 10.203 19.680 7.222 1.00 94.88 400 ALA A O 1
ATOM 2863 N N . SER A 1 401 ? 10.334 21.901 6.973 1.00 88.38 401 SER A N 1
ATOM 2864 C CA . SER A 1 401 ? 11.375 21.815 5.951 1.00 88.38 401 SER A CA 1
ATOM 2865 C C . SER A 1 401 ? 12.695 21.320 6.551 1.00 88.38 401 SER A C 1
ATOM 2867 O O . SER A 1 401 ? 13.036 21.591 7.707 1.00 88.38 401 SER A O 1
ATOM 2869 N N . GLY A 1 402 ? 13.457 20.580 5.751 1.00 86.88 402 GLY A N 1
ATOM 2870 C CA . GLY A 1 402 ? 14.745 20.025 6.144 1.00 86.88 402 GLY A CA 1
ATOM 2871 C C . GLY A 1 402 ? 15.650 19.775 4.946 1.00 86.88 402 GLY A C 1
ATOM 2872 O O . GLY A 1 402 ? 15.326 20.122 3.813 1.00 86.88 402 GLY A O 1
ATOM 2873 N N . THR A 1 403 ? 16.819 19.202 5.209 1.00 85.56 403 THR A N 1
ATOM 2874 C CA . THR A 1 403 ? 17.791 18.831 4.176 1.00 85.56 403 THR A CA 1
ATOM 2875 C C . THR A 1 403 ? 17.582 17.385 3.747 1.00 85.56 403 THR A C 1
ATOM 2877 O O . THR A 1 403 ? 17.448 16.516 4.607 1.00 85.56 403 THR A O 1
ATOM 2880 N N . GLY A 1 404 ? 17.633 17.112 2.443 1.00 85.06 404 GLY A N 1
ATOM 2881 C CA . GLY A 1 404 ? 17.584 15.745 1.909 1.00 85.06 404 GLY A CA 1
ATOM 2882 C C . GLY A 1 404 ? 16.177 15.171 1.718 1.00 85.06 404 GLY A C 1
ATOM 2883 O O . GLY A 1 404 ? 16.052 13.975 1.483 1.00 85.06 404 GLY A O 1
ATOM 2884 N N . TYR A 1 405 ? 15.131 15.995 1.831 1.00 89.12 405 TYR A N 1
ATOM 2885 C CA . TYR A 1 405 ? 13.767 15.622 1.464 1.00 89.12 405 TYR A CA 1
ATOM 2886 C C . TYR A 1 405 ? 12.920 16.845 1.117 1.00 89.12 405 TYR A C 1
ATOM 2888 O O . TYR A 1 405 ? 13.148 17.944 1.627 1.00 89.12 405 TYR A O 1
ATOM 2896 N N . THR A 1 406 ? 11.893 16.625 0.305 1.00 89.69 406 THR A N 1
ATOM 2897 C CA . THR A 1 406 ? 10.781 17.555 0.107 1.00 89.69 406 THR A CA 1
ATOM 2898 C C . THR A 1 406 ? 9.564 17.143 0.942 1.00 89.69 406 THR A C 1
ATOM 2900 O O . THR A 1 406 ? 9.420 15.989 1.357 1.00 89.69 406 THR A O 1
ATOM 2903 N N . ILE A 1 407 ? 8.675 18.096 1.232 1.00 91.75 407 ILE A N 1
ATOM 2904 C CA . ILE A 1 407 ? 7.453 17.848 2.010 1.00 91.75 407 ILE A CA 1
ATOM 2905 C C . ILE A 1 407 ? 6.360 17.339 1.067 1.00 91.75 407 ILE A C 1
ATOM 2907 O O . ILE A 1 407 ? 5.864 18.093 0.234 1.00 91.75 407 ILE A O 1
ATOM 2911 N N . GLY A 1 408 ? 5.960 16.078 1.222 1.00 91.19 408 GLY A N 1
ATOM 2912 C CA . GLY A 1 408 ? 4.845 15.475 0.486 1.00 91.19 408 GLY A CA 1
ATOM 2913 C C . GLY A 1 408 ? 3.479 15.724 1.133 1.00 91.19 408 GLY A C 1
ATOM 2914 O O . GLY A 1 408 ? 2.474 15.814 0.434 1.00 91.19 408 GLY A O 1
ATOM 2915 N N . THR A 1 409 ? 3.426 15.891 2.460 1.00 94.00 409 THR A N 1
ATOM 2916 C CA . THR A 1 409 ? 2.202 16.275 3.189 1.00 94.00 409 THR A CA 1
ATOM 2917 C C . THR A 1 409 ? 2.350 17.693 3.729 1.00 94.00 409 THR A C 1
ATOM 2919 O O . THR A 1 409 ? 2.930 17.901 4.791 1.00 94.00 409 THR A O 1
ATOM 2922 N N . SER A 1 410 ? 1.840 18.680 2.990 1.00 92.38 410 SER A N 1
ATOM 2923 C CA . SER A 1 410 ? 1.948 20.101 3.359 1.00 92.38 410 SER A CA 1
ATOM 2924 C C . SER A 1 410 ? 0.881 20.573 4.350 1.00 92.38 410 SER A C 1
ATOM 2926 O O . SER A 1 410 ? 0.972 21.686 4.863 1.00 92.38 410 SER A O 1
ATOM 2928 N N . THR A 1 411 ? -0.162 19.774 4.581 1.00 94.81 411 THR A N 1
ATOM 2929 C CA . THR A 1 411 ? -1.239 20.087 5.526 1.00 94.81 411 THR A CA 1
ATOM 2930 C C . THR A 1 411 ? -0.949 19.479 6.898 1.00 94.81 411 THR A C 1
ATOM 2932 O O . THR A 1 411 ? -0.441 18.357 6.949 1.00 94.81 411 THR A O 1
ATOM 2935 N N . PRO A 1 412 ? -1.317 20.152 8.001 1.00 97.06 412 PRO A N 1
ATOM 2936 C CA . PRO A 1 412 ? -1.220 19.570 9.336 1.00 97.06 412 PRO A CA 1
ATOM 2937 C C . PRO A 1 412 ? -1.984 18.245 9.444 1.00 97.06 412 PRO A C 1
ATOM 2939 O O . PRO A 1 412 ? -3.069 18.101 8.875 1.00 97.06 412 PRO A O 1
ATOM 2942 N N . VAL A 1 413 ? -1.421 17.283 10.174 1.00 98.38 413 VAL A N 1
ATOM 2943 C CA . VAL A 1 413 ? -2.038 15.981 10.451 1.00 98.38 413 VAL A CA 1
ATOM 2944 C C . VAL A 1 413 ? -2.523 15.980 11.892 1.00 98.38 413 VAL A C 1
ATOM 2946 O O . VAL A 1 413 ? -1.727 16.155 12.811 1.00 98.38 413 VAL A O 1
ATOM 2949 N N . THR A 1 414 ? -3.826 15.795 12.076 1.00 98.25 414 THR A N 1
ATOM 2950 C CA . THR A 1 414 ? -4.498 15.902 13.375 1.00 98.25 414 THR A CA 1
ATOM 2951 C C . THR A 1 414 ? -4.932 14.534 13.875 1.00 98.25 414 THR A C 1
ATOM 2953 O O . THR A 1 414 ? -5.641 13.816 13.170 1.00 98.25 414 THR A O 1
ATOM 2956 N N . GLY A 1 415 ? -4.542 14.207 15.102 1.00 98.25 415 GLY A N 1
ATOM 2957 C CA . GLY A 1 415 ? -5.124 13.140 15.906 1.00 98.25 415 GLY A CA 1
ATOM 2958 C C . GLY A 1 415 ? -5.866 13.730 17.105 1.00 98.25 415 GLY A C 1
ATOM 2959 O O . GLY A 1 415 ? -5.459 14.767 17.629 1.00 98.25 415 GLY A O 1
ATOM 2960 N N . THR A 1 416 ? -6.949 13.085 17.524 1.00 98.19 416 THR A N 1
ATOM 2961 C CA . THR A 1 416 ? -7.796 13.532 18.640 1.00 98.19 416 THR A CA 1
ATOM 2962 C C . THR A 1 416 ? -7.654 12.595 19.835 1.00 98.19 416 THR A C 1
ATOM 2964 O O . THR A 1 416 ? -7.703 11.377 19.677 1.00 98.19 416 THR A O 1
ATOM 2967 N N . ILE A 1 417 ? -7.492 13.162 21.022 1.00 97.19 417 ILE A N 1
ATOM 2968 C CA . ILE A 1 417 ? -7.631 12.461 22.297 1.00 97.19 417 ILE A CA 1
ATOM 2969 C C . ILE A 1 417 ? -9.036 12.804 22.794 1.00 97.19 417 ILE A C 1
ATOM 2971 O O . ILE A 1 417 ? -9.354 13.976 22.973 1.00 97.19 417 ILE A O 1
ATOM 2975 N N . THR A 1 418 ? -9.917 11.812 22.877 1.00 94.31 418 THR A N 1
ATOM 2976 C CA . THR A 1 418 ? -11.303 12.006 23.316 1.00 94.31 418 THR A CA 1
ATOM 2977 C C . THR A 1 418 ? -11.415 11.745 24.803 1.00 94.31 418 THR A C 1
ATOM 2979 O O . THR A 1 418 ? -10.941 10.703 25.260 1.00 94.31 418 THR A O 1
ATOM 2982 N N . ASN A 1 419 ? -12.103 12.634 25.507 1.00 87.75 419 ASN A N 1
ATOM 2983 C CA . ASN A 1 419 ? -12.337 12.491 26.936 1.00 87.75 419 ASN A CA 1
ATOM 2984 C C . ASN A 1 419 ? -13.368 11.374 27.175 1.00 87.75 419 ASN A C 1
ATOM 2986 O O . ASN A 1 419 ? -14.513 11.497 26.721 1.00 87.75 419 ASN A O 1
ATOM 2990 N N . ASP A 1 420 ? -13.023 10.325 27.918 1.00 83.44 420 ASP A N 1
ATOM 2991 C CA . ASP A 1 420 ? -13.961 9.264 28.323 1.00 83.44 420 ASP A CA 1
ATOM 2992 C C . ASP A 1 420 ? -14.436 9.379 29.777 1.00 83.44 420 ASP A C 1
ATOM 2994 O O . ASP A 1 420 ? -15.340 8.657 30.194 1.00 83.44 420 ASP A O 1
ATOM 2998 N N . ASP A 1 421 ? -13.997 10.418 30.480 1.00 81.62 421 ASP A N 1
ATOM 2999 C CA . ASP A 1 421 ? -14.442 10.742 31.831 1.00 81.62 421 ASP A CA 1
ATOM 3000 C C . ASP A 1 421 ? -15.882 11.278 31.963 1.00 81.62 421 ASP A C 1
ATOM 3002 O O . ASP A 1 421 ? -16.351 11.544 33.075 1.00 81.62 421 ASP A O 1
ATOM 3006 N N . PHE A 1 422 ? -16.635 11.482 30.876 1.00 84.06 422 PHE A N 1
ATOM 3007 C CA . PHE A 1 422 ? -17.974 12.063 31.006 1.00 84.06 422 PHE A CA 1
ATOM 3008 C C . PHE A 1 422 ? -18.960 11.069 31.662 1.00 84.06 422 PHE A C 1
ATOM 3010 O O . PHE A 1 422 ? -19.195 9.999 31.104 1.00 84.06 422 PHE A O 1
ATOM 3017 N N . PRO A 1 423 ? -19.636 11.434 32.771 1.00 87.69 423 PRO A N 1
ATOM 3018 C CA . PRO A 1 423 ? -20.431 10.500 33.569 1.00 87.69 423 PRO A CA 1
ATOM 3019 C C . PRO A 1 423 ? -21.483 9.726 32.764 1.00 87.69 423 PRO A C 1
ATOM 3021 O O . PRO A 1 423 ? -22.308 10.331 32.066 1.00 87.69 423 PRO A O 1
ATOM 3024 N N . GLN A 1 424 ? -21.535 8.407 32.929 1.00 90.62 424 GLN A N 1
ATOM 3025 C CA . GLN A 1 424 ? -22.495 7.513 32.291 1.00 90.62 424 GLN A CA 1
ATOM 3026 C C . GLN A 1 424 ? -23.361 6.789 33.330 1.00 90.62 424 GLN A C 1
ATOM 3028 O O . GLN A 1 424 ? -22.887 6.273 34.337 1.00 90.62 424 GLN A O 1
ATOM 3033 N N . LEU A 1 425 ? -24.674 6.766 33.088 1.00 93.38 425 LEU A N 1
ATOM 3034 C CA . LEU A 1 425 ? -25.663 6.158 33.976 1.00 93.38 425 LEU A CA 1
ATOM 3035 C C . LEU A 1 425 ? -26.056 4.746 33.541 1.00 93.38 425 LEU A C 1
ATOM 3037 O O . LEU A 1 425 ? -26.312 4.512 32.356 1.00 93.38 425 LEU A O 1
ATOM 3041 N N . SER A 1 426 ? -26.248 3.877 34.533 1.00 93.81 426 SER A N 1
ATOM 3042 C CA . SER A 1 426 ? -26.834 2.538 34.404 1.00 93.81 426 SER A CA 1
ATOM 3043 C C . SER A 1 426 ? -27.820 2.240 35.541 1.00 93.81 426 SER A C 1
ATOM 3045 O O . SER A 1 426 ? -27.835 2.923 36.569 1.00 93.81 426 SER A O 1
ATOM 3047 N N . ILE A 1 427 ? -28.684 1.236 35.370 1.00 96.00 427 ILE A N 1
ATOM 3048 C CA . ILE A 1 427 ? -29.651 0.782 36.383 1.00 96.00 427 ILE A CA 1
ATOM 3049 C C . ILE A 1 427 ? -29.660 -0.747 36.466 1.00 96.00 427 ILE A C 1
ATOM 3051 O O . ILE A 1 427 ? -29.561 -1.422 35.448 1.00 96.00 427 ILE A O 1
ATOM 3055 N N . ASN A 1 428 ? -29.769 -1.304 37.674 1.00 95.00 428 ASN A N 1
ATOM 3056 C CA . ASN A 1 428 ? -29.723 -2.755 37.870 1.00 95.00 428 ASN A CA 1
ATOM 3057 C C . ASN A 1 428 ? -31.097 -3.441 37.770 1.00 95.00 428 ASN A C 1
ATOM 3059 O O . ASN A 1 428 ? -32.125 -2.860 38.124 1.00 95.00 428 ASN A O 1
ATOM 3063 N N . ASP A 1 429 ? -31.073 -4.726 37.415 1.00 95.44 429 ASP A N 1
ATOM 3064 C CA . ASP A 1 429 ? -32.217 -5.636 37.520 1.00 95.44 429 ASP A CA 1
ATOM 3065 C C . ASP A 1 429 ? -32.383 -6.157 38.959 1.00 95.44 429 ASP A C 1
ATOM 3067 O O . ASP A 1 429 ? -31.401 -6.295 39.700 1.00 95.44 429 ASP A O 1
ATOM 3071 N N . ILE A 1 430 ? -33.621 -6.468 39.361 1.00 94.81 430 ILE A N 1
ATOM 3072 C CA . ILE A 1 430 ? -33.947 -7.063 40.668 1.00 94.81 430 ILE A CA 1
ATOM 3073 C C . ILE A 1 430 ? -35.104 -8.069 40.584 1.00 94.81 430 ILE A C 1
ATOM 3075 O O . ILE A 1 430 ? -35.973 -7.980 39.720 1.00 94.81 430 ILE A O 1
ATOM 3079 N N . THR A 1 431 ? -35.158 -8.974 41.561 1.00 92.31 431 THR A N 1
ATOM 3080 C CA . THR A 1 431 ? -36.321 -9.826 41.844 1.00 92.31 431 THR A CA 1
ATOM 3081 C C . THR A 1 431 ? -36.853 -9.495 43.233 1.00 92.31 431 THR A C 1
ATOM 3083 O O . THR A 1 431 ? -36.072 -9.348 44.175 1.00 92.31 431 THR A O 1
ATOM 3086 N N . VAL A 1 432 ? -38.170 -9.378 43.366 1.00 91.25 432 VAL A N 1
ATOM 3087 C CA . VAL A 1 432 ? -38.879 -9.117 44.623 1.00 91.25 432 VAL A CA 1
ATOM 3088 C C . VAL A 1 432 ? -39.948 -10.175 44.855 1.00 91.25 432 VAL A C 1
ATOM 3090 O O . VAL A 1 432 ? -40.469 -10.767 43.909 1.00 91.25 432 VAL A O 1
ATOM 3093 N N . VAL A 1 433 ? -40.263 -10.432 46.121 1.00 86.06 433 VAL A N 1
ATOM 3094 C CA . VAL A 1 433 ? -41.322 -11.363 46.514 1.00 86.06 433 VAL A CA 1
ATOM 3095 C C . VAL A 1 433 ? -42.520 -10.562 46.995 1.00 86.06 433 VAL A C 1
ATOM 3097 O O . VAL A 1 433 ? -42.443 -9.843 47.995 1.00 86.06 433 VAL A O 1
ATOM 3100 N N . GLU A 1 434 ? -43.635 -10.708 46.300 1.00 81.38 434 GLU A N 1
ATOM 3101 C CA . GLU A 1 434 ? -44.905 -10.103 46.661 1.00 81.38 434 GLU A CA 1
ATOM 3102 C C . GLU A 1 434 ? -45.313 -10.490 48.099 1.00 81.38 434 GLU A C 1
ATOM 3104 O O . GLU A 1 434 ? -45.057 -11.596 48.585 1.00 81.38 434 GLU A O 1
ATOM 3109 N N . GLY A 1 435 ? -45.845 -9.528 48.858 1.00 75.56 435 GLY A N 1
ATOM 3110 C CA . GLY A 1 435 ? -46.281 -9.726 50.250 1.00 75.56 435 GLY A CA 1
ATOM 3111 C C . GLY A 1 435 ? -45.164 -9.805 51.290 1.00 75.56 435 GLY A C 1
ATOM 3112 O O . GLY A 1 435 ? -45.411 -9.573 52.478 1.00 75.56 435 GLY A O 1
ATOM 3113 N N . LYS A 1 436 ? -43.926 -10.069 50.860 1.00 80.81 436 LYS A N 1
ATOM 3114 C CA . LYS A 1 436 ? -42.714 -9.922 51.673 1.00 80.81 436 LYS A CA 1
ATOM 3115 C C . LYS A 1 436 ? -42.072 -8.552 51.455 1.00 80.81 436 LYS A C 1
ATOM 3117 O O . LYS A 1 436 ? -41.746 -7.871 52.428 1.00 80.81 436 LYS A O 1
ATOM 3122 N N . ASP A 1 437 ? -41.914 -8.153 50.198 1.00 85.00 437 ASP A N 1
ATOM 3123 C CA . ASP A 1 437 ? -41.297 -6.899 49.789 1.00 85.00 437 ASP A CA 1
ATOM 3124 C C . ASP A 1 437 ? -42.386 -5.882 49.426 1.00 85.00 437 ASP A C 1
ATOM 3126 O O . ASP A 1 437 ? -43.136 -6.052 48.472 1.00 85.00 437 ASP A O 1
ATOM 3130 N N . ASN A 1 438 ? -42.476 -4.785 50.184 1.00 89.94 438 ASN A N 1
ATOM 3131 C CA . ASN A 1 438 ? -43.457 -3.725 49.901 1.00 89.94 438 ASN A CA 1
ATOM 3132 C C . ASN A 1 438 ? -43.049 -2.844 48.706 1.00 89.94 438 ASN A C 1
ATOM 3134 O O . ASN A 1 438 ? -43.871 -2.121 48.141 1.00 89.94 438 ASN A O 1
ATOM 3138 N N . ASN A 1 439 ? -41.761 -2.842 48.351 1.00 94.00 439 ASN A N 1
ATOM 3139 C CA . ASN A 1 439 ? -41.194 -1.973 47.329 1.00 94.00 439 ASN A CA 1
ATOM 3140 C C . ASN A 1 439 ? -40.067 -2.690 46.575 1.00 94.00 439 ASN A C 1
ATOM 3142 O O . ASN A 1 439 ? -39.178 -3.271 47.191 1.00 94.00 439 ASN A O 1
ATOM 3146 N N . ALA A 1 440 ? -40.037 -2.510 45.259 1.00 96.12 440 ALA A N 1
ATOM 3147 C CA . ALA A 1 440 ? -38.875 -2.732 44.415 1.00 96.12 440 ALA A CA 1
ATOM 3148 C C . ALA A 1 440 ? -37.932 -1.524 44.510 1.00 96.12 440 ALA A C 1
ATOM 3150 O O . ALA A 1 440 ? -38.341 -0.387 44.253 1.00 96.12 440 ALA A O 1
ATOM 3151 N N . ILE A 1 441 ? -36.681 -1.756 44.921 1.00 96.88 441 ILE A N 1
ATOM 3152 C CA . ILE A 1 441 ? -35.651 -0.720 45.083 1.00 96.88 441 ILE A CA 1
ATOM 3153 C C . ILE A 1 441 ? -34.546 -0.965 44.057 1.00 96.88 441 ILE A C 1
ATOM 3155 O O . ILE A 1 441 ? -33.691 -1.824 44.256 1.00 96.88 441 ILE A O 1
ATOM 3159 N N . LEU A 1 442 ? -34.567 -0.196 42.971 1.00 97.38 442 LEU A N 1
ATOM 3160 C CA . LEU A 1 442 ? -33.528 -0.221 41.946 1.00 97.38 442 LEU A CA 1
ATOM 3161 C C . LEU A 1 442 ? -32.455 0.813 42.286 1.00 97.38 442 LEU A C 1
ATOM 3163 O O . LEU A 1 442 ? -32.760 1.892 42.799 1.00 97.38 442 LEU A O 1
ATOM 3167 N N . THR A 1 443 ? -31.207 0.498 41.979 1.00 96.81 443 THR A N 1
ATOM 3168 C CA . THR A 1 443 ? -30.041 1.366 42.133 1.00 96.81 443 THR A CA 1
ATOM 3169 C C . THR A 1 443 ? -29.616 1.862 40.761 1.00 96.81 443 THR A C 1
ATOM 3171 O O . THR A 1 443 ? -29.304 1.079 39.868 1.00 96.81 443 THR A O 1
ATOM 3174 N N . VAL A 1 444 ? -29.610 3.181 40.608 1.00 96.62 444 VAL A N 1
ATOM 3175 C CA . VAL A 1 444 ? -29.000 3.862 39.470 1.00 96.62 444 VAL A CA 1
ATOM 3176 C C . VAL A 1 444 ? -27.562 4.177 39.845 1.00 96.62 444 VAL A C 1
ATOM 3178 O O . VAL A 1 444 ? -27.329 4.784 40.894 1.00 96.62 444 VAL A O 1
ATOM 3181 N N . THR A 1 445 ? -26.624 3.761 39.004 1.00 94.44 445 THR A N 1
ATOM 3182 C CA . THR A 1 445 ? -25.181 3.923 39.205 1.00 94.44 445 THR A CA 1
ATOM 3183 C C . THR A 1 445 ? -24.621 4.894 38.173 1.00 94.44 445 THR A C 1
ATOM 3185 O O . THR A 1 445 ? -25.142 4.978 37.063 1.00 94.44 445 THR A O 1
ATOM 3188 N N . VAL A 1 446 ? -23.586 5.637 38.557 1.00 92.31 446 VAL A N 1
ATOM 3189 C CA . VAL A 1 446 ? -22.736 6.420 37.660 1.00 92.31 446 VAL A CA 1
ATOM 3190 C C . VAL A 1 446 ? -21.291 5.944 37.791 1.00 92.31 446 VAL A C 1
ATOM 3192 O O . VAL A 1 446 ? -20.816 5.738 38.910 1.00 92.31 446 VAL A O 1
ATOM 3195 N N . ASP A 1 447 ? -20.625 5.733 36.662 1.00 87.25 447 ASP A N 1
ATOM 3196 C CA . ASP A 1 447 ? -19.245 5.242 36.569 1.00 87.25 447 ASP A CA 1
ATOM 3197 C C . ASP A 1 447 ? -18.203 6.295 36.979 1.00 87.25 447 ASP A C 1
ATOM 3199 O O . ASP A 1 447 ? -17.345 5.993 37.808 1.00 87.25 447 ASP A O 1
ATOM 3203 N N . ASN A 1 448 ? -18.342 7.537 36.503 1.00 85.31 448 ASN A N 1
ATOM 3204 C CA . ASN A 1 448 ? -17.526 8.677 36.908 1.00 85.31 448 ASN A CA 1
ATOM 3205 C C . ASN A 1 448 ? -18.375 9.741 37.638 1.00 85.31 448 ASN A C 1
ATOM 3207 O O . ASN A 1 448 ? -19.127 10.493 37.011 1.00 85.31 448 ASN A O 1
ATOM 3211 N N . PRO A 1 449 ? -18.342 9.812 38.984 1.00 86.38 449 PRO A N 1
ATOM 3212 C CA . PRO A 1 449 ? -19.162 10.750 39.745 1.00 86.38 449 PRO A CA 1
ATOM 3213 C C . PRO A 1 449 ? -18.892 12.223 39.404 1.00 86.38 449 PRO A C 1
ATOM 3215 O O . PRO A 1 449 ? -17.832 12.769 39.692 1.00 86.38 449 PRO A O 1
ATOM 3218 N N . ASN A 1 450 ? -19.907 12.920 38.891 1.00 84.12 450 ASN A N 1
ATOM 3219 C CA . ASN A 1 450 ? -19.797 14.343 38.569 1.00 84.12 450 ASN A CA 1
ATOM 3220 C C . ASN A 1 450 ? -19.716 15.222 39.836 1.00 84.12 450 ASN A C 1
ATOM 3222 O O . ASN A 1 450 ? -20.431 15.000 40.818 1.00 84.12 450 ASN A O 1
ATOM 3226 N N . SER A 1 451 ? -18.907 16.284 39.800 1.00 85.94 451 SER A N 1
ATOM 3227 C CA . SER A 1 451 ? -18.843 17.306 40.860 1.00 85.94 451 SER A CA 1
ATOM 3228 C C . SER A 1 451 ? -20.103 18.181 40.960 1.00 85.94 451 SER A C 1
ATOM 3230 O O . SER A 1 451 ? -20.336 18.842 41.975 1.00 85.94 451 SER A O 1
ATOM 3232 N N . GLN A 1 452 ? -20.937 18.179 39.923 1.00 88.62 452 GLN A N 1
ATOM 3233 C CA . GLN A 1 452 ? -22.282 18.740 39.899 1.00 88.62 452 GLN A CA 1
ATOM 3234 C C . GLN A 1 452 ? -23.326 17.634 40.109 1.00 88.62 452 GLN A C 1
ATOM 3236 O O . GLN A 1 452 ? -23.073 16.474 39.794 1.00 88.62 452 GLN A O 1
ATOM 3241 N N . PRO A 1 453 ? -24.526 17.956 40.624 1.00 93.44 453 PRO A N 1
ATOM 3242 C CA . PRO A 1 453 ? -25.583 16.960 40.734 1.00 93.44 453 PRO A CA 1
ATOM 3243 C C . PRO A 1 453 ? -25.985 16.452 39.344 1.00 93.44 453 PRO A C 1
ATOM 3245 O O . PRO A 1 453 ? -26.155 17.246 38.413 1.00 93.44 453 PRO A O 1
ATOM 3248 N N . ILE A 1 454 ? -26.198 15.144 39.234 1.00 95.12 454 ILE A N 1
ATOM 3249 C CA . ILE A 1 454 ? -26.771 14.509 38.045 1.00 95.12 454 ILE A CA 1
ATOM 3250 C C . ILE A 1 454 ? -28.264 14.330 38.290 1.00 95.12 454 ILE A C 1
ATOM 3252 O O . ILE A 1 454 ? -28.669 13.830 39.341 1.00 95.12 454 ILE A O 1
ATOM 3256 N N . THR A 1 455 ? -29.099 14.713 37.328 1.00 96.69 455 THR A N 1
ATOM 3257 C CA . THR A 1 455 ? -30.540 14.428 37.380 1.00 96.69 455 THR A CA 1
ATOM 3258 C C . THR A 1 455 ? -30.954 13.578 36.202 1.00 96.69 455 THR A C 1
ATOM 3260 O O . THR A 1 455 ? -30.542 13.858 35.083 1.00 96.69 455 THR A O 1
ATOM 3263 N N . VAL A 1 456 ? -31.805 12.586 36.442 1.00 97.25 456 VAL A N 1
ATOM 3264 C CA . VAL A 1 456 ? -32.327 11.696 35.402 1.00 97.25 456 VAL A CA 1
ATOM 3265 C C . VAL A 1 456 ? -33.786 11.373 35.695 1.00 97.25 456 VAL A C 1
ATOM 3267 O O . VAL A 1 456 ? -34.184 11.192 36.851 1.00 97.25 456 VAL A O 1
ATOM 3270 N N . ASN A 1 457 ? -34.605 11.342 34.652 1.00 97.94 457 ASN A N 1
ATOM 3271 C CA . ASN A 1 457 ? -35.996 10.929 34.757 1.00 97.94 457 ASN A CA 1
ATOM 3272 C C . ASN A 1 457 ? -36.105 9.410 34.667 1.00 97.94 457 ASN A C 1
ATOM 3274 O O . ASN A 1 457 ? -35.314 8.767 33.986 1.00 97.94 457 ASN A O 1
ATOM 3278 N N . TYR A 1 458 ? -37.130 8.843 35.289 1.00 97.81 458 TYR A N 1
ATOM 3279 C CA . TYR A 1 458 ? -37.464 7.431 35.166 1.00 97.81 458 TYR A CA 1
ATOM 3280 C C . TYR A 1 458 ? -38.957 7.241 34.913 1.00 97.81 458 TYR A C 1
ATOM 3282 O O . TYR A 1 458 ? -39.783 8.066 35.315 1.00 97.81 458 TYR A O 1
ATOM 3290 N N . THR A 1 459 ? -39.311 6.151 34.238 1.00 97.44 459 THR A N 1
ATOM 3291 C CA . THR A 1 459 ? -40.698 5.748 33.971 1.00 97.44 459 THR A CA 1
ATOM 3292 C C . THR A 1 459 ? -40.824 4.235 34.050 1.00 97.44 459 THR A C 1
ATOM 3294 O O . THR A 1 459 ? -39.993 3.525 33.492 1.00 97.44 459 THR A O 1
ATOM 3297 N N . THR A 1 460 ? -41.858 3.745 34.734 1.00 98.06 460 THR A N 1
ATOM 3298 C CA . THR A 1 460 ? -42.194 2.318 34.750 1.00 98.06 460 THR A CA 1
ATOM 3299 C C . THR A 1 460 ? -43.020 1.919 33.528 1.00 98.06 460 THR A C 1
ATOM 3301 O O . THR A 1 460 ? -43.954 2.649 33.185 1.00 98.06 460 THR A O 1
ATOM 3304 N N . ALA A 1 461 ? -42.784 0.741 32.950 1.00 97.25 461 ALA A N 1
ATOM 3305 C CA . ALA A 1 461 ? -43.622 0.178 31.890 1.00 97.25 461 ALA A CA 1
ATOM 3306 C C . ALA A 1 461 ? -43.893 -1.325 32.109 1.00 97.25 461 ALA A C 1
ATOM 3308 O O . ALA A 1 461 ? -42.985 -2.048 32.515 1.00 97.25 461 ALA A O 1
ATOM 3309 N N . PRO A 1 462 ? -45.120 -1.808 31.850 1.00 96.81 462 PRO A N 1
ATOM 3310 C CA . PRO A 1 462 ? -45.461 -3.216 32.039 1.00 96.81 462 PRO A CA 1
ATOM 3311 C C . PRO A 1 462 ? -44.828 -4.098 30.950 1.00 96.81 462 PRO A C 1
ATOM 3313 O O . PRO A 1 462 ? -44.789 -3.697 29.784 1.00 96.81 462 PRO A O 1
ATOM 3316 N N . ILE A 1 463 ? -44.387 -5.310 31.312 1.00 95.88 463 ILE A N 1
ATOM 3317 C CA . ILE A 1 463 ? -44.127 -6.405 30.356 1.00 95.88 463 ILE A CA 1
ATOM 3318 C C . ILE A 1 463 ? -45.269 -7.419 30.460 1.00 95.88 463 ILE A C 1
ATOM 3320 O O . ILE A 1 463 ? -46.084 -7.526 29.545 1.00 95.88 463 ILE A O 1
ATOM 3324 N N . ASN A 1 464 ? -45.345 -8.129 31.584 1.00 93.31 464 ASN A N 1
ATOM 3325 C CA . ASN A 1 464 ? -46.447 -9.025 31.941 1.00 93.31 464 ASN A CA 1
ATOM 3326 C C . ASN A 1 464 ? -47.004 -8.759 33.347 1.00 93.31 464 ASN A C 1
ATOM 3328 O O . ASN A 1 464 ? -48.109 -9.214 33.599 1.00 93.31 464 ASN A O 1
ATOM 3332 N N . ALA A 1 465 ? -46.322 -7.964 34.183 1.00 93.62 465 ALA A N 1
ATOM 3333 C CA . ALA A 1 465 ? -46.936 -7.350 35.359 1.00 93.62 465 ALA A CA 1
ATOM 3334 C C . ALA A 1 465 ? -47.860 -6.204 34.917 1.00 93.62 465 ALA A C 1
ATOM 3336 O O . ALA A 1 465 ? -47.464 -5.302 34.169 1.00 93.62 465 ALA A O 1
ATOM 3337 N N . THR A 1 466 ? -49.097 -6.217 35.381 1.00 93.44 466 THR A N 1
ATOM 3338 C CA . THR A 1 466 ? -50.137 -5.216 35.164 1.00 93.44 466 THR A CA 1
ATOM 3339 C C . THR A 1 466 ? -49.974 -4.005 36.093 1.00 93.44 466 THR A C 1
ATOM 3341 O O . THR A 1 466 ? -50.074 -4.046 37.319 1.00 93.44 466 THR A O 1
ATOM 3344 N N . ALA A 1 467 ? -49.810 -2.833 35.480 1.00 95.38 467 ALA A N 1
ATOM 3345 C CA . ALA A 1 467 ? -49.707 -1.564 36.191 1.00 95.38 467 ALA A CA 1
ATOM 3346 C C . ALA A 1 467 ? -50.923 -1.269 37.099 1.00 95.38 467 ALA A C 1
ATOM 3348 O O . ALA A 1 467 ? -52.068 -1.206 36.648 1.00 95.38 467 ALA A O 1
ATOM 3349 N N . ASN A 1 468 ? -50.639 -0.940 38.357 1.00 93.44 468 ASN A N 1
ATOM 3350 C CA . ASN A 1 468 ? -51.568 -0.678 39.465 1.00 93.44 468 ASN A CA 1
ATOM 3351 C C . ASN A 1 468 ? -52.423 -1.875 39.906 1.00 93.44 468 ASN A C 1
ATOM 3353 O O . ASN A 1 468 ? -53.389 -1.675 40.647 1.00 93.44 468 ASN A O 1
ATOM 3357 N N . VAL A 1 469 ? -52.064 -3.079 39.467 1.00 91.44 469 VAL A N 1
ATOM 3358 C CA . VAL A 1 469 ? -52.525 -4.338 40.059 1.00 91.44 469 VAL A CA 1
ATOM 3359 C C . VAL A 1 469 ? -51.362 -4.944 40.835 1.00 91.44 469 VAL A C 1
ATOM 3361 O O . VAL A 1 469 ? -51.488 -5.044 42.048 1.00 91.44 469 VAL A O 1
ATOM 3364 N N . ASP A 1 470 ? -50.206 -5.111 40.183 1.00 90.75 470 ASP A N 1
ATOM 3365 C CA . ASP A 1 470 ? -49.051 -5.833 40.756 1.00 90.75 470 ASP A CA 1
ATOM 3366 C C . ASP A 1 470 ? -47.958 -4.863 41.247 1.00 90.75 470 ASP A C 1
ATOM 3368 O O . ASP A 1 470 ? -47.223 -5.095 42.207 1.00 90.75 470 ASP A O 1
ATOM 3372 N N . TYR A 1 471 ? -47.881 -3.677 40.636 1.00 95.44 471 TYR A N 1
ATOM 3373 C CA . TYR A 1 471 ? -46.998 -2.589 41.066 1.00 95.44 471 TYR A CA 1
ATOM 3374 C C . TYR A 1 471 ? -47.645 -1.222 40.847 1.00 95.44 471 TYR A C 1
ATOM 3376 O O . TYR A 1 471 ? -48.476 -1.041 39.962 1.00 95.44 471 TYR A O 1
ATOM 3384 N N . THR A 1 472 ? -47.254 -0.202 41.611 1.00 96.81 472 THR A N 1
ATOM 3385 C CA . THR A 1 472 ? -47.742 1.167 41.364 1.00 96.81 472 THR A CA 1
ATOM 3386 C C . THR A 1 472 ? -46.980 1.803 40.204 1.00 96.81 472 THR A C 1
ATOM 3388 O O . THR A 1 472 ? -45.779 2.062 40.317 1.00 96.81 472 THR A O 1
ATOM 3391 N N . SER A 1 473 ? -47.678 2.131 39.113 1.00 96.38 473 SER A N 1
ATOM 3392 C CA . SER A 1 473 ? -47.066 2.821 37.971 1.00 96.38 473 SER A CA 1
ATOM 3393 C C . SER A 1 473 ? -46.525 4.186 38.386 1.00 96.38 473 SER A C 1
ATOM 3395 O O . SER A 1 473 ? -47.234 4.989 38.997 1.00 96.38 473 SER A O 1
ATOM 3397 N N . LYS A 1 474 ? -45.276 4.482 38.023 1.00 96.75 474 LYS A N 1
ATOM 3398 C CA . LYS A 1 474 ? -44.572 5.673 38.497 1.00 96.75 474 LYS A CA 1
ATOM 3399 C C . LYS A 1 474 ? -43.688 6.290 37.421 1.00 96.75 474 LYS A C 1
ATOM 3401 O O . LYS A 1 474 ? -42.964 5.608 36.703 1.00 96.75 474 LYS A O 1
ATOM 3406 N N . THR A 1 475 ? -43.708 7.614 37.378 1.00 97.25 475 THR A N 1
ATOM 3407 C CA . THR A 1 475 ? -42.733 8.441 36.668 1.00 97.25 475 THR A CA 1
ATOM 3408 C C . THR A 1 475 ? -42.152 9.444 37.647 1.00 97.25 475 THR A C 1
ATOM 3410 O O . THR A 1 475 ? -42.872 9.930 38.525 1.00 97.25 475 THR A O 1
ATOM 3413 N N . GLY A 1 476 ? -40.886 9.804 37.501 1.00 96.62 476 GLY A N 1
ATOM 3414 C CA . GLY A 1 476 ? -40.286 10.820 38.353 1.00 96.62 476 GLY A CA 1
ATOM 3415 C C . GLY A 1 476 ? -38.895 11.217 37.903 1.00 96.62 476 GLY A C 1
ATOM 3416 O O . GLY A 1 476 ? -38.423 10.785 36.858 1.00 96.62 476 GLY A O 1
ATOM 3417 N N . THR A 1 477 ? -38.245 12.027 38.726 1.00 97.12 477 THR A N 1
ATOM 3418 C CA . THR A 1 477 ? -36.849 12.430 38.563 1.00 97.12 477 THR A CA 1
ATOM 3419 C C . THR A 1 477 ? -36.099 12.026 39.823 1.00 97.12 477 THR A C 1
ATOM 3421 O O . THR A 1 477 ? -36.613 12.215 40.928 1.00 97.12 477 THR A O 1
ATOM 3424 N N . ILE A 1 478 ? -34.905 11.466 39.664 1.00 97.06 478 ILE A N 1
ATOM 3425 C CA . ILE A 1 478 ? -33.956 11.268 40.761 1.00 97.06 478 ILE A CA 1
ATOM 3426 C C . ILE A 1 478 ? -32.774 12.222 40.605 1.00 97.06 478 ILE A C 1
ATOM 3428 O O . ILE A 1 478 ? -32.475 12.694 39.506 1.00 97.06 478 ILE A O 1
ATOM 3432 N N . THR A 1 479 ? -32.097 12.487 41.717 1.00 96.38 479 THR A N 1
ATOM 3433 C CA . THR A 1 479 ? -30.843 13.238 41.751 1.00 96.38 479 THR A CA 1
ATOM 3434 C C . THR A 1 479 ? -29.766 12.361 42.371 1.00 96.38 479 THR A C 1
ATOM 3436 O O . THR A 1 479 ? -29.935 11.909 43.504 1.00 96.38 479 THR A O 1
ATOM 3439 N N . ILE A 1 480 ? -28.667 12.148 41.650 1.00 96.06 480 ILE A N 1
ATOM 3440 C CA . ILE A 1 480 ? -27.420 11.640 42.223 1.00 96.06 480 ILE A CA 1
ATOM 3441 C C . ILE A 1 480 ? -26.652 12.861 42.730 1.00 96.06 480 ILE A C 1
ATOM 3443 O O . ILE A 1 480 ? -26.476 13.848 42.008 1.00 96.06 480 ILE A O 1
ATOM 3447 N N . ALA A 1 481 ? -26.277 12.839 44.007 1.00 93.25 481 ALA A N 1
ATOM 3448 C CA . ALA A 1 481 ? -25.609 13.970 44.632 1.00 93.25 481 ALA A CA 1
ATOM 3449 C C . ALA A 1 481 ? -24.195 14.164 44.045 1.00 93.25 481 ALA A C 1
ATOM 3451 O O . ALA A 1 481 ? -23.581 13.191 43.601 1.00 93.25 481 ALA A O 1
ATOM 3452 N N . PRO A 1 482 ? -23.652 15.393 44.083 1.00 91.12 482 PRO A N 1
ATOM 3453 C CA . PRO A 1 482 ? -22.267 15.663 43.712 1.00 91.12 482 PRO A CA 1
ATOM 3454 C C . PRO A 1 482 ? -21.273 14.668 44.312 1.00 91.12 482 PRO A C 1
ATOM 3456 O O . PRO A 1 482 ? -21.310 14.421 45.519 1.00 91.12 482 PRO A O 1
ATOM 3459 N N . ASN A 1 483 ? -20.353 14.163 43.492 1.00 86.75 483 ASN A N 1
ATOM 3460 C CA . ASN A 1 483 ? -19.286 13.234 43.873 1.00 86.75 483 ASN A CA 1
ATOM 3461 C C . ASN A 1 483 ? -19.797 11.940 44.536 1.00 86.75 483 ASN A C 1
ATOM 3463 O O . ASN A 1 483 ? -19.105 11.339 45.358 1.00 86.75 483 ASN A O 1
ATOM 3467 N N . THR A 1 484 ? -21.026 11.520 44.224 1.00 92.06 484 THR A N 1
ATOM 3468 C CA . THR A 1 484 ? -21.574 10.230 44.663 1.00 92.06 484 THR A CA 1
ATOM 3469 C C . THR A 1 484 ? -21.866 9.344 43.464 1.00 92.06 484 THR A C 1
ATOM 3471 O O . THR A 1 484 ? -22.221 9.836 42.399 1.00 92.06 484 THR A O 1
ATOM 3474 N N . ALA A 1 485 ? -21.712 8.033 43.647 1.00 93.44 485 ALA A N 1
ATOM 3475 C CA . ALA A 1 485 ? -21.802 7.070 42.554 1.00 93.44 485 ALA A CA 1
ATOM 3476 C C . ALA A 1 485 ? -23.206 6.477 42.352 1.00 93.44 485 ALA A C 1
ATOM 3478 O O . ALA A 1 485 ? -23.423 5.765 41.381 1.00 93.44 485 ALA A O 1
ATOM 3479 N N . THR A 1 486 ? -24.159 6.693 43.268 1.00 95.75 486 THR A N 1
ATOM 3480 C CA . THR A 1 486 ? -25.462 6.009 43.200 1.00 95.75 486 THR A CA 1
ATOM 3481 C C . THR A 1 486 ? -26.629 6.836 43.736 1.00 95.75 486 THR A C 1
ATOM 3483 O O . THR A 1 486 ? -26.473 7.693 44.608 1.00 95.75 486 THR A O 1
ATOM 3486 N N . ALA A 1 487 ? -27.828 6.525 43.246 1.00 96.75 487 ALA A N 1
ATOM 3487 C CA . ALA A 1 487 ? -29.111 6.887 43.847 1.00 96.75 487 ALA A CA 1
ATOM 3488 C C . ALA A 1 487 ? -30.116 5.741 43.654 1.00 96.75 487 ALA A C 1
ATOM 3490 O O . ALA A 1 487 ? -29.900 4.855 42.834 1.00 96.75 487 ALA A O 1
ATOM 3491 N N . THR A 1 488 ? -31.226 5.738 44.396 1.00 96.88 488 THR A N 1
ATOM 3492 C CA . THR A 1 488 ? -32.222 4.656 44.314 1.00 96.88 488 THR A CA 1
ATOM 3493 C C . THR A 1 488 ? -33.582 5.132 43.815 1.00 96.88 488 THR A C 1
ATOM 3495 O O . THR A 1 488 ? -34.035 6.240 44.115 1.00 96.88 488 THR A O 1
ATOM 3498 N N . ILE A 1 489 ? -34.257 4.263 43.065 1.00 97.81 489 ILE A N 1
ATOM 3499 C CA . ILE A 1 489 ? -35.649 4.398 42.641 1.00 97.81 489 ILE A CA 1
ATOM 3500 C C . ILE A 1 489 ? -36.466 3.375 43.424 1.00 97.81 489 ILE A C 1
ATOM 3502 O O . ILE A 1 489 ? -36.163 2.188 43.407 1.00 97.81 489 ILE A O 1
ATOM 3506 N N . SER A 1 490 ? -37.526 3.831 44.093 1.00 96.81 490 SER A N 1
ATOM 3507 C CA . SER A 1 490 ? -38.440 2.958 44.833 1.00 96.81 490 SER A CA 1
ATOM 3508 C C . SER A 1 490 ? -39.818 2.917 44.174 1.00 96.81 490 SER A C 1
ATOM 3510 O O . SER A 1 490 ? -40.493 3.956 44.070 1.00 96.81 490 SER A O 1
ATOM 3512 N N . ILE A 1 491 ? -40.228 1.720 43.754 1.00 97.62 491 ILE A N 1
ATOM 3513 C CA . ILE A 1 491 ? -41.521 1.411 43.137 1.00 97.62 491 ILE A CA 1
ATOM 3514 C C . ILE A 1 491 ? -42.321 0.524 44.105 1.00 97.62 491 ILE A C 1
ATOM 3516 O O . ILE A 1 491 ? -41.854 -0.564 44.429 1.00 97.62 491 ILE A O 1
ATOM 3520 N N . PRO A 1 492 ? -43.485 0.960 44.616 1.00 96.44 492 PRO A N 1
ATOM 3521 C CA . PRO A 1 492 ? -44.321 0.115 45.469 1.00 96.44 492 PRO A CA 1
ATOM 3522 C C . PRO A 1 492 ? -44.811 -1.136 44.729 1.00 96.44 492 PRO A C 1
ATOM 3524 O O . PRO A 1 492 ? -45.326 -1.013 43.615 1.00 96.44 492 PRO A O 1
ATOM 3527 N N . ILE A 1 493 ? -44.686 -2.295 45.374 1.00 94.00 493 ILE A N 1
ATOM 3528 C CA . ILE A 1 493 ? -45.277 -3.567 44.943 1.00 94.00 493 ILE A CA 1
ATOM 3529 C C . ILE A 1 493 ? -46.623 -3.708 45.645 1.00 94.00 493 ILE A C 1
ATOM 3531 O O . ILE A 1 493 ? -46.758 -3.392 46.831 1.00 94.00 493 ILE A O 1
ATOM 3535 N N . LEU A 1 494 ? -47.642 -4.088 44.891 1.00 90.38 494 LEU A N 1
ATOM 3536 C CA . LEU A 1 494 ? -49.001 -4.221 45.383 1.00 90.38 494 LEU A CA 1
ATOM 3537 C C . LEU A 1 494 ? -49.246 -5.701 45.627 1.00 90.38 494 LEU A C 1
ATOM 3539 O O . LEU A 1 494 ? -49.186 -6.470 44.689 1.00 90.38 494 LEU A O 1
ATOM 3543 N N . ASN A 1 495 ? -49.468 -6.069 46.890 1.00 83.06 495 ASN A N 1
ATOM 3544 C CA . ASN A 1 495 ? -49.696 -7.460 47.259 1.00 83.06 495 ASN A CA 1
ATOM 3545 C C . ASN A 1 495 ? -51.172 -7.845 47.166 1.00 83.06 495 ASN A C 1
ATOM 3547 O O . ASN A 1 495 ? -52.003 -7.205 47.829 1.00 83.06 495 ASN A O 1
ATOM 3551 N N . ASP A 1 496 ? -51.467 -8.978 46.541 1.00 76.25 496 ASP A N 1
ATOM 3552 C CA . ASP A 1 496 ? -52.750 -9.653 46.647 1.00 76.25 496 ASP A CA 1
ATOM 3553 C C . ASP A 1 496 ? -52.664 -11.063 47.296 1.00 76.25 496 ASP A C 1
ATOM 3555 O O . ASP A 1 496 ? -51.866 -11.281 48.208 1.00 76.25 496 ASP A O 1
ATOM 3559 N N . ASN A 1 497 ? -53.636 -11.948 47.055 1.00 70.44 497 ASN A N 1
ATOM 3560 C CA . ASN A 1 497 ? -53.620 -13.331 47.575 1.00 70.44 497 ASN A CA 1
ATOM 3561 C C . ASN A 1 497 ? -53.887 -14.359 46.462 1.00 70.44 497 ASN A C 1
ATOM 3563 O O . ASN A 1 497 ? -54.319 -15.486 46.747 1.00 70.44 497 ASN A O 1
ATOM 3567 N N . LEU A 1 498 ? -53.760 -13.947 45.206 1.00 73.44 498 LEU A N 1
ATOM 3568 C CA . LEU A 1 498 ? -53.741 -14.844 44.072 1.00 73.44 498 LEU A CA 1
ATOM 3569 C C . LEU A 1 498 ? -52.379 -15.541 44.045 1.00 73.44 498 LEU A C 1
ATOM 3571 O O . LEU A 1 498 ? -51.542 -15.319 44.904 1.00 73.44 498 LEU A O 1
ATOM 3575 N N . ASN A 1 499 ? -52.266 -16.561 43.202 1.00 72.00 499 ASN A N 1
ATOM 3576 C CA . ASN A 1 499 ? -50.985 -17.212 42.978 1.00 72.00 499 ASN A CA 1
ATOM 3577 C C . ASN A 1 499 ? -50.703 -17.125 41.492 1.00 72.00 499 ASN A C 1
ATOM 3579 O O . ASN A 1 499 ? -51.285 -17.896 40.713 1.00 72.00 499 ASN A O 1
ATOM 3583 N N . GLU A 1 500 ? -49.811 -16.229 41.127 1.00 76.19 500 GLU A N 1
ATOM 3584 C CA . GLU A 1 500 ? -49.516 -15.874 39.749 1.00 76.19 500 GLU A CA 1
ATOM 3585 C C . GLU A 1 500 ? -48.141 -16.418 39.322 1.00 76.19 500 GLU A C 1
ATOM 3587 O O . GLU A 1 500 ? -47.318 -16.794 40.161 1.00 76.19 500 GLU A O 1
ATOM 3592 N N . PRO A 1 501 ? -47.910 -16.633 38.014 1.00 80.75 501 PRO A N 1
ATOM 3593 C CA . PRO A 1 501 ? -46.558 -16.871 37.515 1.00 80.75 501 PRO A CA 1
ATOM 3594 C C . PRO A 1 501 ? -45.701 -15.611 37.692 1.00 80.75 501 PRO A C 1
ATOM 3596 O O . PRO A 1 501 ? -46.252 -14.521 37.742 1.00 80.75 501 PRO A O 1
ATOM 3599 N N . ASP A 1 502 ? -44.373 -15.750 37.679 1.00 86.19 502 ASP A N 1
ATOM 3600 C CA . ASP A 1 502 ? -43.467 -14.597 37.739 1.00 86.19 502 ASP A CA 1
ATOM 3601 C C . ASP A 1 502 ? -43.826 -13.510 36.716 1.00 86.19 502 ASP A C 1
ATOM 3603 O O . ASP A 1 502 ? -43.920 -13.742 35.498 1.00 86.19 502 ASP A O 1
ATOM 3607 N N . GLU A 1 503 ? -43.978 -12.295 37.223 1.00 90.06 503 GLU A N 1
ATOM 3608 C CA . GLU A 1 503 ? -44.375 -11.133 36.447 1.00 90.06 503 GLU A CA 1
ATOM 3609 C C . GLU A 1 503 ? -43.251 -10.112 36.371 1.00 90.06 503 GLU A C 1
ATOM 3611 O O . GLU A 1 503 ? -42.404 -10.017 37.250 1.00 90.06 503 GLU A O 1
ATOM 3616 N N . VAL A 1 504 ? -43.216 -9.326 35.302 1.00 95.38 504 VAL A N 1
ATOM 3617 C CA . VAL A 1 504 ? -42.112 -8.418 35.013 1.00 95.38 504 VAL A CA 1
ATOM 3618 C C . VAL A 1 504 ? -42.643 -7.054 34.592 1.00 95.38 504 VAL A C 1
ATOM 3620 O O . VAL A 1 504 ? -43.566 -6.935 33.776 1.00 95.38 504 VAL A O 1
ATOM 3623 N N . PHE A 1 505 ? -42.010 -6.007 35.112 1.00 97.69 505 PHE A N 1
ATOM 3624 C CA . PHE A 1 505 ? -42.095 -4.646 34.588 1.00 97.69 505 PHE A CA 1
ATOM 3625 C C . PHE A 1 505 ? -40.693 -4.043 34.464 1.00 97.69 505 PHE A C 1
ATOM 3627 O O . PHE A 1 505 ? -39.722 -4.556 35.018 1.00 97.69 505 PHE A O 1
ATOM 3634 N N . THR A 1 506 ? -40.575 -2.941 33.730 1.00 97.62 506 THR A N 1
ATOM 3635 C CA . THR A 1 506 ? -39.308 -2.230 33.540 1.00 97.62 506 THR A CA 1
ATOM 3636 C C . THR A 1 506 ? -39.330 -0.844 34.154 1.00 97.62 506 THR A C 1
ATOM 3638 O O . THR A 1 506 ? -40.387 -0.233 34.313 1.00 97.62 506 THR A O 1
ATOM 3641 N N . VAL A 1 507 ? -38.143 -0.323 34.456 1.00 97.75 507 VAL A N 1
ATOM 3642 C CA . VAL A 1 507 ? -37.879 1.074 34.797 1.00 97.75 507 VAL A CA 1
ATOM 3643 C C . VAL A 1 507 ? -36.878 1.621 33.787 1.00 97.75 507 VAL A C 1
ATOM 3645 O O . VAL A 1 507 ? -35.730 1.191 33.753 1.00 97.75 507 VAL A O 1
ATOM 3648 N N . THR A 1 508 ? -37.306 2.576 32.966 1.00 96.44 508 THR A N 1
ATOM 3649 C CA . THR A 1 508 ? -36.465 3.177 31.922 1.00 96.44 508 THR A CA 1
ATOM 3650 C C . THR A 1 508 ? -35.989 4.561 32.335 1.00 96.44 508 THR A C 1
ATOM 3652 O O . THR A 1 508 ? -36.806 5.409 32.707 1.00 96.44 508 THR A O 1
ATOM 3655 N N . LEU A 1 509 ? -34.680 4.795 32.239 1.00 97.19 509 LEU A N 1
ATOM 3656 C CA . LEU A 1 509 ? -34.044 6.092 32.452 1.00 97.19 509 LEU A CA 1
ATOM 3657 C C . LEU A 1 509 ? -34.168 6.987 31.210 1.00 97.19 509 LEU A C 1
ATOM 3659 O O . LEU A 1 509 ? -34.142 6.517 30.075 1.00 97.19 509 LEU A O 1
ATOM 3663 N N . SER A 1 510 ? -34.310 8.298 31.406 1.00 95.38 510 SER A N 1
ATOM 3664 C CA . SER A 1 510 ? -34.420 9.273 30.313 1.00 95.38 510 SER A CA 1
ATOM 3665 C C . SER A 1 510 ? -34.002 10.683 30.733 1.00 95.38 510 SER A C 1
ATOM 3667 O O . SER A 1 510 ? -34.006 11.017 31.916 1.00 95.38 510 SER A O 1
ATOM 3669 N N . ASN A 1 511 ? -33.695 11.536 29.750 1.00 94.94 511 ASN A N 1
ATOM 3670 C CA . ASN A 1 511 ? -33.385 12.963 29.930 1.00 94.94 511 ASN A CA 1
ATOM 3671 C C . ASN A 1 511 ? -32.342 13.244 31.037 1.00 94.94 511 ASN A C 1
ATOM 3673 O O . ASN A 1 511 ? -32.652 13.983 31.978 1.00 94.94 511 ASN A O 1
ATOM 3677 N N . PRO A 1 512 ? -31.138 12.644 30.969 1.00 95.25 512 PRO A N 1
ATOM 3678 C CA . PRO A 1 512 ? -30.093 12.914 31.942 1.00 95.25 512 PRO A CA 1
ATOM 3679 C C . PRO A 1 512 ? -29.574 14.355 31.792 1.00 95.25 512 PRO A C 1
ATOM 3681 O O . PRO A 1 512 ? -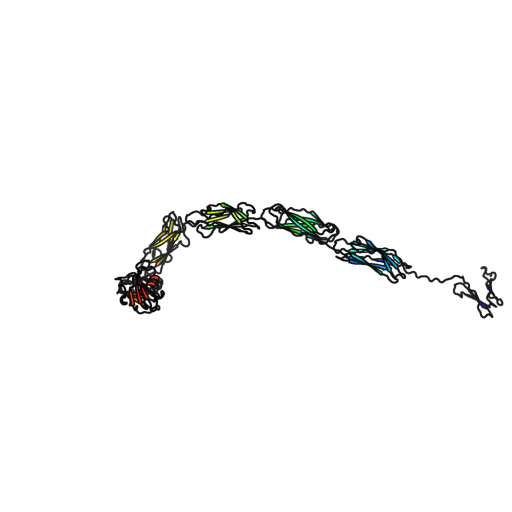29.569 14.928 30.702 1.00 95.25 512 PRO A O 1
ATOM 3684 N N . VAL A 1 513 ? -29.127 14.940 32.899 1.00 94.44 513 VAL A N 1
ATOM 3685 C CA . VAL A 1 513 ? -28.421 16.228 32.961 1.00 94.44 513 VAL A CA 1
ATOM 3686 C C . VAL A 1 513 ? -27.104 15.990 33.684 1.00 94.44 513 VAL A C 1
ATOM 3688 O O . VAL A 1 513 ? -27.111 15.354 34.736 1.00 94.44 513 VAL A O 1
ATOM 3691 N N . ASN A 1 514 ? -26.003 16.519 33.141 1.00 90.56 514 ASN A N 1
ATOM 3692 C CA . ASN A 1 514 ? -24.626 16.313 33.625 1.00 90.56 514 ASN A CA 1
ATOM 3693 C C . ASN A 1 514 ? -24.129 14.855 33.559 1.00 90.56 514 ASN A C 1
ATOM 3695 O O . ASN A 1 514 ? -23.152 14.513 34.219 1.00 90.56 514 ASN A O 1
ATOM 3699 N N . ALA A 1 515 ? -24.805 14.016 32.773 1.00 91.81 515 ALA A N 1
ATOM 3700 C CA . ALA A 1 515 ? -24.429 12.639 32.481 1.00 91.81 515 ALA A CA 1
ATOM 3701 C C . ALA A 1 515 ? -25.041 12.200 31.142 1.00 91.81 515 ALA A C 1
ATOM 3703 O O . ALA A 1 515 ? -25.955 12.851 30.623 1.00 91.81 515 ALA A O 1
ATOM 3704 N N . THR A 1 516 ? -24.569 11.082 30.606 1.00 91.06 516 THR A N 1
ATOM 3705 C CA . THR A 1 516 ? -25.215 10.334 29.523 1.00 91.06 516 THR A CA 1
ATOM 3706 C C . THR A 1 516 ? -25.850 9.053 30.070 1.00 91.06 516 THR A C 1
ATOM 3708 O O . THR A 1 516 ? -25.638 8.685 31.222 1.00 91.06 516 THR A O 1
ATOM 3711 N N . ILE A 1 517 ? -26.690 8.388 29.275 1.00 88.81 517 ILE A N 1
ATOM 3712 C CA . ILE A 1 517 ? -27.222 7.057 29.600 1.00 88.81 517 ILE A CA 1
ATOM 3713 C C . ILE A 1 517 ? -26.583 6.072 28.630 1.00 88.81 517 ILE A C 1
ATOM 3715 O O . ILE A 1 517 ? -26.616 6.316 27.422 1.00 88.81 517 ILE A O 1
ATOM 3719 N N . ASN A 1 518 ? -26.054 4.964 29.147 1.00 78.88 518 ASN A N 1
ATOM 3720 C CA . ASN A 1 518 ? -25.655 3.844 28.306 1.00 78.88 518 ASN A CA 1
ATOM 3721 C C . ASN A 1 518 ? -26.918 3.255 27.638 1.00 78.88 518 ASN A C 1
ATOM 3723 O O . ASN A 1 518 ? -27.812 2.804 28.359 1.00 78.88 518 ASN A O 1
ATOM 3727 N N . PRO A 1 519 ? -27.048 3.265 26.295 1.00 73.25 519 PRO A N 1
ATOM 3728 C CA . PRO A 1 519 ? -28.253 2.786 25.618 1.00 73.25 519 PRO A CA 1
ATOM 3729 C C . PRO A 1 519 ? -28.612 1.340 25.974 1.00 73.25 519 PRO A C 1
ATOM 3731 O O . PRO A 1 519 ? -29.797 1.017 26.061 1.00 73.25 519 PRO A O 1
ATOM 3734 N N . ASP A 1 520 ? -27.599 0.504 26.214 1.00 75.94 520 ASP A N 1
ATOM 3735 C CA . ASP A 1 520 ? -27.766 -0.920 26.507 1.00 75.94 520 ASP A CA 1
ATOM 3736 C C . ASP A 1 520 ? -28.154 -1.180 27.975 1.00 75.94 520 ASP A C 1
ATOM 3738 O O . ASP A 1 520 ? -28.683 -2.242 28.294 1.00 75.94 520 ASP A O 1
ATOM 3742 N N . GLU A 1 521 ? -27.971 -0.195 28.863 1.00 81.56 521 GLU A N 1
ATOM 3743 C CA . GLU A 1 521 ? -28.218 -0.308 30.312 1.00 81.56 521 GLU A CA 1
ATOM 3744 C C . GLU A 1 521 ? -29.210 0.749 30.832 1.00 81.56 521 GLU A C 1
ATOM 3746 O O . GLU A 1 521 ? -29.290 1.043 32.026 1.00 81.56 521 GLU A O 1
ATOM 3751 N N . ALA A 1 522 ? -30.003 1.334 29.933 1.00 89.12 522 ALA A N 1
ATOM 3752 C CA . ALA A 1 522 ? -31.005 2.345 30.264 1.00 89.12 522 ALA A CA 1
ATOM 3753 C C . ALA A 1 522 ? -32.245 1.777 30.985 1.00 89.12 522 ALA A C 1
ATOM 3755 O O . ALA A 1 522 ? -33.111 2.546 31.418 1.00 89.12 522 ALA A O 1
ATOM 3756 N N . ILE A 1 523 ? -32.386 0.449 31.044 1.00 94.38 523 ILE A N 1
ATOM 3757 C CA . ILE A 1 523 ? -33.609 -0.251 31.447 1.00 94.38 523 ILE A CA 1
ATOM 3758 C C . ILE A 1 523 ? -33.284 -1.258 32.548 1.00 94.38 523 ILE A C 1
ATOM 3760 O O . ILE A 1 523 ? -32.576 -2.223 32.295 1.00 94.38 523 ILE A O 1
ATOM 3764 N N . GLY A 1 524 ? -33.866 -1.064 33.733 1.00 95.19 524 GLY A N 1
ATOM 3765 C CA . GLY A 1 524 ? -33.831 -2.044 34.819 1.00 95.19 524 GLY A CA 1
ATOM 3766 C C . GLY A 1 524 ? -35.113 -2.872 34.828 1.00 95.19 524 GLY A C 1
ATOM 3767 O O . GLY A 1 524 ? -36.212 -2.310 34.811 1.00 95.19 524 GLY A O 1
ATOM 3768 N N . GLN A 1 525 ? -34.994 -4.193 34.842 1.00 96.56 525 GLN A N 1
ATOM 3769 C CA . GLN A 1 525 ? -36.099 -5.140 34.962 1.00 96.56 525 GLN A CA 1
ATOM 3770 C C . GLN A 1 525 ? -36.377 -5.473 36.427 1.00 96.56 525 GLN A C 1
ATOM 3772 O O . GLN A 1 525 ? -35.471 -5.707 37.226 1.00 96.56 525 GLN A O 1
ATOM 3777 N N . VAL A 1 526 ? -37.659 -5.525 36.773 1.00 96.88 526 VAL A N 1
ATOM 3778 C CA . VAL A 1 526 ? -38.132 -5.980 38.079 1.00 96.88 526 VAL A CA 1
ATOM 3779 C C . VAL A 1 526 ? -38.996 -7.207 37.870 1.00 96.88 526 VAL A C 1
ATOM 3781 O O . VAL A 1 526 ? -40.039 -7.108 37.228 1.00 96.88 526 VAL A O 1
ATOM 3784 N N . ILE A 1 527 ? -38.566 -8.335 38.430 1.00 93.75 527 ILE A N 1
ATOM 3785 C CA . ILE A 1 527 ? -39.335 -9.581 38.468 1.00 93.75 527 ILE A CA 1
ATOM 3786 C C . ILE A 1 527 ? -40.072 -9.650 39.809 1.00 93.75 527 ILE A C 1
ATOM 3788 O O . ILE A 1 527 ? -39.442 -9.567 40.863 1.00 93.75 527 ILE A O 1
ATOM 3792 N N . ILE A 1 528 ? -41.389 -9.792 39.776 1.00 90.38 528 ILE A N 1
ATOM 3793 C CA . ILE A 1 528 ? -42.262 -10.000 40.927 1.00 90.38 528 ILE A CA 1
ATOM 3794 C C . ILE A 1 528 ? -42.575 -11.495 40.994 1.00 90.38 528 ILE A C 1
ATOM 3796 O O . ILE A 1 528 ? -43.024 -12.082 40.013 1.00 90.38 528 ILE A O 1
ATOM 3800 N N . THR A 1 529 ? -42.303 -12.102 42.145 1.00 86.38 529 THR A N 1
ATOM 3801 C CA . THR A 1 529 ? -42.559 -13.523 42.422 1.00 86.38 529 THR A CA 1
ATOM 3802 C C . THR A 1 529 ? -43.581 -13.658 43.546 1.00 86.38 529 THR A C 1
ATOM 3804 O O . THR A 1 529 ? -43.592 -12.842 44.469 1.00 86.38 529 THR A O 1
ATOM 3807 N N . ASP A 1 530 ? -44.403 -14.702 43.502 1.00 78.31 530 ASP A N 1
ATOM 3808 C CA . ASP A 1 530 ? -45.504 -14.916 44.448 1.00 78.31 530 ASP A CA 1
ATOM 3809 C C . ASP A 1 530 ? -45.145 -15.953 45.542 1.00 78.31 530 ASP A C 1
ATOM 3811 O O . ASP A 1 530 ? -44.153 -16.691 45.457 1.00 78.31 530 ASP A O 1
ATOM 3815 N N . THR A 1 531 ? -45.954 -16.024 46.603 1.00 81.38 531 THR A N 1
ATOM 3816 C CA . THR A 1 531 ? -45.927 -17.068 47.634 1.00 81.38 531 THR A CA 1
ATOM 3817 C C . THR A 1 531 ? -47.168 -17.954 47.570 1.00 81.38 531 THR A C 1
ATOM 3819 O O . THR A 1 531 ? -48.238 -17.603 48.073 1.00 81.38 531 THR A O 1
ATOM 3822 N N . LEU A 1 532 ? -46.998 -19.203 47.118 1.00 85.31 532 LEU A N 1
ATOM 3823 C CA . LEU A 1 532 ? -48.084 -20.179 47.100 1.00 85.31 532 LEU A CA 1
ATOM 3824 C C . LEU A 1 532 ? -48.520 -20.541 48.524 1.00 85.31 532 LEU A C 1
ATOM 3826 O O . LEU A 1 532 ? -47.800 -21.216 49.262 1.00 85.31 532 LEU A O 1
ATOM 3830 N N . GLN A 1 533 ? -49.745 -20.179 48.901 1.00 88.38 533 GLN A N 1
ATOM 3831 C CA . GLN A 1 533 ? -50.342 -20.599 50.171 1.00 88.38 533 GLN A CA 1
ATOM 3832 C C . GLN A 1 533 ? -51.174 -21.878 50.000 1.00 88.38 533 GLN A C 1
ATOM 3834 O O . GLN A 1 533 ? -52.037 -21.955 49.127 1.00 88.38 533 GLN A O 1
ATOM 3839 N N . SER A 1 534 ? -50.962 -22.892 50.849 1.00 88.81 534 SER A N 1
ATOM 3840 C CA . SER A 1 534 ? -51.672 -24.178 50.746 1.00 88.81 534 SER A CA 1
ATOM 3841 C C . SER A 1 534 ? -52.226 -24.680 52.079 1.00 88.81 534 SER A C 1
ATOM 3843 O O . SER A 1 534 ? -51.500 -24.827 53.057 1.00 88.81 534 SER A O 1
ATOM 3845 N N . ALA A 1 535 ? -53.520 -25.018 52.106 1.00 93.38 535 ALA A N 1
ATOM 3846 C CA . ALA A 1 535 ? -54.191 -25.664 53.246 1.00 93.38 535 ALA A CA 1
ATOM 3847 C C . ALA A 1 535 ? -54.218 -27.207 53.152 1.00 93.38 535 ALA A C 1
ATOM 3849 O O . ALA A 1 535 ? -54.841 -27.880 53.975 1.00 93.38 535 ALA A O 1
ATOM 3850 N N . ILE A 1 536 ? -53.576 -27.771 52.125 1.00 94.88 536 ILE A N 1
ATOM 3851 C CA . ILE A 1 536 ? -53.434 -29.211 51.874 1.00 94.88 536 ILE A CA 1
ATOM 3852 C C . ILE A 1 536 ? -51.970 -29.546 51.571 1.00 94.88 536 ILE A C 1
ATOM 3854 O O . ILE A 1 536 ? -51.187 -28.658 51.232 1.00 94.88 536 ILE A O 1
ATOM 3858 N N . THR A 1 537 ? -51.605 -30.828 51.647 1.00 97.25 537 THR A N 1
ATOM 3859 C CA . THR A 1 537 ? -50.283 -31.297 51.205 1.00 97.25 537 THR A CA 1
ATOM 3860 C C . THR A 1 537 ? -50.019 -30.880 49.760 1.00 97.25 537 THR A C 1
ATOM 3862 O O . THR A 1 537 ? -50.872 -31.084 48.891 1.00 97.25 537 THR A O 1
ATOM 3865 N N . ARG A 1 538 ? -48.843 -30.300 49.503 1.00 94.69 538 ARG A N 1
ATOM 3866 C CA . ARG A 1 538 ? -48.524 -29.675 48.219 1.00 94.69 538 ARG A CA 1
ATOM 3867 C C . ARG A 1 538 ? -47.090 -29.947 47.791 1.00 94.69 538 ARG A C 1
ATOM 3869 O O . ARG A 1 538 ? -46.164 -29.878 48.591 1.00 94.69 538 ARG A O 1
ATOM 3876 N N . THR A 1 539 ? -46.933 -30.190 46.496 1.00 94.94 539 THR A N 1
ATOM 3877 C CA . THR A 1 539 ? -45.652 -30.098 45.796 1.00 94.94 539 THR A CA 1
ATOM 3878 C C . THR A 1 539 ? -45.658 -28.827 44.954 1.00 94.94 539 THR A C 1
ATOM 3880 O O . THR A 1 539 ? -46.654 -28.569 44.269 1.00 94.94 539 THR A O 1
ATOM 3883 N N . LEU A 1 540 ? -44.589 -28.035 45.028 1.00 90.06 540 LEU A N 1
ATOM 3884 C CA . LEU A 1 540 ? -44.418 -26.835 44.217 1.00 90.06 540 LEU A CA 1
ATOM 3885 C C . LEU A 1 540 ? -44.421 -27.206 42.721 1.00 90.06 540 LEU A C 1
ATOM 3887 O O . LEU A 1 540 ? -43.747 -28.164 42.325 1.00 90.06 540 LEU A O 1
ATOM 3891 N N . PRO A 1 541 ? -45.201 -26.500 41.881 1.00 85.44 541 PRO A N 1
ATOM 3892 C CA . PRO A 1 541 ? -45.018 -26.524 40.433 1.00 85.44 541 PRO A CA 1
ATOM 3893 C C . PRO A 1 541 ? -43.616 -26.033 40.042 1.00 85.44 541 PRO A C 1
ATOM 3895 O O . PRO A 1 541 ? -42.876 -25.505 40.869 1.00 85.44 541 PRO A O 1
ATOM 3898 N N . ASN A 1 542 ? -43.253 -26.177 38.768 1.00 78.56 542 ASN A N 1
ATOM 3899 C CA . ASN A 1 542 ? -42.057 -25.513 38.244 1.00 78.56 542 ASN A CA 1
ATOM 3900 C C . ASN A 1 542 ? -42.244 -23.983 38.313 1.00 78.56 542 ASN A C 1
ATOM 3902 O O . ASN A 1 542 ? -43.349 -23.520 38.025 1.00 78.56 542 ASN A O 1
ATOM 3906 N N . ASN A 1 543 ? -41.174 -23.237 38.618 1.00 71.12 543 ASN A N 1
ATOM 3907 C CA . ASN A 1 543 ? -41.134 -21.763 38.678 1.00 71.12 543 ASN A CA 1
ATOM 3908 C C . ASN A 1 543 ? -42.023 -21.150 39.775 1.00 71.12 543 ASN A C 1
ATOM 3910 O O . ASN A 1 543 ? -42.657 -20.122 39.569 1.00 71.12 543 ASN A O 1
ATOM 3914 N N . VAL A 1 544 ? -42.167 -21.851 40.895 1.00 81.56 544 VAL A N 1
ATOM 3915 C CA . VAL A 1 544 ? -42.772 -21.297 42.105 1.00 81.56 544 VAL A CA 1
ATOM 3916 C C . VAL A 1 544 ? -41.843 -21.679 43.232 1.00 81.56 544 VAL A C 1
ATOM 3918 O O . VAL A 1 544 ? -41.724 -22.861 43.552 1.00 81.56 544 VAL A O 1
ATOM 3921 N N . GLU A 1 545 ? -41.179 -20.693 43.819 1.00 86.50 545 GLU A N 1
ATOM 3922 C CA . GLU A 1 545 ? -40.088 -20.946 44.758 1.00 86.50 545 GLU A CA 1
ATOM 3923 C C . GLU A 1 545 ? -40.499 -20.725 46.216 1.00 86.50 545 GLU A C 1
ATOM 3925 O O . GLU A 1 545 ? -39.814 -21.211 47.109 1.00 86.50 545 GLU A O 1
ATOM 3930 N N . ASN A 1 546 ? -41.635 -20.079 46.491 1.00 87.31 546 ASN A N 1
ATOM 3931 C CA . ASN A 1 546 ? -42.113 -19.832 47.853 1.00 87.31 546 ASN A CA 1
ATOM 3932 C C . ASN A 1 546 ? -43.396 -20.637 48.146 1.00 87.31 546 ASN A C 1
ATOM 3934 O O . ASN A 1 546 ? -44.414 -20.465 47.477 1.00 87.31 546 ASN A O 1
ATOM 3938 N N . LEU A 1 547 ? -43.374 -21.496 49.174 1.00 90.56 547 LEU A N 1
ATOM 3939 C CA . LEU A 1 547 ? -44.538 -22.248 49.669 1.00 90.56 547 LEU A CA 1
ATOM 3940 C C . LEU A 1 547 ? -44.800 -21.918 51.137 1.00 90.56 547 LEU A C 1
ATOM 3942 O O . LEU A 1 547 ? -43.929 -22.105 51.982 1.00 90.56 547 LEU A O 1
ATOM 3946 N N . ARG A 1 548 ? -46.037 -21.542 51.468 1.00 92.12 548 ARG A N 1
ATOM 3947 C CA . ARG A 1 548 ? -46.506 -21.419 52.853 1.00 92.12 548 ARG A CA 1
ATOM 3948 C C . ARG A 1 548 ? -47.669 -22.365 53.127 1.00 92.12 548 ARG A C 1
ATOM 3950 O O . ARG A 1 548 ? -48.766 -22.201 52.592 1.00 92.12 548 ARG A O 1
ATOM 3957 N N . LEU A 1 549 ? -47.456 -23.337 54.003 1.00 94.81 549 LEU A N 1
ATOM 3958 C CA . LEU A 1 549 ? -48.517 -24.194 54.516 1.00 94.81 549 LEU A CA 1
ATOM 3959 C C . LEU A 1 549 ? -49.337 -23.410 55.548 1.00 94.81 549 LEU A C 1
ATOM 3961 O O . LEU A 1 549 ? -48.791 -22.724 56.409 1.00 94.81 549 LEU A O 1
ATOM 3965 N N . ILE A 1 550 ? -50.663 -23.492 55.467 1.00 93.06 550 ILE A N 1
ATOM 3966 C CA . ILE A 1 550 ? -51.578 -22.772 56.364 1.00 93.06 550 ILE A CA 1
ATOM 3967 C C . ILE A 1 550 ? -52.496 -23.734 57.127 1.00 93.06 550 ILE A C 1
ATOM 3969 O O . ILE A 1 550 ? -52.700 -24.886 56.742 1.00 93.06 550 ILE A O 1
ATOM 3973 N N . GLY A 1 551 ? -53.057 -23.258 58.241 1.00 93.75 551 GLY A N 1
ATOM 3974 C CA . GLY A 1 551 ? -53.930 -24.040 59.121 1.00 93.75 551 GLY A CA 1
ATOM 3975 C C . GLY A 1 551 ? -53.183 -24.828 60.204 1.00 93.75 551 GLY A C 1
ATOM 3976 O O . GLY A 1 551 ? -52.054 -24.507 60.567 1.00 93.75 551 GLY A O 1
ATOM 3977 N N . THR A 1 552 ? -53.852 -25.837 60.765 1.00 94.75 552 THR A N 1
ATOM 3978 C CA . THR A 1 552 ? -53.360 -26.630 61.914 1.00 94.75 552 THR A CA 1
ATOM 3979 C C . THR A 1 552 ? -53.299 -28.133 61.628 1.00 94.75 552 THR A C 1
ATOM 3981 O O . THR A 1 552 ? -53.054 -28.926 62.531 1.00 94.75 552 THR A O 1
ATOM 3984 N N . ASN A 1 553 ? -53.613 -28.551 60.399 1.00 96.44 553 ASN A N 1
ATOM 3985 C CA . ASN A 1 553 ? -53.570 -29.957 60.000 1.00 96.44 553 ASN A CA 1
ATOM 3986 C C . ASN A 1 553 ? -52.130 -30.374 59.682 1.00 96.44 553 ASN A C 1
ATOM 3988 O O . ASN A 1 553 ? -51.345 -29.551 59.216 1.00 96.44 553 ASN A O 1
ATOM 3992 N N . ASN A 1 554 ? -51.831 -31.665 59.836 1.00 97.12 554 ASN A N 1
ATOM 3993 C CA . ASN A 1 554 ? -50.559 -32.265 59.426 1.00 97.12 554 ASN A CA 1
ATOM 3994 C C . ASN A 1 554 ? -50.507 -32.368 57.894 1.00 97.12 554 ASN A C 1
ATOM 3996 O O . ASN A 1 554 ? -50.923 -33.375 57.316 1.00 97.12 554 ASN A O 1
ATOM 4000 N N . ILE A 1 555 ? -50.076 -31.293 57.241 1.00 97.44 555 ILE A N 1
ATOM 4001 C CA . ILE A 1 555 ? -49.925 -31.202 55.787 1.00 97.44 555 ILE A CA 1
ATOM 4002 C C . ILE A 1 555 ? -48.446 -31.083 55.439 1.00 97.44 555 ILE A C 1
ATOM 4004 O O . ILE A 1 555 ? -47.658 -30.567 56.218 1.00 97.44 555 ILE A O 1
ATOM 4008 N N . ASN A 1 556 ? -48.066 -31.585 54.270 1.00 98.00 556 ASN A N 1
ATOM 4009 C CA . ASN A 1 556 ? -46.660 -31.690 53.889 1.00 98.00 556 ASN A CA 1
ATOM 4010 C C . ASN A 1 556 ? -46.322 -30.727 52.748 1.00 98.00 556 ASN A C 1
ATOM 4012 O O . ASN A 1 556 ? -47.167 -30.449 51.890 1.00 98.00 556 ASN A O 1
ATOM 4016 N N . GLY A 1 557 ? -45.079 -30.257 52.729 1.00 97.69 557 GLY A N 1
ATOM 4017 C CA . GLY A 1 557 ? -44.532 -29.385 51.697 1.00 97.69 557 GLY A CA 1
ATOM 4018 C C . GLY A 1 557 ? -43.423 -30.095 50.934 1.00 97.69 557 GLY A C 1
ATOM 4019 O O . GLY A 1 557 ? -42.543 -30.719 51.523 1.00 97.69 557 GLY A O 1
ATOM 4020 N N . THR A 1 558 ? -43.463 -30.031 49.610 1.00 97.31 558 THR A N 1
ATOM 4021 C CA . THR A 1 558 ? -42.390 -30.557 48.764 1.00 97.31 558 THR A CA 1
ATOM 4022 C C . THR A 1 558 ? -42.000 -29.527 47.717 1.00 97.31 558 THR A C 1
ATOM 4024 O O . THR A 1 558 ? -42.874 -28.988 47.043 1.00 97.31 558 THR A O 1
ATOM 4027 N N . GLY A 1 559 ? -40.706 -29.279 47.570 1.00 95.56 559 GLY A N 1
ATOM 4028 C CA . GLY A 1 559 ? -40.142 -28.358 46.598 1.00 95.56 559 GLY A CA 1
ATOM 4029 C C . GLY A 1 559 ? -40.141 -28.870 45.157 1.00 95.56 559 GLY A C 1
ATOM 4030 O O . GLY A 1 559 ? -40.680 -29.942 44.841 1.00 95.56 559 GLY A O 1
ATOM 4031 N N . ASN A 1 560 ? -39.552 -28.074 44.273 1.00 91.69 560 ASN A N 1
ATOM 4032 C CA . ASN A 1 560 ? -39.266 -28.373 42.876 1.00 91.69 560 ASN A CA 1
ATOM 4033 C C . ASN A 1 560 ? -37.747 -28.621 42.702 1.00 91.69 560 ASN A C 1
ATOM 4035 O O . ASN A 1 560 ? -37.192 -29.366 43.494 1.00 91.69 560 ASN A O 1
ATOM 4039 N N . ALA A 1 561 ? -37.100 -28.164 41.629 1.00 92.25 561 ALA A N 1
ATOM 4040 C CA . ALA A 1 561 ? -35.648 -28.330 41.437 1.00 92.25 561 ALA A CA 1
ATOM 4041 C C . ALA A 1 561 ? -34.862 -27.010 41.581 1.00 92.25 561 ALA A C 1
ATOM 4043 O O . ALA A 1 561 ? -33.668 -26.972 41.281 1.00 92.25 561 ALA A O 1
ATOM 4044 N N . GLY A 1 562 ? -35.556 -25.924 41.927 1.00 91.44 562 GLY A N 1
ATOM 4045 C CA . GLY A 1 562 ? -34.990 -24.609 42.197 1.00 91.44 562 GLY A CA 1
ATOM 4046 C C . GLY A 1 562 ? -34.811 -24.370 43.694 1.00 91.44 562 GLY A C 1
ATOM 4047 O O . GLY A 1 562 ? -35.167 -25.199 44.516 1.00 91.44 562 GLY A O 1
ATOM 4048 N N . ASN A 1 563 ? -34.283 -23.200 44.045 1.00 92.81 563 ASN A N 1
ATOM 4049 C CA . ASN A 1 563 ? -34.013 -22.821 45.433 1.00 92.81 563 ASN A CA 1
ATOM 4050 C C . ASN A 1 563 ? -35.321 -22.447 46.141 1.00 92.81 563 ASN A C 1
ATOM 4052 O O . ASN A 1 563 ? -35.822 -21.334 45.970 1.00 92.81 563 ASN A O 1
ATOM 4056 N N . ASN A 1 564 ? -35.897 -23.365 46.909 1.00 92.94 564 ASN A N 1
ATOM 4057 C CA . ASN A 1 564 ? -37.222 -23.189 47.483 1.00 92.94 564 ASN A CA 1
ATOM 4058 C C . ASN A 1 564 ? -37.186 -22.635 48.908 1.00 92.94 564 ASN A C 1
ATOM 4060 O O . ASN A 1 564 ? -36.363 -23.007 49.738 1.00 92.94 564 ASN A O 1
ATOM 4064 N N . ASN A 1 565 ? -38.153 -21.783 49.225 1.00 93.25 565 ASN A N 1
ATOM 4065 C CA . ASN A 1 565 ? -38.451 -21.318 50.567 1.00 93.25 565 ASN A CA 1
ATOM 4066 C C . ASN A 1 565 ? -39.782 -21.928 51.024 1.00 93.25 565 ASN A C 1
ATOM 4068 O O . ASN A 1 565 ? -40.857 -21.492 50.605 1.00 93.25 565 ASN A O 1
ATOM 4072 N N . ILE A 1 566 ? -39.716 -22.965 51.861 1.00 96.25 566 ILE A N 1
ATOM 4073 C CA . ILE A 1 566 ? -40.890 -23.715 52.318 1.00 96.25 566 ILE A CA 1
ATOM 4074 C C . ILE A 1 566 ? -41.110 -23.452 53.802 1.00 96.25 566 ILE A C 1
ATOM 4076 O O . ILE A 1 566 ? -40.295 -23.832 54.637 1.00 96.25 566 ILE A O 1
ATOM 4080 N N . THR A 1 567 ? -42.247 -22.843 54.131 1.00 95.69 567 THR A N 1
ATOM 4081 C CA . THR A 1 567 ? -42.688 -22.607 55.507 1.00 95.69 567 THR A CA 1
ATOM 4082 C C . THR A 1 567 ? -43.872 -23.498 55.857 1.00 95.69 567 THR A C 1
ATOM 4084 O O . THR A 1 567 ? -44.922 -23.433 55.215 1.00 95.69 567 THR A O 1
ATOM 4087 N N . GLY A 1 568 ? -43.697 -24.324 56.881 1.00 96.81 568 GLY A N 1
ATOM 4088 C CA . GLY A 1 568 ? -44.717 -25.168 57.475 1.00 96.81 568 GLY A CA 1
ATOM 4089 C C . GLY A 1 568 ? -45.734 -24.395 58.318 1.00 96.81 568 GLY A C 1
ATOM 4090 O O . GLY A 1 568 ? -45.674 -23.172 58.464 1.00 96.81 568 GLY A O 1
ATOM 4091 N N . ASN A 1 569 ? -46.728 -25.119 58.822 1.00 96.50 569 ASN A N 1
ATOM 4092 C CA . ASN A 1 569 ? -47.815 -24.591 59.631 1.00 96.50 569 ASN A CA 1
ATOM 4093 C C . ASN A 1 569 ? -47.632 -24.963 61.116 1.00 96.50 569 ASN A C 1
ATOM 4095 O O . ASN A 1 569 ? -46.527 -24.915 61.637 1.00 96.50 569 ASN A O 1
ATOM 4099 N N . SER A 1 570 ? -48.722 -25.215 61.847 1.00 96.50 570 SER A N 1
ATOM 4100 C CA . SER A 1 570 ? -48.658 -25.601 63.269 1.00 96.50 570 SER A CA 1
ATOM 4101 C C . SER A 1 570 ? -48.894 -27.092 63.544 1.00 96.50 570 SER A C 1
ATOM 4103 O O . SER A 1 570 ? -48.981 -27.499 64.704 1.00 96.50 570 SER A O 1
ATOM 4105 N N . GLY A 1 571 ? -49.094 -27.885 62.491 1.00 96.81 571 GLY A N 1
ATOM 4106 C CA . GLY A 1 571 ? -49.185 -29.339 62.564 1.00 96.81 571 GLY A CA 1
ATOM 4107 C C . GLY A 1 571 ? -47.832 -29.986 62.287 1.00 96.81 571 GLY A C 1
ATOM 4108 O O . GLY A 1 571 ? -46.905 -29.329 61.852 1.00 96.81 571 GLY A O 1
ATOM 4109 N N . ASN A 1 572 ? -47.746 -31.302 62.460 1.00 97.56 572 ASN A N 1
ATOM 4110 C CA . ASN A 1 572 ? -46.518 -32.051 62.185 1.00 97.56 572 ASN A CA 1
ATOM 4111 C C . ASN A 1 572 ? -46.336 -32.191 60.669 1.00 97.56 572 ASN A C 1
ATOM 4113 O O . ASN A 1 572 ? -47.068 -32.954 60.026 1.00 97.56 572 ASN A O 1
ATOM 4117 N N . ASN A 1 573 ? -45.419 -31.429 60.088 1.00 98.31 573 ASN A N 1
ATOM 4118 C CA . ASN A 1 573 ? -45.193 -31.348 58.652 1.00 98.31 573 ASN A CA 1
ATOM 4119 C C . ASN A 1 573 ? -44.028 -32.241 58.226 1.00 98.31 573 ASN A C 1
ATOM 4121 O O . ASN A 1 573 ? -43.008 -32.335 58.903 1.00 98.31 573 ASN A O 1
ATOM 4125 N N . GLN A 1 574 ? -44.154 -32.874 57.061 1.00 97.94 574 GLN A N 1
ATOM 4126 C CA . GLN A 1 574 ? -42.995 -33.376 56.325 1.00 97.94 574 GLN A CA 1
ATOM 4127 C C . GLN A 1 574 ? -42.599 -32.337 55.283 1.00 97.94 574 GLN A C 1
ATOM 4129 O O . GLN A 1 574 ? -43.427 -31.951 54.452 1.00 97.94 574 GLN A O 1
ATOM 4134 N N . ILE A 1 575 ? -41.348 -31.891 55.330 1.00 98.31 575 ILE A N 1
ATOM 4135 C CA . ILE A 1 575 ? -40.822 -30.845 54.456 1.00 98.31 575 ILE A CA 1
ATOM 4136 C C . ILE A 1 575 ? -39.625 -31.397 53.690 1.00 98.31 575 ILE A C 1
ATOM 4138 O O . ILE A 1 575 ? -38.653 -31.853 54.284 1.00 98.31 575 ILE A O 1
ATOM 4142 N N . ASN A 1 576 ? -39.704 -31.360 52.363 1.00 97.38 576 ASN A N 1
ATOM 4143 C CA . ASN A 1 576 ? -38.645 -31.815 51.466 1.00 97.38 576 ASN A CA 1
ATOM 4144 C C . ASN A 1 576 ? -38.375 -30.729 50.423 1.00 97.38 576 ASN A C 1
ATOM 4146 O O . ASN A 1 576 ? -39.237 -30.497 49.579 1.00 97.38 576 ASN A O 1
ATOM 4150 N N . GLY A 1 577 ? -37.214 -30.078 50.479 1.00 95.75 577 GLY A N 1
ATOM 4151 C CA . GLY A 1 577 ? -36.816 -29.058 49.500 1.00 95.75 577 GLY A CA 1
ATOM 4152 C C . GLY A 1 577 ? -36.534 -29.621 48.102 1.00 95.75 577 GLY A C 1
ATOM 4153 O O . GLY A 1 577 ? -36.871 -28.995 47.107 1.00 95.75 577 GLY A O 1
ATOM 4154 N N . ARG A 1 578 ? -36.124 -30.895 48.033 1.00 95.00 578 ARG A N 1
ATOM 4155 C CA . ARG A 1 578 ? -35.569 -31.579 46.857 1.00 95.00 578 ARG A CA 1
ATOM 4156 C C . ARG A 1 578 ? -34.211 -31.000 46.449 1.00 95.00 578 ARG A C 1
ATOM 4158 O O . ARG A 1 578 ? -33.271 -31.148 47.221 1.00 95.00 578 ARG A O 1
ATOM 4165 N N . ALA A 1 579 ? -34.068 -30.540 45.208 1.00 92.69 579 ALA A N 1
ATOM 4166 C CA . ALA A 1 579 ? -32.798 -30.105 44.645 1.00 92.69 579 ALA A CA 1
ATOM 4167 C C . ALA A 1 579 ? -32.802 -28.586 44.607 1.00 92.69 579 ALA A C 1
ATOM 4169 O O . ALA A 1 579 ? -33.817 -28.006 44.245 1.00 92.69 579 ALA A O 1
ATOM 4170 N N . GLY A 1 580 ? -31.653 -27.974 44.869 1.00 93.25 580 GLY A N 1
ATOM 4171 C CA . GLY A 1 580 ? -31.545 -26.528 44.999 1.00 93.25 580 GLY A CA 1
ATOM 4172 C C . GLY A 1 580 ? -30.819 -26.178 46.289 1.00 93.25 580 GLY A C 1
ATOM 4173 O O . GLY A 1 580 ? -30.274 -27.051 46.955 1.00 93.25 580 GLY A O 1
ATOM 4174 N N . ILE A 1 581 ? -30.755 -24.885 46.589 1.00 95.50 581 ILE A N 1
ATOM 4175 C CA . ILE A 1 581 ? -30.375 -24.358 47.899 1.00 95.50 581 ILE A CA 1
ATOM 4176 C C . ILE A 1 581 ? -31.663 -23.951 48.593 1.00 95.50 581 ILE A C 1
ATOM 4178 O O . ILE A 1 581 ? -32.184 -22.856 48.362 1.00 95.50 581 ILE A O 1
ATOM 4182 N N . ASP A 1 582 ? -32.171 -24.829 49.442 1.00 96.88 582 ASP A N 1
ATOM 4183 C CA . ASP A 1 582 ? -33.490 -24.659 50.025 1.00 96.88 582 ASP A CA 1
ATOM 4184 C C . ASP A 1 582 ? -33.430 -24.009 51.410 1.00 96.88 582 ASP A C 1
ATOM 4186 O O . ASP A 1 582 ? -32.510 -24.214 52.202 1.00 96.88 582 ASP A O 1
ATOM 4190 N N . THR A 1 583 ? -34.443 -23.207 51.732 1.00 95.94 583 THR A N 1
ATOM 4191 C CA . THR A 1 583 ? -34.714 -22.706 53.083 1.00 95.94 583 THR A CA 1
ATOM 4192 C C . THR A 1 583 ? -36.010 -23.332 53.585 1.00 95.94 583 THR A C 1
ATOM 4194 O O . THR A 1 583 ? -37.084 -23.096 53.039 1.00 95.94 583 THR A O 1
ATOM 4197 N N . LEU A 1 584 ? -35.905 -24.141 54.634 1.00 97.75 584 LEU A N 1
ATOM 4198 C CA . LEU A 1 584 ? -36.988 -24.942 55.186 1.00 97.75 584 LEU A CA 1
ATOM 4199 C C . LEU A 1 584 ? -37.303 -24.479 56.614 1.00 97.75 584 LEU A C 1
ATOM 4201 O O . LEU A 1 584 ? -36.427 -24.433 57.482 1.00 97.75 584 LEU A O 1
ATOM 4205 N N . THR A 1 585 ? -38.567 -24.167 56.865 1.00 96.75 585 THR A N 1
ATOM 4206 C CA . THR A 1 585 ? -39.093 -23.758 58.172 1.00 96.75 585 THR A CA 1
ATOM 4207 C C . THR A 1 585 ? -40.212 -24.717 58.556 1.00 96.75 585 THR A C 1
ATOM 4209 O O . THR A 1 585 ? -41.172 -24.830 57.803 1.00 96.75 585 THR A O 1
ATOM 4212 N N . GLY A 1 586 ? -40.098 -25.416 59.685 1.00 95.06 586 GLY A N 1
ATOM 4213 C CA . GLY A 1 586 ? -41.098 -26.382 60.164 1.00 95.06 586 GLY A CA 1
ATOM 4214 C C . GLY A 1 586 ? -42.363 -25.710 60.692 1.00 95.06 586 GLY A C 1
ATOM 4215 O O . GLY A 1 586 ? -43.475 -26.090 60.336 1.00 95.06 586 GLY A O 1
ATOM 4216 N N . GLY A 1 587 ? -42.187 -24.621 61.437 1.00 93.94 587 GLY A N 1
ATOM 4217 C CA . GLY A 1 587 ? -43.246 -23.939 62.160 1.00 93.94 587 GLY A CA 1
ATOM 4218 C C . GLY A 1 587 ? -43.393 -24.475 63.585 1.00 93.94 587 GLY A C 1
ATOM 4219 O O . GLY A 1 587 ? -42.423 -24.614 64.326 1.00 93.94 587 GLY A O 1
ATOM 4220 N N . LEU A 1 588 ? -44.635 -24.677 64.025 1.00 92.25 588 LEU A N 1
ATOM 4221 C CA . LEU A 1 588 ? -44.904 -25.350 65.299 1.00 92.25 588 LEU A CA 1
ATOM 4222 C C . LEU A 1 588 ? -45.246 -26.808 65.006 1.00 92.25 588 LEU A C 1
ATOM 4224 O O . LEU A 1 588 ? -45.964 -27.077 64.056 1.00 92.25 588 LEU A O 1
ATOM 4228 N N . GLY A 1 589 ? -44.874 -27.721 65.897 1.00 94.12 589 GLY A N 1
ATOM 4229 C CA . GLY A 1 589 ? -45.183 -29.137 65.724 1.00 94.12 589 GLY A CA 1
ATOM 4230 C C . GLY A 1 589 ? -43.965 -30.002 65.999 1.00 94.12 589 GLY A C 1
ATOM 4231 O O . GLY A 1 589 ? -42.970 -29.542 66.557 1.00 94.12 589 GLY A O 1
ATOM 4232 N N . ALA A 1 590 ? -44.092 -31.285 65.683 1.00 96.00 590 ALA A N 1
ATOM 4233 C CA . ALA A 1 590 ? -42.961 -32.194 65.556 1.00 96.00 590 ALA A CA 1
ATOM 4234 C C . ALA A 1 590 ? -42.766 -32.484 64.069 1.00 96.00 590 ALA A C 1
ATOM 4236 O O . ALA A 1 590 ? -43.445 -33.351 63.507 1.00 96.00 590 ALA A O 1
ATOM 4237 N N . ASP A 1 591 ? -41.879 -31.720 63.443 1.00 97.88 591 ASP A N 1
ATOM 4238 C CA . ASP A 1 591 ? -41.699 -31.701 61.997 1.00 97.88 591 ASP A CA 1
ATOM 4239 C C . ASP A 1 591 ? -40.622 -32.683 61.545 1.00 97.88 591 ASP A C 1
ATOM 4241 O O . ASP A 1 591 ? -39.749 -33.103 62.304 1.00 97.88 591 ASP A O 1
ATOM 4245 N N . THR A 1 592 ? -40.694 -33.107 60.288 1.00 97.81 592 THR A N 1
ATOM 4246 C CA . THR A 1 592 ? -39.703 -33.990 59.670 1.00 97.81 592 THR A CA 1
ATOM 4247 C C . THR A 1 592 ? -39.152 -33.343 58.409 1.00 97.81 592 THR A C 1
ATOM 4249 O O . THR A 1 592 ? -39.868 -33.176 57.423 1.00 97.81 592 THR A O 1
ATOM 4252 N N . PHE A 1 593 ? -37.865 -33.010 58.429 1.00 98.12 593 PHE A N 1
ATOM 4253 C CA . PHE A 1 593 ? -37.139 -32.482 57.279 1.00 98.12 593 PHE A CA 1
ATOM 4254 C C . PHE A 1 593 ? -36.482 -33.636 56.522 1.00 98.12 593 PHE A C 1
ATOM 4256 O O . PHE A 1 593 ? -35.712 -34.403 57.098 1.00 98.12 593 PHE A O 1
ATOM 4263 N N . ILE A 1 594 ? -36.802 -33.785 55.242 1.00 97.69 594 ILE A N 1
ATOM 4264 C CA . ILE A 1 594 ? -36.349 -34.906 54.419 1.00 97.69 594 ILE A CA 1
ATOM 4265 C C . ILE A 1 594 ? -35.205 -34.428 53.528 1.00 97.69 594 ILE A C 1
ATOM 4267 O O . ILE A 1 594 ? -35.400 -33.516 52.726 1.00 97.69 594 ILE A O 1
ATOM 4271 N N . PHE A 1 595 ? -34.048 -35.087 53.619 1.00 96.56 595 PHE A N 1
ATOM 4272 C CA . PHE A 1 595 ? -32.887 -34.814 52.769 1.00 96.56 595 PHE A CA 1
ATOM 4273 C C . PHE A 1 595 ? -32.446 -36.057 52.011 1.00 96.56 595 PHE A C 1
ATOM 4275 O O . PHE A 1 595 ? -32.498 -37.179 52.512 1.00 96.56 595 PHE A O 1
ATOM 4282 N N . GLN A 1 596 ? -31.965 -35.849 50.794 1.00 94.19 596 GLN A N 1
ATOM 4283 C CA . GLN A 1 596 ? -31.476 -36.910 49.926 1.00 94.19 596 GLN A CA 1
ATOM 4284 C C . GLN A 1 596 ? -29.998 -36.692 49.622 1.00 94.19 596 GLN A C 1
ATOM 4286 O O . GLN A 1 596 ? -29.614 -35.614 49.165 1.00 94.19 596 GLN A O 1
ATOM 4291 N N . PHE A 1 597 ? -29.184 -37.729 49.831 1.00 91.44 597 PHE A N 1
ATOM 4292 C CA . PHE A 1 597 ? -27.756 -37.698 49.505 1.00 91.44 597 PHE A CA 1
ATOM 4293 C C . PHE A 1 597 ? -27.526 -37.241 48.054 1.00 91.44 597 PHE A C 1
ATOM 4295 O O . PHE A 1 597 ? -28.197 -37.702 47.128 1.00 91.44 597 PHE A O 1
ATOM 4302 N N . GLY A 1 598 ? -26.588 -36.313 47.871 1.00 88.31 598 GLY A N 1
ATOM 4303 C CA . GLY A 1 598 ? -26.288 -35.658 46.596 1.00 88.31 598 GLY A CA 1
ATOM 4304 C C . GLY A 1 598 ? -27.108 -34.406 46.255 1.00 88.31 598 GLY A C 1
ATOM 4305 O O . GLY A 1 598 ? -26.799 -33.778 45.247 1.00 88.31 598 GLY A O 1
ATOM 4306 N N . GLN A 1 599 ? -28.112 -34.014 47.055 1.00 91.56 599 GLN A N 1
ATOM 4307 C CA . GLN A 1 599 ? -28.825 -32.733 46.875 1.00 91.56 599 GLN A CA 1
ATOM 4308 C C . GLN A 1 599 ? -28.264 -31.635 47.796 1.00 91.56 599 GLN A C 1
ATOM 4310 O O . GLN A 1 599 ? -27.756 -30.637 47.291 1.00 91.56 599 GLN A O 1
ATOM 4315 N N . SER A 1 600 ? -28.204 -31.876 49.112 1.00 92.50 600 SER A N 1
ATOM 4316 C CA . SER A 1 600 ? -27.687 -30.910 50.103 1.00 92.50 600 SER A CA 1
ATOM 4317 C C . SER A 1 600 ? -26.152 -30.935 50.226 1.00 92.50 600 SER A C 1
ATOM 4319 O O . SER A 1 600 ? -25.591 -31.393 51.222 1.00 92.50 600 SER A O 1
ATOM 4321 N N . THR A 1 601 ? -25.443 -30.540 49.169 1.00 91.00 601 THR A N 1
ATOM 4322 C CA . THR A 1 601 ? -23.967 -30.633 49.064 1.00 91.00 601 THR A CA 1
ATOM 4323 C C . THR A 1 601 ? -23.252 -29.393 49.620 1.00 91.00 601 THR A C 1
ATOM 4325 O O . THR A 1 601 ? -23.888 -28.417 49.996 1.00 91.00 601 THR A O 1
ATOM 4328 N N . ILE A 1 602 ? -21.908 -29.352 49.623 1.00 88.12 602 ILE A N 1
ATOM 4329 C CA . ILE A 1 602 ? 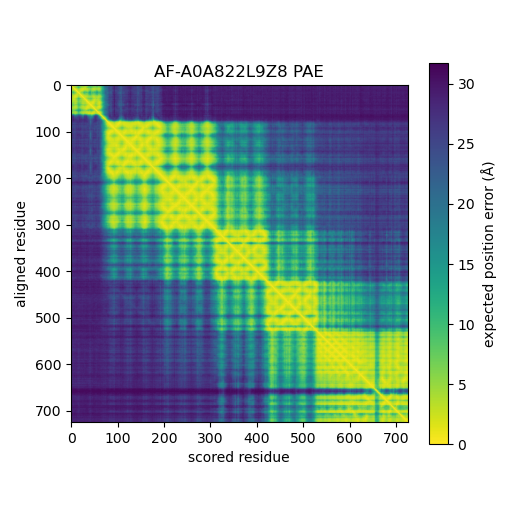-21.168 -28.118 49.990 1.00 88.12 602 ILE A CA 1
ATOM 4330 C C . ILE A 1 602 ? -21.566 -26.933 49.100 1.00 88.12 602 ILE A C 1
ATOM 4332 O O . ILE A 1 602 ? -21.690 -25.809 49.584 1.00 88.12 602 ILE A O 1
ATOM 4336 N N . SER A 1 603 ? -21.718 -27.178 47.796 1.00 88.75 603 SER A N 1
ATOM 4337 C CA . SER A 1 603 ? -22.059 -26.152 46.806 1.00 88.75 603 SER A CA 1
ATOM 4338 C C . SER A 1 603 ? -23.534 -25.765 46.822 1.00 88.75 603 SER A C 1
ATOM 4340 O O . SER A 1 603 ? -23.868 -24.687 46.342 1.00 88.75 603 SER A O 1
ATOM 4342 N N . ALA A 1 604 ? -24.394 -26.633 47.356 1.00 91.31 604 ALA A N 1
ATOM 4343 C CA . ALA A 1 604 ? -25.832 -26.431 47.422 1.00 91.31 604 ALA A CA 1
ATOM 4344 C C . ALA A 1 604 ? -26.370 -26.859 48.799 1.00 91.31 604 ALA A C 1
ATOM 4346 O O . ALA A 1 604 ? -27.115 -27.822 48.912 1.00 91.31 604 ALA A O 1
ATOM 4347 N N . SER A 1 605 ? -25.884 -26.216 49.863 1.00 92.25 605 SER A N 1
ATOM 4348 C CA . SER A 1 605 ? -26.236 -26.590 51.237 1.00 92.25 605 SER A CA 1
ATOM 4349 C C . SER A 1 605 ? -27.596 -26.014 51.607 1.00 92.25 605 SER A C 1
ATOM 4351 O O . SER A 1 605 ? -27.768 -24.793 51.612 1.00 92.25 605 SER A O 1
ATOM 4353 N N . ASP A 1 606 ? -28.533 -26.884 51.969 1.00 96.12 606 ASP A N 1
ATOM 4354 C CA . ASP A 1 606 ? -29.855 -26.462 52.418 1.00 96.12 606 ASP A CA 1
ATOM 4355 C C . ASP A 1 606 ? -29.820 -25.945 53.846 1.00 96.12 606 ASP A C 1
ATOM 4357 O O . ASP A 1 606 ? -28.901 -26.204 54.637 1.00 96.12 606 ASP A O 1
ATOM 4361 N N . ARG A 1 607 ? -30.884 -25.234 54.205 1.00 96.25 607 ARG A N 1
ATOM 4362 C CA . ARG A 1 607 ? -30.990 -24.550 55.478 1.00 96.25 607 ARG A CA 1
ATOM 4363 C C . ARG A 1 607 ? -32.299 -24.837 56.184 1.00 96.25 607 ARG A C 1
ATOM 4365 O O . ARG A 1 607 ? -33.365 -24.594 55.639 1.00 96.25 607 ARG A O 1
ATOM 4372 N N . ILE A 1 608 ? -32.206 -25.239 57.448 1.00 97.25 608 ILE A N 1
ATOM 4373 C CA . ILE A 1 608 ? -33.341 -25.294 58.372 1.00 97.25 608 ILE A CA 1
ATOM 4374 C C . ILE A 1 608 ? -33.303 -24.060 59.273 1.00 97.25 608 ILE A C 1
ATOM 4376 O O . ILE A 1 608 ? -32.244 -23.674 59.789 1.00 97.25 608 ILE A O 1
ATOM 4380 N N . THR A 1 609 ? -34.446 -23.412 59.467 1.00 95.38 609 THR A N 1
ATOM 4381 C CA . THR A 1 609 ? -34.510 -22.133 60.190 1.00 95.38 609 THR A CA 1
ATOM 4382 C C . THR A 1 609 ? -34.983 -22.229 61.636 1.00 95.38 609 THR A C 1
ATOM 4384 O O . THR A 1 609 ? -34.767 -21.278 62.379 1.00 95.38 609 THR A O 1
ATOM 4387 N N . ASP A 1 610 ? -35.621 -23.323 62.048 1.00 93.69 610 ASP A N 1
ATOM 4388 C CA . ASP A 1 610 ? -36.327 -23.407 63.337 1.00 93.69 610 ASP A CA 1
ATOM 4389 C C . ASP A 1 610 ? -36.325 -24.805 63.981 1.00 93.69 610 ASP A C 1
ATOM 4391 O O . ASP A 1 610 ? -37.198 -25.117 64.784 1.00 93.69 610 ASP A O 1
ATOM 4395 N N . PHE A 1 611 ? -35.298 -25.615 63.711 1.00 94.88 611 PHE A N 1
ATOM 4396 C CA . PHE A 1 611 ? -35.206 -26.996 64.191 1.00 94.88 611 PHE A CA 1
ATOM 4397 C C . PHE A 1 611 ? -35.315 -27.110 65.729 1.00 94.88 611 PHE A C 1
ATOM 4399 O O . PHE A 1 611 ? -34.442 -26.653 66.482 1.00 94.88 611 PHE A O 1
ATOM 4406 N N . ALA A 1 612 ? -36.366 -27.771 66.208 1.00 92.44 612 ALA A N 1
ATOM 4407 C CA . ALA A 1 612 ? -36.658 -28.016 67.614 1.00 92.44 612 ALA A CA 1
ATOM 4408 C C . ALA A 1 612 ? -36.079 -29.353 68.095 1.00 92.44 612 ALA A C 1
ATOM 4410 O O . ALA A 1 612 ? -36.598 -30.433 67.808 1.00 92.44 612 ALA A O 1
ATOM 4411 N N . ILE A 1 613 ? -35.011 -29.309 68.900 1.00 85.38 613 ILE A N 1
ATOM 4412 C CA . ILE A 1 613 ? -34.328 -30.528 69.366 1.00 85.38 613 ILE A CA 1
ATOM 4413 C C . ILE A 1 613 ? -35.284 -31.396 70.199 1.00 85.38 613 ILE A C 1
ATOM 4415 O O . ILE A 1 613 ? -35.910 -30.923 71.147 1.00 85.38 613 ILE A O 1
ATOM 4419 N N . ASN A 1 614 ? -35.309 -32.699 69.907 1.00 84.44 614 ASN A N 1
ATOM 4420 C CA . ASN A 1 614 ? -36.192 -33.716 70.498 1.00 84.44 614 ASN A CA 1
ATOM 4421 C C . ASN A 1 614 ? -37.662 -33.658 70.051 1.00 84.44 614 ASN A C 1
ATOM 4423 O O . ASN A 1 614 ? -38.381 -34.609 70.356 1.00 84.44 614 ASN A O 1
ATOM 4427 N N . SER A 1 615 ? -38.085 -32.618 69.330 1.00 92.00 615 SER A N 1
ATOM 4428 C CA . SER A 1 615 ? -39.393 -32.564 68.667 1.00 92.00 615 SER A CA 1
ATOM 4429 C C . SER A 1 615 ? -39.224 -32.946 67.202 1.00 92.00 615 SER A C 1
ATOM 4431 O O . SER A 1 615 ? -39.680 -34.012 66.785 1.00 92.00 615 SER A O 1
ATOM 4433 N N . ASP A 1 616 ? -38.447 -32.148 66.477 1.00 96.56 616 ASP A N 1
ATOM 4434 C CA . ASP A 1 616 ? -38.248 -32.303 65.046 1.00 96.56 616 ASP A CA 1
ATOM 4435 C C . ASP A 1 616 ? -37.247 -33.406 64.732 1.00 96.56 616 ASP A C 1
ATOM 4437 O O . ASP A 1 616 ? -36.422 -33.818 65.565 1.00 96.56 616 ASP A O 1
ATOM 4441 N N . LYS A 1 617 ? -37.346 -33.903 63.502 1.00 96.44 617 LYS A N 1
ATOM 4442 C CA . LYS A 1 617 ? -36.528 -34.984 62.975 1.00 96.44 617 LYS A CA 1
ATOM 4443 C C . LYS A 1 617 ? -36.035 -34.693 61.569 1.00 96.44 617 LYS A C 1
ATOM 4445 O O . LYS A 1 617 ? -36.587 -33.882 60.833 1.00 96.44 617 LYS A O 1
ATOM 4450 N N . ILE A 1 618 ? -34.986 -35.409 61.213 1.00 97.00 618 ILE A N 1
ATOM 4451 C CA . ILE A 1 618 ? -34.374 -35.464 59.901 1.00 97.00 618 ILE A CA 1
ATOM 4452 C C . ILE A 1 618 ? -34.557 -36.886 59.390 1.00 97.00 618 ILE A C 1
ATOM 4454 O O . ILE A 1 618 ? -34.159 -37.846 60.053 1.00 97.00 618 ILE A O 1
ATOM 4458 N N . ASP A 1 619 ? -35.163 -37.009 58.221 1.00 96.56 619 ASP A N 1
ATOM 4459 C CA . ASP A 1 619 ? -35.289 -38.268 57.496 1.00 96.56 619 ASP A CA 1
ATOM 4460 C C . ASP A 1 619 ? -34.367 -38.243 56.273 1.00 96.56 619 ASP A C 1
ATOM 4462 O O . ASP A 1 619 ? -34.131 -37.189 55.674 1.00 96.56 619 ASP A O 1
ATOM 4466 N N . LEU A 1 620 ? -33.799 -39.397 55.932 1.00 95.12 620 LEU A N 1
ATOM 4467 C CA . LEU A 1 620 ? -32.735 -39.514 54.943 1.00 95.12 620 LEU A CA 1
ATOM 4468 C C . LEU A 1 620 ? -33.141 -40.439 53.794 1.00 95.12 620 LEU A C 1
ATOM 4470 O O . LEU A 1 620 ? -33.623 -41.558 53.989 1.00 95.12 620 LEU A O 1
ATOM 4474 N N . LEU A 1 621 ? -32.848 -39.998 52.572 1.00 94.19 621 LEU A N 1
ATOM 4475 C CA . LEU A 1 621 ? -32.988 -40.779 51.346 1.00 94.19 621 LEU A CA 1
ATOM 4476 C C . LEU A 1 621 ? -31.613 -41.062 50.726 1.00 94.19 621 LEU A C 1
ATOM 4478 O O . LEU A 1 621 ? -30.724 -40.211 50.732 1.00 94.19 621 LEU A O 1
ATOM 4482 N N . THR A 1 622 ? -31.446 -42.249 50.138 1.00 91.62 622 THR A N 1
ATOM 4483 C CA . THR A 1 622 ? -30.289 -42.592 49.293 1.00 91.62 622 THR A CA 1
ATOM 4484 C C . THR A 1 622 ? -30.214 -41.668 48.080 1.00 91.62 622 THR A C 1
ATOM 4486 O O . THR A 1 622 ? -31.218 -41.080 47.690 1.00 91.62 622 THR A O 1
ATOM 4489 N N . GLN A 1 623 ? -29.076 -41.623 47.383 1.00 88.75 623 GLN A N 1
ATOM 4490 C CA . GLN A 1 623 ? -28.955 -40.860 46.131 1.00 88.75 623 GLN A CA 1
ATOM 4491 C C . GLN A 1 623 ? -30.003 -41.253 45.067 1.00 88.75 623 GLN A C 1
ATOM 4493 O O . GLN A 1 623 ? -30.383 -40.424 44.247 1.00 88.75 623 GLN A O 1
ATOM 4498 N N . GLY A 1 624 ? -30.526 -42.486 45.109 1.00 88.00 624 GLY A N 1
ATOM 4499 C CA . GLY A 1 624 ? -31.621 -42.945 44.247 1.00 88.00 624 GLY A CA 1
ATOM 4500 C C . GLY A 1 624 ? -33.031 -42.563 44.723 1.00 88.00 624 GLY A C 1
ATOM 4501 O O . GLY A 1 624 ? -34.004 -43.025 44.132 1.00 88.00 624 GLY A O 1
ATOM 4502 N N . GLY A 1 625 ? -33.160 -41.776 45.796 1.00 89.88 625 GLY A N 1
ATOM 4503 C CA . GLY A 1 625 ? -34.437 -41.322 46.357 1.00 89.88 625 GLY A CA 1
ATOM 4504 C C . GLY A 1 625 ? -35.186 -42.368 47.189 1.00 89.88 625 GLY A C 1
ATOM 4505 O O . GLY A 1 625 ? -36.370 -42.197 47.468 1.00 89.88 625 GLY A O 1
ATOM 4506 N N . THR A 1 626 ? -34.538 -43.469 47.580 1.00 93.06 626 THR A N 1
ATOM 4507 C CA . THR A 1 626 ? -35.155 -44.499 48.436 1.00 93.06 626 THR A CA 1
ATOM 4508 C C . THR A 1 626 ? -34.858 -44.231 49.907 1.00 93.06 626 THR A C 1
ATOM 4510 O O . THR A 1 626 ? -33.754 -43.803 50.223 1.00 93.06 626 THR A O 1
ATOM 4513 N N . ALA A 1 627 ? -35.779 -44.551 50.819 1.00 92.44 627 ALA A N 1
ATOM 4514 C CA . ALA A 1 627 ? -35.536 -44.428 52.261 1.00 92.44 627 ALA A CA 1
ATOM 4515 C C . ALA A 1 627 ? -34.269 -45.186 52.704 1.00 92.44 627 ALA A C 1
ATOM 4517 O O . ALA A 1 627 ? -34.012 -46.301 52.233 1.00 92.44 627 ALA A O 1
ATOM 4518 N N . THR A 1 628 ? -33.488 -44.588 53.605 1.00 91.06 628 THR A N 1
ATOM 4519 C CA . THR A 1 628 ? -32.315 -45.212 54.233 1.00 91.06 628 THR A CA 1
ATOM 4520 C C . THR A 1 628 ? -32.403 -45.133 55.755 1.00 91.06 628 THR A C 1
ATOM 4522 O O . THR A 1 628 ? -33.223 -44.413 56.308 1.00 91.06 628 THR A O 1
ATOM 4525 N N . SER A 1 629 ? -31.589 -45.925 56.452 1.00 90.00 629 SER A N 1
ATOM 4526 C CA . SER A 1 629 ? -31.511 -45.871 57.915 1.00 90.00 629 SER A CA 1
ATOM 4527 C C . SER A 1 629 ? -30.810 -44.597 58.391 1.00 90.00 629 SER A C 1
ATOM 4529 O O . SER A 1 629 ? -29.914 -44.095 57.711 1.00 90.00 629 SER A O 1
ATOM 4531 N N . ALA A 1 630 ? -31.168 -44.134 59.591 1.00 91.75 630 ALA A N 1
ATOM 4532 C CA . ALA A 1 630 ? -30.451 -43.074 60.289 1.00 91.75 630 ALA A CA 1
ATOM 4533 C C . ALA A 1 630 ? -28.951 -43.398 60.481 1.00 91.75 630 ALA A C 1
ATOM 4535 O O . ALA A 1 630 ? -28.566 -44.578 60.504 1.00 91.75 630 ALA A O 1
ATOM 4536 N N . PRO A 1 631 ? -28.099 -42.373 60.689 1.00 92.06 631 PRO A N 1
ATOM 4537 C CA . PRO A 1 631 ? -26.676 -42.571 60.939 1.00 92.06 631 PRO A CA 1
ATOM 4538 C C . PRO A 1 631 ? -26.425 -43.515 62.120 1.00 92.06 631 PRO A C 1
ATOM 4540 O O . PRO A 1 631 ? -27.050 -43.404 63.173 1.00 92.06 631 PRO A O 1
ATOM 4543 N N . SER A 1 632 ? -25.463 -44.428 61.977 1.00 90.25 632 SER A N 1
ATOM 4544 C CA . SER A 1 632 ? -25.104 -45.404 63.020 1.00 90.25 632 SER A CA 1
ATOM 4545 C C . SER A 1 632 ? -24.514 -44.760 64.282 1.00 90.25 632 SER A C 1
ATOM 4547 O O . SER A 1 632 ? -24.513 -45.358 65.359 1.00 90.25 632 SER A O 1
ATOM 4549 N N . SER A 1 633 ? -24.009 -43.534 64.151 1.00 89.31 633 SER A N 1
ATOM 4550 C CA . SER A 1 633 ? -23.492 -42.714 65.239 1.00 89.31 633 SER A CA 1
ATOM 4551 C C . SER A 1 633 ? -23.661 -41.233 64.915 1.00 89.31 633 SER A C 1
ATOM 4553 O O . SER A 1 633 ? -23.622 -40.827 63.753 1.00 89.31 633 SER A O 1
ATOM 4555 N N . PHE A 1 634 ? -23.844 -40.424 65.956 1.00 91.62 634 PHE A N 1
ATOM 4556 C CA . PHE A 1 634 ? -23.965 -38.978 65.844 1.00 91.62 634 PHE A CA 1
ATOM 4557 C C . PHE A 1 634 ? -23.206 -38.306 66.990 1.00 91.62 634 PHE A C 1
ATOM 4559 O O . PHE A 1 634 ? -23.305 -38.734 68.142 1.00 91.62 634 PHE A O 1
ATOM 4566 N N . SER A 1 635 ? -22.416 -37.275 66.693 1.00 89.38 635 SER A N 1
ATOM 4567 C CA . SER A 1 635 ? -21.627 -36.568 67.706 1.00 89.38 635 SER A CA 1
ATOM 4568 C C . SER A 1 635 ? -21.652 -35.055 67.521 1.00 89.38 635 SER A C 1
ATOM 4570 O O . SER A 1 635 ? -21.818 -34.552 66.416 1.00 89.38 635 SER A O 1
ATOM 4572 N N . ARG A 1 636 ? -21.462 -34.306 68.605 1.00 89.50 636 ARG A N 1
ATOM 4573 C CA . ARG A 1 636 ? -21.152 -32.881 68.550 1.00 89.50 636 ARG A CA 1
ATOM 4574 C C . ARG A 1 636 ? -19.639 -32.681 68.552 1.00 89.50 636 ARG A C 1
ATOM 4576 O O . ARG A 1 636 ? -18.975 -33.084 69.512 1.00 89.50 636 ARG A O 1
ATOM 4583 N N . ALA A 1 637 ? -19.120 -32.013 67.524 1.00 86.62 637 ALA A N 1
ATOM 4584 C CA . ALA A 1 637 ? -17.718 -31.618 67.452 1.00 86.62 637 ALA A CA 1
ATOM 4585 C C . ALA A 1 637 ? -17.449 -30.301 68.196 1.00 86.62 637 ALA A C 1
ATOM 4587 O O . ALA A 1 637 ? -18.369 -29.576 68.587 1.00 86.62 637 ALA A O 1
ATOM 4588 N N . ALA A 1 638 ? -16.165 -29.995 68.397 1.00 84.75 638 ALA A N 1
ATOM 4589 C CA . ALA A 1 638 ? -15.742 -28.703 68.921 1.00 84.75 638 ALA A CA 1
ATOM 4590 C C . ALA A 1 638 ? -16.189 -27.559 67.997 1.00 84.75 638 ALA A C 1
ATOM 4592 O O . ALA A 1 638 ? -16.361 -27.742 66.793 1.00 84.75 638 ALA A O 1
ATOM 4593 N N . ASN A 1 639 ? -16.364 -26.368 68.569 1.00 87.88 639 ASN A N 1
ATOM 4594 C CA . ASN A 1 639 ? -16.685 -25.186 67.779 1.00 87.88 639 ASN A CA 1
ATOM 4595 C C . ASN A 1 639 ? -15.538 -24.861 66.804 1.00 87.88 639 ASN A C 1
ATOM 4597 O O . ASN A 1 639 ? -14.364 -25.023 67.137 1.00 87.88 639 ASN A O 1
ATOM 4601 N N . SER A 1 640 ? -15.894 -24.366 65.624 1.00 87.69 640 SER A N 1
ATOM 4602 C CA . SER A 1 640 ? -14.979 -24.018 64.543 1.00 87.69 640 SER A CA 1
ATOM 4603 C C . SER A 1 640 ? -14.893 -22.504 64.344 1.00 87.69 640 SER A C 1
ATOM 4605 O O . SER A 1 640 ? -15.851 -21.769 64.580 1.00 87.69 640 SER A O 1
ATOM 4607 N N . THR A 1 641 ? -13.738 -22.036 63.881 1.00 89.81 641 THR A N 1
ATOM 4608 C CA . THR A 1 641 ? -13.488 -20.636 63.499 1.00 89.81 641 THR A CA 1
ATOM 4609 C C . THR A 1 641 ? -13.123 -20.493 62.021 1.00 89.81 641 THR A C 1
ATOM 4611 O O . THR A 1 641 ? -12.686 -19.427 61.590 1.00 89.81 641 THR A O 1
ATOM 4614 N N . VAL A 1 642 ? -13.258 -21.567 61.235 1.00 88.06 642 VAL A N 1
ATOM 4615 C CA . VAL A 1 642 ? -12.970 -21.550 59.796 1.00 88.06 642 VAL A CA 1
ATOM 4616 C C . VAL A 1 642 ? -13.952 -20.650 59.049 1.00 88.06 642 VAL A C 1
ATOM 4618 O O . VAL A 1 642 ? -15.089 -20.454 59.468 1.00 88.06 642 VAL A O 1
ATOM 4621 N N . THR A 1 643 ? -13.510 -20.105 57.920 1.00 89.88 643 THR A N 1
ATOM 4622 C CA . THR A 1 643 ? -14.260 -19.091 57.164 1.00 89.88 643 THR A CA 1
ATOM 4623 C C . THR A 1 643 ? -14.894 -19.615 55.876 1.00 89.88 643 THR A C 1
ATOM 4625 O O . THR A 1 643 ? -15.617 -18.868 55.223 1.00 89.88 643 THR A O 1
ATOM 4628 N N . THR A 1 644 ? -14.658 -20.879 55.506 1.00 90.94 644 THR A N 1
ATOM 4629 C CA . THR A 1 644 ? -15.233 -21.512 54.307 1.00 90.94 644 THR A CA 1
ATOM 4630 C C . THR A 1 644 ? -15.833 -22.876 54.643 1.00 90.94 644 THR A C 1
ATOM 4632 O O . THR A 1 644 ? -15.318 -23.587 55.510 1.00 90.94 644 THR A O 1
ATOM 4635 N N . LEU A 1 645 ? -16.908 -23.262 53.942 1.00 89.56 645 LEU A N 1
ATOM 4636 C CA . LEU A 1 645 ? -17.564 -24.562 54.142 1.00 89.56 645 LEU A CA 1
ATOM 4637 C C . LEU A 1 645 ? -16.618 -25.727 53.819 1.00 89.56 645 LEU A C 1
ATOM 4639 O O . LEU A 1 645 ? -16.609 -26.726 54.528 1.00 89.56 645 LEU A O 1
ATOM 4643 N N . GLN A 1 646 ? -15.747 -25.568 52.818 1.00 87.75 646 GLN A N 1
ATOM 4644 C CA . GLN A 1 646 ? -14.733 -26.572 52.493 1.00 87.75 646 GLN A CA 1
ATOM 4645 C C . GLN A 1 646 ? -13.755 -26.803 53.654 1.00 87.75 646 GLN A C 1
ATOM 4647 O O . GLN A 1 646 ? -13.433 -27.945 53.974 1.00 87.75 646 GLN A O 1
ATOM 4652 N N . ASN A 1 647 ? -13.301 -25.735 54.317 1.00 86.56 647 ASN A N 1
ATOM 4653 C CA . ASN A 1 647 ? -12.404 -25.859 55.466 1.00 86.56 647 ASN A CA 1
ATOM 4654 C C . ASN A 1 647 ? -13.120 -26.424 56.696 1.00 86.56 647 ASN A C 1
ATOM 4656 O O . ASN A 1 647 ? -12.498 -27.153 57.466 1.00 86.56 647 ASN A O 1
ATOM 4660 N N . LEU A 1 648 ? -14.413 -26.122 56.865 1.00 86.88 648 LEU A N 1
ATOM 4661 C CA . LEU A 1 648 ? -15.248 -26.756 57.885 1.00 86.88 648 LEU A CA 1
ATOM 4662 C C . LEU A 1 648 ? -15.300 -28.261 57.664 1.00 86.88 648 LEU A C 1
ATOM 4664 O O . LEU A 1 648 ? -14.941 -29.016 58.558 1.00 86.88 648 LEU A O 1
ATOM 4668 N N . ILE A 1 649 ? -15.654 -28.700 56.461 1.00 84.00 649 ILE A N 1
ATOM 4669 C CA . ILE A 1 649 ? -15.679 -30.118 56.120 1.00 84.00 649 ILE A CA 1
ATOM 4670 C C . ILE A 1 649 ? -14.313 -30.767 56.341 1.00 84.00 649 ILE A C 1
ATOM 4672 O O . ILE A 1 649 ? -14.258 -31.774 57.028 1.00 84.00 649 ILE A O 1
ATOM 4676 N N . ASN A 1 650 ? -13.208 -30.179 55.875 1.00 79.06 650 ASN A N 1
ATOM 4677 C CA . ASN A 1 650 ? -11.861 -30.727 56.103 1.00 79.06 650 ASN A CA 1
ATOM 4678 C C . ASN A 1 650 ? -11.494 -30.834 57.601 1.00 79.06 650 ASN A C 1
ATOM 4680 O O . ASN A 1 650 ? -10.660 -31.648 57.997 1.00 79.06 650 ASN A O 1
ATOM 4684 N N . GLN A 1 651 ? -12.086 -29.997 58.456 1.00 77.31 651 GLN A N 1
ATOM 4685 C CA . GLN A 1 651 ? -11.891 -30.067 59.903 1.00 77.31 651 GLN A CA 1
ATOM 4686 C C . GLN A 1 651 ? -12.707 -31.200 60.545 1.00 77.31 651 GLN A C 1
ATOM 4688 O O . GLN A 1 651 ? -12.246 -31.829 61.497 1.00 77.31 651 GLN A O 1
ATOM 4693 N N . VAL A 1 652 ? -13.914 -31.458 60.038 1.00 76.50 652 VAL A N 1
ATOM 4694 C CA . VAL A 1 652 ? -14.806 -32.530 60.518 1.00 76.50 652 VAL A CA 1
ATOM 4695 C C . VAL A 1 652 ? -14.480 -33.880 59.855 1.00 76.50 652 VAL A C 1
ATOM 4697 O O . VAL A 1 652 ? -14.764 -34.941 60.398 1.00 76.50 652 VAL A O 1
ATOM 4700 N N . PHE A 1 653 ? -13.814 -33.860 58.705 1.00 71.12 653 PHE A N 1
ATOM 4701 C CA . PHE A 1 653 ? -13.302 -35.016 57.985 1.00 71.12 653 PHE A CA 1
ATOM 4702 C C . PHE A 1 653 ? -11.789 -34.899 57.854 1.00 71.12 653 PHE A C 1
ATOM 4704 O O . PHE A 1 653 ? -11.282 -34.227 56.963 1.0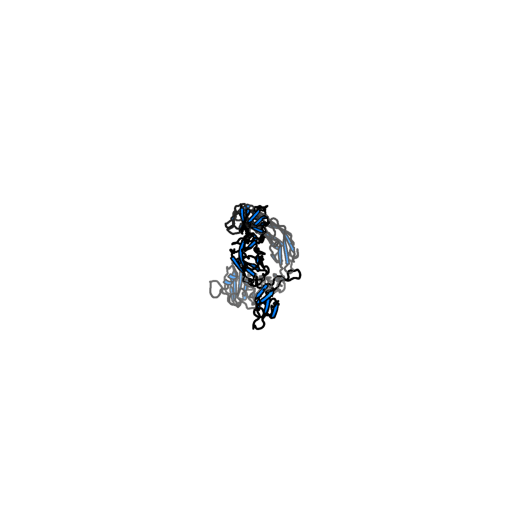0 71.12 653 PHE A O 1
ATOM 4711 N N . THR A 1 654 ? -11.045 -35.585 58.716 1.00 59.25 654 THR A N 1
ATOM 4712 C CA . THR A 1 654 ? -9.625 -35.847 58.459 1.00 59.25 654 THR A CA 1
ATOM 4713 C C . THR A 1 654 ? -9.406 -37.355 58.395 1.00 59.25 654 THR A C 1
ATOM 4715 O O . THR A 1 654 ? -9.894 -38.096 59.250 1.00 59.25 654 THR A O 1
ATOM 4718 N N . ASP A 1 655 ? -8.734 -37.799 57.332 1.00 44.22 655 ASP A N 1
ATOM 4719 C CA . ASP A 1 655 ? -8.449 -39.197 57.023 1.00 44.22 655 ASP A CA 1
ATOM 4720 C C . ASP A 1 655 ? -7.380 -39.823 57.946 1.00 44.22 655 ASP A C 1
ATOM 4722 O O . ASP A 1 655 ? -6.835 -39.208 58.865 1.00 44.22 655 ASP A O 1
ATOM 4726 N N . ALA A 1 656 ? -7.117 -41.110 57.719 1.00 35.81 656 ALA A N 1
ATOM 4727 C CA . ALA A 1 656 ? -6.454 -42.037 58.630 1.00 35.81 656 ALA A CA 1
ATOM 4728 C C . ALA A 1 656 ? -4.960 -41.777 58.958 1.00 35.81 656 ALA A C 1
ATOM 4730 O O . ALA A 1 656 ? -4.367 -42.633 59.609 1.00 35.81 656 ALA A O 1
ATOM 4731 N N . ASN A 1 657 ? -4.331 -40.656 58.565 1.00 37.50 657 ASN A N 1
ATOM 4732 C CA . ASN A 1 657 ? -2.866 -40.490 58.675 1.00 37.50 657 ASN A CA 1
ATOM 4733 C C . ASN A 1 657 ? -2.316 -39.197 59.320 1.00 37.50 657 ASN A C 1
ATOM 4735 O O . ASN A 1 657 ? -1.110 -38.965 59.235 1.00 37.50 657 ASN A O 1
ATOM 4739 N N . GLY A 1 658 ? -3.092 -38.365 60.022 1.00 42.19 658 GLY A N 1
ATOM 4740 C CA . GLY A 1 658 ? -2.482 -37.159 60.608 1.00 42.19 658 GLY A CA 1
ATOM 4741 C C . GLY A 1 658 ? -3.353 -36.365 61.563 1.00 42.19 658 GLY A C 1
ATOM 4742 O O . GLY A 1 658 ? -3.906 -35.336 61.197 1.00 42.19 658 GLY A O 1
ATOM 4743 N N . ALA A 1 659 ? -3.423 -36.822 62.811 1.00 40.56 659 ALA A N 1
ATOM 4744 C CA . ALA A 1 659 ? -4.104 -36.129 63.894 1.00 40.56 659 ALA A CA 1
ATOM 4745 C C . ALA A 1 659 ? -3.517 -34.731 64.178 1.00 40.56 659 ALA A C 1
ATOM 4747 O O . ALA A 1 659 ? -2.318 -34.585 64.420 1.00 40.56 659 ALA A O 1
ATOM 4748 N N . THR A 1 660 ? -4.393 -33.736 64.314 1.00 40.56 660 THR A N 1
ATOM 4749 C CA . THR A 1 660 ? -4.215 -32.650 65.284 1.00 40.56 660 THR A CA 1
ATOM 4750 C C . THR A 1 660 ? -5.261 -32.819 66.385 1.00 40.56 660 THR A C 1
ATOM 4752 O O . THR A 1 660 ? -6.408 -33.201 66.150 1.00 40.56 660 THR A O 1
ATOM 4755 N N . THR A 1 661 ? -4.852 -32.606 67.632 1.00 41.06 661 THR A N 1
ATOM 4756 C CA . THR A 1 661 ? -5.737 -32.604 68.804 1.00 41.06 661 THR A CA 1
ATOM 4757 C C . THR A 1 661 ? -6.901 -31.630 68.599 1.00 41.06 661 THR A C 1
ATOM 4759 O O . THR A 1 661 ? -6.669 -30.425 68.557 1.00 41.06 661 THR A O 1
ATOM 4762 N N . GLY A 1 662 ? -8.135 -32.147 68.508 1.00 48.34 662 GLY A N 1
ATOM 4763 C CA . GLY A 1 662 ? -9.369 -31.347 68.448 1.00 48.34 662 GLY A CA 1
ATOM 4764 C C . GLY A 1 662 ? -10.367 -31.701 67.333 1.00 48.34 662 GLY A C 1
ATOM 4765 O O . GLY A 1 662 ? -11.514 -31.271 67.429 1.00 48.34 662 GLY A O 1
ATOM 4766 N N . ASN A 1 663 ? -9.978 -32.492 66.324 1.00 50.81 663 ASN A N 1
ATOM 4767 C CA . ASN A 1 663 ? -10.870 -32.917 65.231 1.00 50.81 663 ASN A CA 1
ATOM 4768 C C . ASN A 1 663 ? -11.601 -34.238 65.559 1.00 50.81 663 ASN A C 1
ATOM 4770 O O . ASN A 1 663 ? -11.027 -35.132 66.182 1.00 50.81 663 ASN A O 1
ATOM 4774 N N . GLN A 1 664 ? -12.853 -34.379 65.110 1.00 56.16 664 GLN A N 1
ATOM 4775 C CA . GLN A 1 664 ? -13.664 -35.597 65.253 1.00 56.16 664 GLN A CA 1
ATOM 4776 C C . GLN A 1 664 ? -13.680 -36.342 63.916 1.00 56.16 664 GLN A C 1
ATOM 4778 O O . GLN A 1 664 ? -14.208 -35.805 62.958 1.00 56.16 664 GLN A O 1
ATOM 4783 N N . GLY A 1 665 ? -13.129 -37.554 63.824 1.00 60.56 665 GLY A N 1
ATOM 4784 C CA . GLY A 1 665 ? -13.211 -38.343 62.588 1.00 60.56 665 GLY A CA 1
ATOM 4785 C C . GLY A 1 665 ? -14.628 -38.874 62.353 1.00 60.56 665 GLY A C 1
ATOM 4786 O O . GLY A 1 665 ? -15.100 -39.708 63.126 1.00 60.56 665 GLY A O 1
ATOM 4787 N N . LEU A 1 666 ? -15.302 -38.411 61.299 1.00 70.81 666 LEU A N 1
ATOM 4788 C CA . LEU A 1 666 ? -16.558 -38.996 60.818 1.00 70.81 666 LEU A CA 1
ATOM 4789 C C . LEU A 1 666 ? -16.302 -40.371 60.180 1.00 70.81 666 LEU A C 1
ATOM 4791 O O . LEU A 1 666 ? -15.546 -40.497 59.218 1.00 70.81 666 LEU A O 1
ATOM 4795 N N . ALA A 1 667 ? -16.933 -41.413 60.723 1.00 73.12 667 ALA A N 1
ATOM 4796 C CA . ALA A 1 667 ? -16.902 -42.767 60.175 1.00 73.12 667 ALA A CA 1
ATOM 4797 C C . ALA A 1 667 ? -17.945 -42.949 59.052 1.00 73.12 667 ALA A C 1
ATOM 4799 O O . ALA A 1 667 ? -18.805 -42.095 58.830 1.00 73.12 667 ALA A O 1
ATOM 4800 N N . VAL A 1 668 ? -17.896 -44.083 58.352 1.00 77.62 668 VAL A N 1
ATOM 4801 C CA . VAL A 1 668 ? -18.947 -44.491 57.399 1.00 77.62 668 VAL A CA 1
ATOM 4802 C C . VAL A 1 668 ? -20.306 -44.523 58.106 1.00 77.62 668 VAL A C 1
ATOM 4804 O O . VAL A 1 668 ? -20.400 -45.060 59.212 1.00 77.62 668 VAL A O 1
ATOM 4807 N N . ASN A 1 669 ? -21.348 -43.976 57.472 1.00 85.06 669 ASN A N 1
ATOM 4808 C CA . ASN A 1 669 ? -22.705 -43.892 58.016 1.00 85.06 669 ASN A CA 1
ATOM 4809 C C . ASN A 1 669 ? -22.745 -43.226 59.408 1.00 85.06 669 ASN A C 1
ATOM 4811 O O . ASN A 1 669 ? -23.223 -43.813 60.387 1.00 85.06 669 ASN A O 1
ATOM 4815 N N . SER A 1 670 ? -22.185 -42.022 59.524 1.00 88.38 670 SER A N 1
ATOM 4816 C CA . SER A 1 670 ? -22.164 -41.245 60.769 1.00 88.38 670 SER A CA 1
ATOM 4817 C C . SER A 1 670 ? -22.426 -39.763 60.516 1.00 88.38 670 SER A C 1
ATOM 4819 O O . SER A 1 670 ? -22.271 -39.278 59.397 1.00 88.38 670 SER A O 1
ATOM 4821 N N . ALA A 1 671 ? -22.835 -39.044 61.560 1.00 91.25 671 ALA A N 1
ATOM 4822 C CA . ALA A 1 671 ? -23.101 -37.614 61.493 1.00 91.25 671 ALA A CA 1
ATOM 4823 C C . ALA A 1 671 ? -22.323 -36.827 62.557 1.00 91.25 671 ALA A C 1
ATOM 4825 O O . ALA A 1 671 ? -21.977 -37.341 63.630 1.00 91.25 671 ALA A O 1
ATOM 4826 N N . ALA A 1 672 ? -22.089 -35.547 62.281 1.00 90.62 672 ALA A N 1
ATOM 4827 C CA . ALA A 1 672 ? -21.462 -34.608 63.196 1.00 90.62 672 ALA A CA 1
ATOM 4828 C C . ALA A 1 672 ? -22.175 -33.256 63.171 1.00 90.62 672 ALA A C 1
ATOM 4830 O O . ALA A 1 672 ? -22.485 -32.720 62.112 1.00 90.62 672 ALA A O 1
ATOM 4831 N N . LEU A 1 673 ? -22.405 -32.695 64.355 1.00 91.50 673 LEU A N 1
ATOM 4832 C CA . LEU A 1 673 ? -22.943 -31.353 64.539 1.00 91.50 673 LEU A CA 1
ATOM 4833 C C . LEU A 1 673 ? -21.821 -30.403 64.954 1.00 91.50 673 LEU A C 1
ATOM 4835 O O . LEU A 1 673 ? -21.150 -30.652 65.961 1.00 91.50 673 LEU A O 1
ATOM 4839 N N . VAL A 1 674 ? -21.622 -29.314 64.211 1.00 91.12 674 VAL A N 1
ATOM 4840 C CA . VAL A 1 674 ? -20.494 -28.389 64.407 1.00 91.12 674 VAL A CA 1
ATOM 4841 C C . VAL A 1 674 ? -20.966 -26.944 64.365 1.00 91.12 674 VAL A C 1
ATOM 4843 O O . VAL A 1 674 ? -21.677 -26.545 63.451 1.00 91.12 674 VAL A O 1
ATOM 4846 N N . GLN A 1 675 ? -20.563 -26.141 65.349 1.00 90.88 675 GLN A N 1
ATOM 4847 C CA . GLN A 1 675 ? -20.902 -24.718 65.412 1.00 90.88 675 GLN A CA 1
ATOM 4848 C C . GLN A 1 675 ? -19.716 -23.864 64.953 1.00 90.88 675 GLN A C 1
ATOM 4850 O O . GLN A 1 675 ? -18.652 -23.924 65.565 1.00 90.88 675 GLN A O 1
ATOM 4855 N N . VAL A 1 676 ? -19.907 -23.038 63.927 1.00 91.81 676 VAL A N 1
ATOM 4856 C CA . VAL A 1 676 ? -18.952 -22.023 63.468 1.00 91.81 676 VAL A CA 1
ATOM 4857 C C . VAL A 1 676 ? -19.279 -20.686 64.130 1.00 91.81 676 VAL A C 1
ATOM 4859 O O . VAL A 1 676 ? -20.402 -20.197 64.020 1.00 91.81 676 VAL A O 1
ATOM 4862 N N . THR A 1 677 ? -18.320 -20.086 64.834 1.00 89.25 677 THR A N 1
ATOM 4863 C CA . THR A 1 677 ? -18.579 -18.918 65.700 1.00 89.25 677 THR A CA 1
ATOM 4864 C C . THR A 1 677 ? -18.198 -17.569 65.092 1.00 89.25 677 THR A C 1
ATOM 4866 O O . THR A 1 677 ? -18.516 -16.535 65.678 1.00 89.25 677 THR A O 1
ATOM 4869 N N . THR A 1 678 ? -17.513 -17.547 63.947 1.00 83.56 678 THR A N 1
ATOM 4870 C CA . THR A 1 678 ? -16.967 -16.323 63.338 1.00 83.56 678 THR A CA 1
ATOM 4871 C C . THR A 1 678 ? -16.995 -16.379 61.812 1.00 83.56 678 THR A C 1
ATOM 4873 O O . THR A 1 678 ? -16.919 -17.459 61.234 1.00 83.56 678 THR A O 1
ATOM 4876 N N . GLY A 1 679 ? -17.000 -15.215 61.157 1.00 85.19 679 GLY A N 1
ATOM 4877 C CA . GLY A 1 679 ? -16.885 -15.102 59.698 1.00 85.19 679 GLY A CA 1
ATOM 4878 C C . GLY A 1 679 ? -18.212 -15.250 58.948 1.00 85.19 679 GLY A C 1
ATOM 4879 O O . GLY A 1 679 ? -19.275 -15.363 59.553 1.00 85.19 679 GLY A O 1
ATOM 4880 N N . ALA A 1 680 ? -18.138 -15.232 57.613 1.00 84.31 680 ALA A N 1
ATOM 4881 C CA . ALA A 1 680 ? -19.307 -15.203 56.727 1.00 84.31 680 ALA A CA 1
ATOM 4882 C C . ALA A 1 680 ? -20.191 -16.462 56.810 1.00 84.31 680 ALA A C 1
ATOM 4884 O O . ALA A 1 680 ? -21.376 -16.395 56.507 1.00 84.31 680 ALA A O 1
ATOM 4885 N N . ILE A 1 681 ? -19.627 -17.593 57.246 1.00 90.06 681 ILE A N 1
ATOM 4886 C CA . ILE A 1 681 ? -20.342 -18.866 57.401 1.00 90.06 681 ILE A CA 1
ATOM 4887 C C . ILE A 1 681 ? -20.736 -19.161 58.857 1.00 90.06 681 ILE A C 1
ATOM 4889 O O . ILE A 1 681 ? -21.020 -20.313 59.178 1.00 90.06 681 ILE A O 1
ATOM 4893 N N . ALA A 1 682 ? -20.711 -18.176 59.763 1.00 90.12 682 ALA A N 1
ATOM 4894 C CA . ALA A 1 682 ? -21.097 -18.392 61.158 1.00 90.12 682 ALA A CA 1
ATOM 4895 C C . ALA A 1 682 ? -22.506 -19.012 61.254 1.00 90.12 682 ALA A C 1
ATOM 4897 O O . ALA A 1 682 ? -23.452 -18.536 60.630 1.00 90.12 682 ALA A O 1
ATOM 4898 N N . GLY A 1 683 ? -22.641 -20.094 62.019 1.00 90.50 683 GLY A N 1
ATOM 4899 C CA . GLY A 1 683 ? -23.847 -20.921 62.025 1.00 90.50 683 GLY A CA 1
ATOM 4900 C C . GLY A 1 683 ? -23.590 -22.306 62.604 1.00 90.50 683 GLY A C 1
ATOM 4901 O O . GLY A 1 683 ? -22.484 -22.600 63.057 1.00 90.50 683 GLY A O 1
ATOM 4902 N N . THR A 1 684 ? -24.603 -23.168 62.611 1.00 92.31 684 THR A N 1
ATOM 4903 C CA . THR A 1 684 ? -24.430 -24.567 63.018 1.00 92.31 684 THR A CA 1
ATOM 4904 C C . THR A 1 684 ? -24.676 -25.468 61.833 1.00 92.31 684 THR A C 1
ATOM 4906 O O . THR A 1 684 ? -25.667 -25.313 61.136 1.00 92.31 684 THR A O 1
ATOM 4909 N N . TYR A 1 685 ? -23.795 -26.432 61.630 1.00 93.31 685 TYR A N 1
ATOM 4910 C CA . TYR A 1 685 ? -23.833 -27.322 60.488 1.00 93.31 685 TYR A CA 1
ATOM 4911 C C . TYR A 1 685 ? -23.972 -28.756 60.955 1.00 93.31 685 TYR A C 1
ATOM 4913 O O . TYR A 1 685 ? -23.280 -29.196 61.878 1.00 93.31 685 TYR A O 1
ATOM 4921 N N . LEU A 1 686 ? -24.872 -29.472 60.300 1.00 93.69 686 LEU A N 1
ATOM 4922 C CA . LEU A 1 686 ? -24.993 -30.910 60.380 1.00 93.69 686 LEU A CA 1
ATOM 4923 C C . LEU A 1 686 ? -24.311 -31.510 59.155 1.00 93.69 686 LEU A C 1
ATOM 4925 O O . LEU A 1 686 ? -24.703 -31.256 58.020 1.00 93.69 686 LEU A O 1
ATOM 4929 N N . VAL A 1 687 ? -23.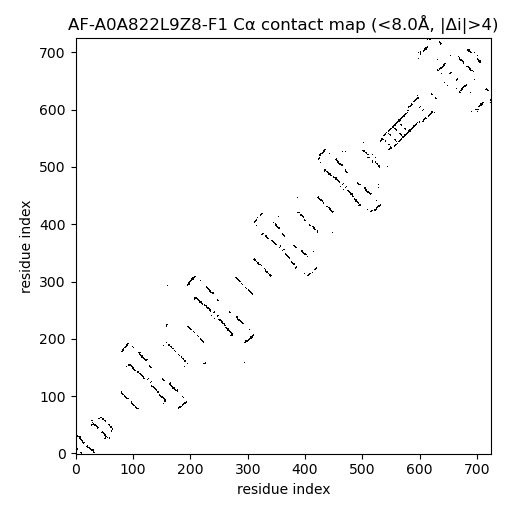279 -32.297 59.415 1.00 91.44 687 VAL A N 1
ATOM 4930 C CA . VAL A 1 687 ? -22.473 -32.978 58.411 1.00 91.44 687 VAL A CA 1
ATOM 4931 C C . VAL A 1 687 ? -22.783 -34.463 58.498 1.00 91.44 687 VAL A C 1
ATOM 4933 O O . VAL A 1 687 ? -22.659 -35.041 59.579 1.00 91.44 687 VAL A O 1
ATOM 4936 N N . ILE A 1 688 ? -23.201 -35.085 57.400 1.00 91.12 688 ILE A N 1
ATOM 4937 C CA . ILE A 1 688 ? -23.606 -36.494 57.378 1.00 91.12 688 ILE A CA 1
ATOM 4938 C C . ILE A 1 688 ? -22.816 -37.205 56.289 1.00 91.12 688 ILE A C 1
ATOM 4940 O O . ILE A 1 688 ? -22.944 -36.869 55.113 1.00 91.12 688 ILE A O 1
ATOM 4944 N N . ASN A 1 689 ? -22.019 -38.185 56.708 1.00 86.69 689 ASN A N 1
ATOM 4945 C CA . ASN A 1 689 ? -21.306 -39.071 55.805 1.00 86.69 689 ASN A CA 1
ATOM 4946 C C . ASN A 1 689 ? -22.238 -40.191 55.344 1.00 86.69 689 ASN A C 1
ATOM 4948 O O . ASN A 1 689 ? -22.908 -40.826 56.171 1.00 86.69 689 ASN A O 1
ATOM 4952 N N . ASP A 1 690 ? -22.250 -40.448 54.045 1.00 77.25 690 ASP A N 1
ATOM 4953 C CA . ASP A 1 690 ? -22.982 -41.542 53.444 1.00 77.25 690 ASP A CA 1
ATOM 4954 C C . ASP A 1 690 ? -22.383 -42.914 53.838 1.00 77.25 690 ASP A C 1
ATOM 4956 O O . ASP A 1 690 ? -21.598 -43.075 54.783 1.00 77.25 690 ASP A O 1
ATOM 4960 N N . SER A 1 691 ? -22.828 -43.973 53.162 1.00 71.81 691 SER A N 1
ATOM 4961 C CA . SER A 1 691 ? -22.331 -45.334 53.411 1.00 71.81 691 SER A CA 1
ATOM 4962 C C . SER A 1 691 ? -21.004 -45.653 52.698 1.00 71.81 691 SER A C 1
ATOM 4964 O O . SER A 1 691 ? -20.595 -46.817 52.682 1.00 71.81 691 SER A O 1
ATOM 4966 N N . ALA A 1 692 ? -20.319 -44.659 52.130 1.00 72.94 692 ALA A N 1
ATOM 4967 C CA . ALA A 1 692 ? -18.990 -44.758 51.546 1.00 72.94 692 ALA A CA 1
ATOM 4968 C C . ALA A 1 692 ? -17.907 -44.183 52.482 1.00 72.94 692 ALA A C 1
ATOM 4970 O O . ALA A 1 692 ? -18.158 -43.523 53.492 1.00 72.94 692 ALA A O 1
ATOM 4971 N N . ALA A 1 693 ? -16.655 -44.549 52.202 1.00 68.44 693 ALA A N 1
ATOM 4972 C CA . ALA A 1 693 ? -15.513 -44.141 53.010 1.00 68.44 693 ALA A CA 1
ATOM 4973 C C . ALA A 1 693 ? -14.930 -42.809 52.523 1.00 68.44 693 ALA A C 1
ATOM 4975 O O . ALA A 1 693 ? -14.572 -42.685 51.351 1.00 68.44 693 ALA A O 1
ATOM 4976 N N . GLY A 1 694 ? -14.730 -41.885 53.467 1.00 66.31 694 GLY A N 1
ATOM 4977 C CA . GLY A 1 694 ? -14.203 -40.544 53.207 1.00 66.31 694 GLY A CA 1
ATOM 4978 C C . GLY A 1 694 ? -15.276 -39.586 52.696 1.00 66.31 694 GLY A C 1
ATOM 4979 O O . GLY A 1 694 ? -16.274 -40.021 52.139 1.00 66.31 694 GLY A O 1
ATOM 4980 N N . PHE A 1 695 ? -15.047 -38.285 52.881 1.00 69.31 695 PHE A N 1
ATOM 4981 C CA . PHE A 1 695 ? -16.005 -37.284 52.432 1.00 69.31 695 PHE A CA 1
ATOM 4982 C C . PHE A 1 695 ? -15.990 -37.116 50.915 1.00 69.31 695 PHE A C 1
ATOM 4984 O O . PHE A 1 695 ? -14.945 -36.858 50.311 1.00 69.31 695 PHE A O 1
ATOM 4991 N N . GLN A 1 696 ? -17.167 -37.183 50.318 1.00 76.00 696 GLN A N 1
ATOM 4992 C CA . GLN A 1 696 ? -17.436 -36.924 48.919 1.00 76.00 696 GLN A CA 1
ATOM 4993 C C . GLN A 1 696 ? -18.338 -35.696 48.831 1.00 76.00 696 GLN A C 1
ATOM 4995 O O . GLN A 1 696 ? -19.545 -35.780 49.037 1.00 76.00 696 GLN A O 1
ATOM 5000 N N . SER A 1 697 ? -17.761 -34.546 48.468 1.00 72.50 697 SER A N 1
ATOM 5001 C CA . SER A 1 697 ? -18.479 -33.261 48.400 1.00 72.50 697 SER A CA 1
ATOM 5002 C C . SER A 1 697 ? -19.714 -33.264 47.506 1.00 72.50 697 SER A C 1
ATOM 5004 O O . SER A 1 697 ? -20.591 -32.428 47.700 1.00 72.50 697 SER A O 1
ATOM 5006 N N . SER A 1 698 ? -19.780 -34.183 46.543 1.00 74.81 698 SER A N 1
ATOM 5007 C CA . SER A 1 698 ? -20.911 -34.360 45.637 1.00 74.81 698 SER A CA 1
ATOM 5008 C C . SER A 1 698 ? -22.005 -35.290 46.168 1.00 74.81 698 SER A C 1
ATOM 5010 O O . SER A 1 698 ? -23.067 -35.346 45.559 1.00 74.81 698 SER A O 1
ATOM 5012 N N . ASN A 1 699 ? -21.752 -36.054 47.235 1.00 79.94 699 ASN A N 1
ATOM 5013 C CA . ASN A 1 699 ? -22.633 -37.139 47.680 1.00 79.94 699 ASN A CA 1
ATOM 5014 C C . ASN A 1 699 ? -23.077 -36.981 49.137 1.00 79.94 699 ASN A C 1
ATOM 5016 O O . ASN A 1 699 ? -24.241 -37.240 49.434 1.00 79.94 699 ASN A O 1
ATOM 5020 N N . ASP A 1 700 ? -22.192 -36.522 50.018 1.00 86.19 700 ASP A N 1
ATOM 5021 C CA . ASP A 1 700 ? -22.481 -36.322 51.437 1.00 86.19 700 ASP A CA 1
ATOM 5022 C C . ASP A 1 700 ? -23.347 -35.090 51.697 1.00 86.19 700 ASP A C 1
ATOM 5024 O O . ASP A 1 700 ? -23.396 -34.159 50.889 1.00 86.19 700 ASP A O 1
ATOM 5028 N N . LEU A 1 701 ? -24.016 -35.077 52.854 1.00 91.62 701 LEU A N 1
ATOM 5029 C CA . LEU A 1 701 ? -24.918 -33.989 53.220 1.00 91.62 701 LEU A CA 1
ATOM 5030 C C . LEU A 1 701 ? -24.237 -32.973 54.129 1.00 91.62 701 LEU A C 1
ATOM 5032 O O . LEU A 1 701 ? -23.639 -33.316 55.155 1.00 91.62 701 LEU A O 1
ATOM 5036 N N . LEU A 1 702 ? -24.413 -31.705 53.778 1.00 93.38 702 LEU A N 1
ATOM 5037 C CA . LEU A 1 702 ? -24.120 -30.554 54.609 1.00 93.38 702 LEU A CA 1
ATOM 5038 C C . LEU A 1 702 ? -25.388 -29.714 54.731 1.00 93.38 702 LEU A C 1
ATOM 5040 O O . LEU A 1 702 ? -25.802 -29.065 53.776 1.00 93.38 702 LEU A O 1
ATOM 5044 N N . ILE A 1 703 ? -25.966 -29.684 55.928 1.00 95.31 703 ILE A N 1
ATOM 5045 C CA . ILE A 1 703 ? -27.182 -28.923 56.221 1.00 95.31 703 ILE A CA 1
ATOM 5046 C C . ILE A 1 703 ? -26.836 -27.818 57.211 1.00 95.31 703 ILE A C 1
ATOM 5048 O O . ILE A 1 703 ? -26.235 -28.071 58.259 1.00 95.31 703 ILE A O 1
ATOM 5052 N N . ASN A 1 704 ? -27.244 -26.592 56.910 1.00 95.06 704 ASN A N 1
ATOM 5053 C CA . ASN A 1 704 ? -27.123 -25.467 57.823 1.00 95.06 704 ASN A CA 1
ATOM 5054 C C . ASN A 1 704 ? -28.370 -25.366 58.712 1.00 95.06 704 ASN A C 1
ATOM 5056 O O . ASN A 1 704 ? -29.486 -25.184 58.237 1.00 95.06 704 ASN A O 1
ATOM 5060 N N . ILE A 1 705 ? -28.195 -25.435 60.024 1.00 93.81 705 ILE A N 1
ATOM 5061 C CA . ILE A 1 705 ? -29.257 -25.204 60.998 1.00 93.81 705 ILE A CA 1
ATOM 5062 C C . ILE A 1 705 ? -29.041 -23.813 61.585 1.00 93.81 705 ILE A C 1
ATOM 5064 O O . ILE A 1 705 ? -28.218 -23.598 62.481 1.00 93.81 705 ILE A O 1
ATOM 5068 N N . THR A 1 706 ? -29.788 -22.851 61.049 1.00 84.62 706 THR A N 1
ATOM 5069 C CA . THR A 1 706 ? -29.656 -21.437 61.434 1.00 84.62 706 THR A CA 1
ATOM 5070 C C . THR A 1 706 ? -30.453 -21.049 62.666 1.00 84.62 706 THR A C 1
ATOM 5072 O O . THR A 1 706 ? -30.092 -20.077 63.329 1.00 84.62 706 THR A O 1
ATOM 5075 N N . GLY A 1 707 ? -31.476 -21.822 63.026 1.00 75.31 707 GLY A N 1
ATOM 5076 C CA . GLY A 1 707 ? -32.206 -21.639 64.274 1.00 75.31 707 GLY A CA 1
ATOM 5077 C C . GLY A 1 707 ? -32.411 -22.963 64.986 1.00 75.31 707 GLY A C 1
ATOM 5078 O O . GLY A 1 707 ? -32.910 -23.920 64.402 1.00 75.31 707 GLY A O 1
ATOM 5079 N N . PHE A 1 708 ? -32.021 -22.992 66.259 1.00 78.62 708 PHE A N 1
ATOM 5080 C CA . PHE A 1 708 ? -32.416 -24.029 67.202 1.00 78.62 708 PHE A CA 1
ATOM 5081 C C . PHE A 1 708 ? -33.447 -23.462 68.158 1.00 78.62 708 PHE A C 1
ATOM 5083 O O . PHE A 1 708 ? -33.216 -22.416 68.769 1.00 78.62 708 PHE A O 1
ATOM 5090 N N . THR A 1 709 ? -34.523 -24.202 68.386 1.00 73.12 709 THR A N 1
ATOM 5091 C CA . THR A 1 709 ? -35.368 -23.976 69.557 1.00 73.12 709 THR A CA 1
ATOM 5092 C C . THR A 1 709 ? -34.976 -25.003 70.632 1.00 73.12 709 THR A C 1
ATOM 5094 O O . THR A 1 709 ? -35.285 -26.191 70.558 1.00 73.12 709 THR A O 1
ATOM 5097 N N . GLY A 1 710 ? -34.163 -24.566 71.606 1.00 71.38 710 GLY A N 1
ATOM 5098 C CA . GLY A 1 710 ? -33.604 -25.413 72.673 1.00 71.38 710 GLY A CA 1
ATOM 5099 C C . GLY A 1 710 ? -32.119 -25.155 72.970 1.00 71.38 710 GLY A C 1
ATOM 5100 O O . GLY A 1 710 ? -31.517 -24.217 72.453 1.00 71.38 710 GLY A O 1
ATOM 5101 N N . THR A 1 711 ? -31.514 -25.989 73.824 1.00 80.75 711 THR A N 1
ATOM 5102 C CA . THR A 1 711 ? -30.079 -25.912 74.164 1.00 80.75 711 THR A CA 1
ATOM 5103 C C . THR A 1 711 ? -29.266 -26.796 73.221 1.00 80.75 711 THR A C 1
ATOM 5105 O O . THR A 1 711 ? -29.540 -27.993 73.124 1.00 80.75 711 THR A O 1
ATOM 5108 N N . LEU A 1 712 ? -28.234 -26.237 72.577 1.00 82.31 712 LEU A N 1
ATOM 5109 C CA . LEU A 1 712 ? -27.293 -27.007 71.756 1.00 82.31 712 LEU A CA 1
ATOM 5110 C C . LEU A 1 712 ? -26.708 -28.183 72.575 1.00 82.31 712 LEU A C 1
ATOM 5112 O O . LEU A 1 712 ? -26.340 -27.971 73.736 1.00 82.31 712 LEU A O 1
ATOM 5116 N N . PRO A 1 713 ? -26.591 -29.405 72.016 1.00 86.25 713 PRO A N 1
ATOM 5117 C CA . PRO A 1 713 ? -26.092 -30.562 72.759 1.00 86.25 713 PRO A CA 1
ATOM 5118 C C . PRO A 1 713 ? -24.698 -30.342 73.371 1.00 86.25 713 PRO A C 1
ATOM 5120 O O . PRO A 1 713 ? -23.922 -29.497 72.922 1.00 86.25 713 PRO A O 1
ATOM 5123 N N . ALA A 1 714 ? -24.335 -31.112 74.398 1.00 85.56 714 ALA A N 1
ATOM 5124 C CA . ALA A 1 714 ? -22.961 -31.126 74.909 1.00 85.56 714 ALA A CA 1
ATOM 5125 C C . ALA A 1 714 ? -21.992 -31.743 73.878 1.00 85.56 714 ALA A C 1
ATOM 5127 O O . ALA A 1 714 ? -22.423 -32.444 72.966 1.00 85.56 714 ALA A O 1
ATOM 5128 N N . LEU A 1 715 ? -20.688 -31.466 74.005 1.00 85.44 715 LEU A N 1
ATOM 5129 C CA . LEU A 1 715 ? -19.658 -32.091 73.161 1.00 85.44 715 LEU A CA 1
ATOM 5130 C C . LEU A 1 715 ? -19.674 -33.622 73.328 1.00 85.44 715 LEU A C 1
ATOM 5132 O O . LEU A 1 715 ? -19.862 -34.112 74.443 1.00 85.44 715 LEU A O 1
ATOM 5136 N N . GLY A 1 716 ? -19.428 -34.367 72.245 1.00 81.88 716 GLY A N 1
ATOM 5137 C CA . GLY A 1 716 ? -19.419 -35.837 72.250 1.00 81.88 716 GLY A CA 1
ATOM 5138 C C . GLY A 1 716 ? -20.702 -36.468 71.699 1.00 81.88 716 GLY A C 1
ATOM 5139 O O . GLY A 1 716 ? -21.387 -35.865 70.881 1.00 81.88 716 GLY A O 1
ATOM 5140 N N . ASN A 1 717 ? -21.004 -37.710 72.086 1.00 87.38 717 ASN A N 1
ATOM 5141 C CA . ASN A 1 717 ? -22.090 -38.485 71.472 1.00 87.38 717 ASN A CA 1
ATOM 5142 C C . ASN A 1 717 ? -23.469 -37.854 71.708 1.00 87.38 717 ASN A C 1
ATOM 5144 O O . ASN A 1 717 ? -23.852 -37.570 72.844 1.00 87.38 717 ASN A O 1
ATOM 5148 N N . ILE A 1 718 ? -24.237 -37.722 70.630 1.00 89.62 718 ILE A N 1
ATOM 5149 C CA . ILE A 1 718 ? -25.641 -37.324 70.644 1.00 89.62 718 ILE A CA 1
ATOM 5150 C C . ILE A 1 718 ? -26.475 -38.580 70.347 1.00 89.62 718 ILE A C 1
ATOM 5152 O O . ILE A 1 718 ? -26.159 -39.306 69.402 1.00 89.62 718 ILE A O 1
ATOM 5156 N N . PRO A 1 719 ? -27.547 -38.869 71.109 1.00 91.56 719 PRO A N 1
ATOM 5157 C CA . PRO A 1 719 ? -28.484 -39.920 70.732 1.00 91.56 719 PRO A CA 1
ATOM 5158 C C . PRO A 1 719 ? -29.055 -39.655 69.334 1.00 91.56 719 PRO A C 1
ATOM 5160 O O . PRO A 1 719 ? -29.651 -38.605 69.099 1.00 91.56 719 PRO A O 1
ATOM 5163 N N . VAL A 1 720 ? -28.888 -40.609 68.415 1.00 92.25 720 VAL A N 1
ATOM 5164 C CA . VAL A 1 720 ? -29.333 -40.489 67.012 1.00 92.25 720 VAL A CA 1
ATOM 5165 C C . VAL A 1 720 ? -30.824 -40.139 66.937 1.00 92.25 720 VAL A C 1
ATOM 5167 O O . VAL A 1 720 ? -31.208 -39.225 66.212 1.00 92.25 720 VAL A O 1
ATOM 5170 N N . SER A 1 721 ? -31.640 -40.756 67.797 1.00 91.00 721 SER A N 1
ATOM 5171 C CA . SER A 1 721 ? -33.084 -40.518 67.903 1.00 91.00 721 SER A CA 1
ATOM 5172 C C . SER A 1 721 ? -33.474 -39.088 68.282 1.00 91.00 721 SER A C 1
ATOM 5174 O O . SER A 1 721 ? -34.652 -38.746 68.221 1.00 91.00 721 SER A O 1
ATOM 5176 N N . ASN A 1 722 ? -32.540 -38.236 68.720 1.00 90.00 722 ASN A N 1
ATOM 5177 C CA . ASN A 1 722 ? -32.848 -36.837 69.023 1.00 90.00 722 ASN A CA 1
ATOM 5178 C C . ASN A 1 722 ? -33.029 -36.008 67.748 1.00 90.00 722 ASN A C 1
ATOM 5180 O O . ASN A 1 722 ? -33.804 -35.055 67.783 1.00 90.00 722 ASN A O 1
ATOM 5184 N N . PHE A 1 723 ? -32.361 -36.392 66.656 1.00 93.50 723 PHE A N 1
ATOM 5185 C CA . PHE A 1 723 ? -32.331 -35.650 65.394 1.00 93.50 723 PHE A CA 1
ATOM 5186 C C . PHE A 1 723 ? -32.838 -36.454 64.203 1.00 93.50 723 PHE A C 1
ATOM 5188 O O . PHE A 1 723 ? -33.308 -35.834 63.267 1.00 93.50 723 PHE A O 1
ATOM 5195 N N . PHE A 1 724 ? -32.765 -37.784 64.218 1.00 95.00 724 PHE A N 1
ATOM 5196 C CA . PHE A 1 724 ? -33.103 -38.621 63.065 1.00 95.00 724 PHE A CA 1
ATOM 5197 C C . PHE A 1 724 ? -34.291 -39.546 63.356 1.00 95.00 724 PHE A C 1
ATOM 5199 O O . PHE A 1 724 ? -34.520 -39.890 64.523 1.00 95.00 724 PHE A O 1
ATOM 5206 N N . VAL A 1 725 ? -35.039 -39.908 62.305 1.00 91.56 725 VAL A N 1
ATOM 5207 C CA . VAL A 1 725 ? -36.137 -40.901 62.341 1.00 91.56 725 VAL A CA 1
ATOM 5208 C C . VAL A 1 725 ? -35.612 -42.325 62.209 1.00 91.56 725 VAL A C 1
ATOM 5210 O O . VAL A 1 725 ? -34.679 -42.547 61.405 1.00 91.56 725 VAL A O 1
#

Secondary structure (DSSP, 8-state):
-B-TTSSEEEE--B-SSSSB-PPEEEE--SSEEEEEEE-SSSSSS-EEEEEETT-S-EEEE----S--PPPPPP-PPPPEEEEE--EEEE--SSEEEEEEEEEEESS--SS-EEEEEEEEESSS-BTTTBPPPPSEEEEEPTT--EEEEEEEEEE-S-B---EEEEEEEEEEE-TTS-EEES--EEEEEEEP---EEEEE--EEEE--SSEEEEEEEEEEESS-BSS-EEEEEEEEESSS-TTTTSB----SEEEEE-TT--EEEEEEEEEE-S-----EEEEEEEEEEE-TTS-EEES--EEEEEEEP---EEEEEEESSEEETTSS--EEEEEEE-S--SS-EEEEEEEEESSPBTTTBPPP-SEEEEPTT-SEEEEEE-B---------EEEEEEEPP-SS-EES--S-EEEEEE---S-EEEE--EEEETTT-SEEEEEEEESS--SSPEEEEEEEEESSSPBTTTB---EEEEEE-TT--EEEEEEEB---SS----EEEEEEEEEEESSEE-GGGSEEEEEEE-EEEESS-EEPPTT--EEEE-SSS---EE--SS--EEE--SS--EEE--SSS-EEE--SS--EEEEETTTS-STT--EES-EETTT-EEEEE-TTS-B-PPPSEEEEPPPB--SSHHHHHHHH---TT---TT---PPTTEEEEEEE-SSTT-EEEEEEE-SSSS--TTTSEEEEE--EESPPPPSEE--GGGTB-

Nearest PDB structures (foldseek):
  3rb7-assembly2_B  TM=4.653E-01  e=8.772E-12  Drosophila melanogaster
  3e9t-assembly2_B  TM=9.165E-01  e=8.122E-07  Drosophila melanogaster
  3rb5-assembly3_A-2  TM=4.586E-01  e=4.494E-11  Drosophila melanogaster
  3rb5-assembly3_B  TM=4.679E-01  e=1.335E-10  Drosophila melanogaster
  3fso-assembly2_B  TM=8.679E-01  e=1.116E-06  Homo sapiens

Radius of gyration: 74.94 Å; Cα contacts (8 Å, |Δi|>4): 1929; chains: 1; bounding box: 123×69×226 Å

Organism: NCBI:txid1160280

Foldseek 3Di:
DFPAQDQWDWDFDDPVPPDTDDTDIDGWGGGFDDKDWAQPPPPPDIKIWTDHPPDPDIGIGHPDDPDDDDDDDDPADPAKEKAKAAFEDEQAAFDWDKTKIKIFIPFFAQAKKKKWKWKFADQDDDPQFWPTDDTDMDIDHGGDTMDIDIIITGHHQEFEAKGKIKMFIHDIDRPRHNYDHPHGIYMYIYHYPHAKAKAKAAFEDEQAAFDWDKTKIKIFIRTFYQAKKKKWKWKFADQDDVVVPQWDTDDTDIDIDGGRRTMDIDITIGGHHQDDDAWGKIKMFIHDIDRVPTRYYHPHGIYMYIYHYQHKAKEKEWPPQEDELPDPDWIKIKIFMDHAAQAKDKWFKDKDKFDDAVPQWDHWDRIWIAHHRRGMTITITRGHDDQDDDAKIKIWIATDDDPRYHYPHHDIYIHIHGYPNQKEKFKAAEEDEAPVDQKDKIKIFIPRFAQQKKKKKKWKFFDFDDDPAQWPTDIDMDIDHGPHTIDIDIIGTDHDQDADAKTKMKMFIHDMDSHHYDPVRRIYMYIYAYADEDCAADEDDPRHAHYEYEDQDAHEYHYDQEAHEYAAYQEAYEYENDAYAYEYEHYHFQYEYEDEFQRCFLVRHHEYEEAEFQRYAYWYAYNVRHGDDAAPFEFEFEEDQDAGSVVVLCQQDDDDPDDDPGHHHAAARYKYWYAHCDYPPGFIWIWTHYNDGTDDRRTTHIYTYRHYDDDDDDGTTDDRSRHHD

Solvent-accessible surface area (backbone atoms only — not comparable to full-atom values): 38287 Å² total; per-residue (Å²): 86,56,38,71,82,36,45,32,32,37,50,54,54,67,68,84,76,92,45,67,44,78,69,48,74,45,81,53,45,54,26,23,67,49,72,49,74,45,50,84,82,72,80,84,44,68,17,44,39,32,43,20,57,98,48,100,56,68,37,70,51,76,65,74,75,98,80,84,84,89,79,84,84,78,82,78,70,75,80,26,39,33,34,43,43,67,40,77,36,62,28,46,70,54,64,66,31,73,42,68,34,48,39,34,38,78,50,56,42,88,32,51,35,34,34,30,34,28,52,44,69,57,78,31,46,67,75,69,45,25,56,72,45,69,85,41,78,49,74,39,55,58,68,49,36,69,50,76,49,76,38,46,23,36,18,50,56,59,24,52,72,68,33,29,30,34,42,37,52,42,79,76,41,34,71,89,41,55,63,42,79,75,40,48,61,15,44,38,35,39,38,62,80,44,58,29,35,30,35,41,40,67,38,78,45,64,29,48,72,51,62,67,32,75,45,68,30,47,36,38,33,76,32,32,29,75,51,59,35,35,35,26,36,26,52,45,70,56,77,30,33,67,87,82,47,42,37,59,84,42,69,83,38,82,45,72,36,50,54,60,45,38,70,48,77,48,78,39,45,26,36,17,50,74,72,78,64,72,68,31,28,31,34,39,37,54,42,80,76,41,45,89,88,35,57,62,47,72,77,40,44,62,17,45,39,35,41,36,64,66,39,35,34,38,33,67,47,58,50,51,52,60,33,41,29,80,46,98,53,51,39,34,36,40,37,38,46,50,61,81,47,87,54,64,46,68,46,39,39,48,82,46,62,72,46,46,83,58,66,51,19,54,73,65,81,62,57,49,62,25,54,55,70,49,49,58,38,76,49,70,43,41,52,44,61,83,78,73,74,65,73,67,29,29,43,26,45,29,71,45,90,59,78,88,45,42,79,65,34,85,61,73,39,67,32,34,41,36,60,72,46,64,22,39,35,35,39,46,69,50,77,44,42,50,78,76,37,62,52,48,74,37,48,36,39,35,80,40,49,38,84,56,61,31,37,35,30,40,38,53,45,65,75,72,30,50,73,68,62,47,29,52,71,50,71,51,72,50,65,28,52,52,65,38,45,55,38,74,49,79,38,46,39,44,62,83,85,74,76,62,72,72,23,30,33,35,39,38,59,44,79,53,39,79,40,49,66,40,83,93,31,31,56,17,44,40,36,42,34,50,57,45,72,32,82,54,65,44,66,43,55,86,86,50,44,32,39,35,41,44,67,64,63,68,40,33,45,32,40,37,72,49,56,18,40,39,35,39,27,51,14,46,20,46,39,29,41,66,32,36,48,22,39,41,32,48,63,41,60,49,23,34,42,46,48,39,37,45,31,26,10,77,92,25,44,23,31,36,52,50,52,30,72,69,53,25,32,36,40,49,24,38,72,86,70,42,84,51,81,53,52,82,42,30,30,29,45,62,73,38,72,55,64,45,72,68,56,45,48,51,50,44,48,57,73,99,82,73,89,61,98,76,59,51,69,68,50,63,27,14,34,39,38,36,39,28,79,35,66,92,60,48,39,30,35,41,39,36,42,45,88,52,82,75,92,44,67,70,43,24,36,31,36,36,44,74,25,70,50,73,80,82,79,68,78,40,81,43,70,47,76,39,48,32,97